Protein AF-0000000078755881 (afdb_homodimer)

Nearest PDB structures (foldseek):
  8opq-assembly1_B  TM=7.507E-01  e=8.185E-08  Homo sapiens
  7wl8-assembly1_A  TM=7.844E-01  e=1.755E-07  Mus musculus
  7xuj-assembly1_B  TM=7.487E-01  e=2.627E-07  Homo sapiens
  8iet-assembly1_B  TM=7.233E-01  e=1.172E-07  Homo sapiens
  7xuh-assembly1_A  TM=6.302E-01  e=1.678E-07  Homo sapiens

InterPro domains:
  IPR031563 Molybdate transporter 1/2 [PF16983] (9-122)
  IPR031563 Molybdate transporter 1/2 [PF16983] (205-323)
  IPR031563 Molybdate transporter 1/2 [PTHR31970] (157-363)

Structure (mmCIF, N/CA/C/O backbone):
data_AF-0000000078755881-model_v1
#
loop_
_entity.id
_entity.type
_entity.pdbx_description
1 polymer 'Sulfate transporter'
#
loop_
_atom_site.group_PDB
_atom_site.id
_atom_site.type_symbol
_atom_site.label_atom_id
_atom_site.label_alt_id
_atom_site.label_comp_id
_atom_site.label_asym_id
_atom_site.label_entity_id
_atom_site.label_seq_id
_atom_site.pdbx_PDB_ins_code
_atom_site.Cartn_x
_atom_site.Cartn_y
_atom_site.Cartn_z
_atom_site.occupancy
_atom_site.B_iso_or_equiv
_atom_site.auth_seq_id
_atom_site.auth_comp_id
_atom_site.auth_asym_id
_atom_site.auth_atom_id
_atom_site.pdbx_PDB_model_num
ATOM 1 N N . MET A 1 1 ? 20.203 33.938 18.906 1 55.16 1 MET A N 1
ATOM 2 C CA . MET A 1 1 ? 20.188 34.219 17.469 1 55.16 1 MET A CA 1
ATOM 3 C C . MET A 1 1 ? 18.969 35.062 17.094 1 55.16 1 MET A C 1
ATOM 5 O O . MET A 1 1 ? 17.859 34.844 17.578 1 55.16 1 MET A O 1
ATOM 9 N N . PHE A 1 2 ? 19.188 36.25 16.469 1 72.75 2 PHE A N 1
ATOM 10 C CA . PHE A 1 2 ? 18.203 37.25 16.109 1 72.75 2 PHE A CA 1
ATOM 11 C C . PHE A 1 2 ? 17.312 36.75 14.977 1 72.75 2 PHE A C 1
ATOM 13 O O . PHE A 1 2 ? 17.75 36 14.117 1 72.75 2 PHE A O 1
ATOM 20 N N . MET A 1 3 ? 16 37 15.219 1 84.75 3 MET A N 1
ATOM 21 C CA . MET A 1 3 ? 15.055 36.719 14.141 1 84.75 3 MET A CA 1
ATOM 22 C C . MET A 1 3 ? 15.188 37.75 13.031 1 84.75 3 MET A C 1
ATOM 24 O O . MET A 1 3 ? 15.234 38.969 13.289 1 84.75 3 MET A O 1
ATOM 28 N N . ARG A 1 4 ? 15.453 37.312 11.836 1 87.38 4 ARG A N 1
ATOM 29 C CA . ARG A 1 4 ? 15.586 38.188 10.672 1 87.38 4 ARG A CA 1
ATOM 30 C C . ARG A 1 4 ? 14.367 38.062 9.758 1 87.38 4 ARG A C 1
ATOM 32 O O . ARG A 1 4 ? 13.953 36.938 9.414 1 87.38 4 ARG A O 1
ATOM 39 N N . PHE A 1 5 ? 13.773 39.219 9.484 1 90.94 5 PHE A N 1
ATOM 40 C CA . PHE A 1 5 ? 12.633 39.25 8.578 1 90.94 5 PHE A CA 1
ATOM 41 C C . PHE A 1 5 ? 13.07 39.688 7.18 1 90.94 5 PHE A C 1
ATOM 43 O O . PHE A 1 5 ? 13.258 40.875 6.926 1 90.94 5 PHE A O 1
ATOM 50 N N . ASP A 1 6 ? 13.359 38.719 6.277 1 90.19 6 ASP A N 1
ATOM 51 C CA . ASP A 1 6 ? 13.805 39 4.914 1 90.19 6 ASP A CA 1
ATOM 52 C C . ASP A 1 6 ? 13.039 38.156 3.906 1 90.19 6 ASP A C 1
ATOM 54 O O . ASP A 1 6 ? 12.039 37.5 4.254 1 90.19 6 ASP A O 1
ATOM 58 N N . ARG A 1 7 ? 13.453 38.219 2.686 1 87.31 7 ARG A N 1
ATOM 59 C CA . ARG A 1 7 ? 12.758 37.531 1.598 1 87.31 7 ARG A CA 1
ATOM 60 C C . ARG A 1 7 ? 12.867 36.031 1.747 1 87.31 7 ARG A C 1
ATOM 62 O O . ARG A 1 7 ? 11.961 35.281 1.346 1 87.31 7 ARG A O 1
ATOM 69 N N . HIS A 1 8 ? 13.922 35.594 2.289 1 87.06 8 HIS A N 1
ATOM 70 C CA . HIS A 1 8 ? 14.117 34.156 2.482 1 87.06 8 HIS A CA 1
ATOM 71 C C . HIS A 1 8 ? 13.164 33.625 3.533 1 87.06 8 HIS A C 1
ATOM 73 O O . HIS A 1 8 ? 12.633 32.531 3.377 1 87.06 8 HIS A O 1
ATOM 79 N N . GLU A 1 9 ? 12.961 34.438 4.531 1 91.56 9 GLU A N 1
ATOM 80 C CA . GLU A 1 9 ? 12.023 34.031 5.578 1 91.56 9 GLU A CA 1
ATOM 81 C C . GLU A 1 9 ? 10.586 34.062 5.07 1 91.56 9 GLU A C 1
ATOM 83 O O . GLU A 1 9 ? 9.758 33.25 5.473 1 91.56 9 GLU A O 1
ATOM 88 N N . LEU A 1 10 ? 10.328 35 4.277 1 88.19 10 LEU A N 1
ATOM 89 C CA . LEU A 1 10 ? 9.008 35.062 3.664 1 88.19 10 LEU A CA 1
ATOM 90 C C . LEU A 1 10 ? 8.758 33.844 2.785 1 88.19 10 LEU A C 1
ATOM 92 O O . LEU A 1 10 ? 7.688 33.219 2.84 1 88.19 10 LEU A O 1
ATOM 96 N N . ALA A 1 11 ? 9.711 33.5 2.021 1 83.62 11 ALA A N 1
ATOM 97 C CA . ALA A 1 11 ? 9.602 32.312 1.184 1 83.62 11 ALA A CA 1
ATOM 98 C C . ALA A 1 11 ? 9.453 31.047 2.035 1 83.62 11 ALA A C 1
ATOM 100 O O . ALA A 1 11 ? 8.656 30.156 1.721 1 83.62 11 ALA A O 1
ATOM 101 N N . GLY A 1 12 ? 10.164 30.984 3.074 1 86.69 12 GLY A N 1
ATOM 102 C CA . GLY A 1 12 ? 10.117 29.859 3.988 1 86.69 12 GLY A CA 1
ATOM 103 C C . GLY A 1 12 ? 8.758 29.656 4.637 1 86.69 12 GLY A C 1
ATOM 104 O O . GLY A 1 12 ? 8.375 28.531 4.957 1 86.69 12 GLY A O 1
ATOM 105 N N . SER A 1 13 ? 8.062 30.781 4.805 1 89 13 SER A N 1
ATOM 106 C CA . SER A 1 13 ? 6.762 30.734 5.457 1 89 13 SER A CA 1
ATOM 107 C C . SER A 1 13 ? 5.762 29.938 4.629 1 89 13 SER A C 1
ATOM 109 O O . SER A 1 13 ? 4.73 29.5 5.145 1 89 13 SER A O 1
ATOM 111 N N . PHE A 1 14 ? 6.055 29.578 3.432 1 81.62 14 PHE A N 1
ATOM 112 C CA . PHE A 1 14 ? 5.156 28.812 2.566 1 81.62 14 PHE A CA 1
ATOM 113 C C . PHE A 1 14 ? 5.582 27.359 2.479 1 81.62 14 PHE A C 1
ATOM 115 O O . PHE A 1 14 ? 4.969 26.562 1.757 1 81.62 14 PHE A O 1
ATOM 122 N N . GLY A 1 15 ? 6.531 27.062 3.182 1 78.5 15 GLY A N 1
ATOM 123 C CA . GLY A 1 15 ? 7.098 25.719 3.102 1 78.5 15 GLY A CA 1
ATOM 124 C C . GLY A 1 15 ? 6.141 24.641 3.572 1 78.5 15 GLY A C 1
ATOM 125 O O . GLY A 1 15 ? 6.238 23.484 3.139 1 78.5 15 GLY A O 1
ATOM 126 N N . ASP A 1 16 ? 5.129 25.047 4.402 1 85.25 16 ASP A N 1
ATOM 127 C CA . ASP A 1 16 ? 4.266 24.031 5.02 1 85.25 16 ASP A CA 1
ATOM 128 C C . ASP A 1 16 ? 2.807 24.25 4.625 1 85.25 16 ASP A C 1
ATOM 130 O O . ASP A 1 16 ? 1.943 23.438 4.941 1 85.25 16 ASP A O 1
ATOM 134 N N . ILE A 1 17 ? 2.549 25.297 4 1 78.88 17 ILE A N 1
ATOM 135 C CA . ILE A 1 17 ? 1.165 25.703 3.787 1 78.88 17 ILE A CA 1
ATOM 136 C C . ILE A 1 17 ? 0.461 24.688 2.889 1 78.88 17 ILE A C 1
ATOM 138 O O . ILE A 1 17 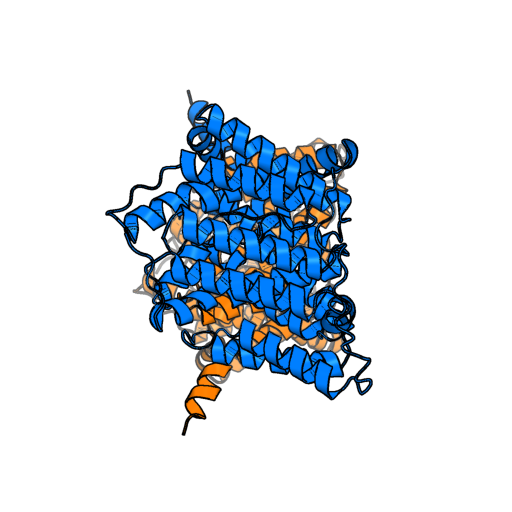? -0.733 24.422 3.057 1 78.88 17 ILE A O 1
ATOM 142 N N . GLY A 1 18 ? 1.19 24.141 1.977 1 74.06 18 GLY A N 1
ATOM 143 C CA . GLY A 1 18 ? 0.615 23.172 1.053 1 74.06 18 GLY A CA 1
ATOM 144 C C . GLY A 1 18 ? 0.122 21.922 1.737 1 74.06 18 GLY A C 1
ATOM 145 O O . GLY A 1 18 ? -0.826 21.281 1.271 1 74.06 18 GLY A O 1
ATOM 146 N N . THR A 1 19 ? 0.677 21.578 2.779 1 77.62 19 THR A N 1
ATOM 147 C CA . THR A 1 19 ? 0.3 20.359 3.5 1 77.62 19 THR A CA 1
ATOM 148 C C . THR A 1 19 ? -0.673 20.688 4.629 1 77.62 19 THR A C 1
ATOM 150 O O . THR A 1 19 ? -1.642 19.953 4.852 1 77.62 19 THR A O 1
ATOM 153 N N . ASP A 1 20 ? -0.481 21.719 5.289 1 89.5 20 ASP A N 1
ATOM 154 C CA . ASP A 1 20 ? -1.252 22.047 6.48 1 89.5 20 ASP A CA 1
ATOM 155 C C . ASP A 1 20 ? -2.658 22.516 6.113 1 89.5 20 ASP A C 1
ATOM 157 O O . ASP A 1 20 ? -3.639 22.094 6.73 1 89.5 20 ASP A O 1
ATOM 161 N N . LEU A 1 21 ? -2.736 23.391 5.195 1 83.31 21 LEU A N 1
ATOM 162 C CA . LEU A 1 21 ? -4 24.047 4.91 1 83.31 21 LEU A CA 1
ATOM 163 C C . LEU A 1 21 ? -5.062 23.047 4.48 1 83.31 21 LEU A C 1
ATOM 165 O O . LEU A 1 21 ? -6.195 23.094 4.965 1 83.31 21 LEU A O 1
ATOM 169 N N . PRO A 1 22 ? -4.738 22.141 3.607 1 80.5 22 PRO A N 1
ATOM 170 C CA . PRO A 1 22 ? -5.754 21.156 3.223 1 80.5 22 PRO A CA 1
ATOM 171 C C . PRO A 1 22 ? -6.238 20.312 4.402 1 80.5 22 PRO A C 1
ATOM 173 O O . PRO A 1 22 ? -7.422 19.984 4.484 1 80.5 22 PRO A O 1
ATOM 176 N N . LEU A 1 23 ? -5.344 19.938 5.223 1 88 23 LEU A N 1
ATOM 177 C CA . LEU A 1 23 ? -5.715 19.172 6.398 1 88 23 LEU A CA 1
ATOM 178 C C . LEU A 1 23 ? -6.598 19.984 7.332 1 88 23 LEU A C 1
ATOM 180 O O . LEU A 1 23 ? -7.566 19.469 7.895 1 88 23 LEU A O 1
ATOM 184 N N . LEU A 1 24 ? -6.254 21.25 7.445 1 91 24 LEU A N 1
ATOM 185 C CA . LEU A 1 24 ? -7.055 22.125 8.281 1 91 24 LEU A CA 1
ATOM 186 C C . LEU A 1 24 ? -8.461 22.281 7.719 1 91 24 LEU A C 1
ATOM 188 O O . LEU A 1 24 ? -9.445 22.156 8.445 1 91 24 LEU A O 1
ATOM 192 N N . ILE A 1 25 ? -8.508 22.547 6.496 1 84.5 25 ILE A N 1
ATOM 193 C CA . ILE A 1 25 ? -9.797 22.719 5.84 1 84.5 25 ILE A CA 1
ATOM 194 C C . ILE A 1 25 ? -10.609 21.422 5.93 1 84.5 25 ILE A C 1
ATOM 196 O O . ILE A 1 25 ? -11.812 21.453 6.176 1 84.5 25 ILE A O 1
ATOM 200 N N . GLY A 1 26 ? -9.938 20.344 5.727 1 87.44 26 GLY A N 1
ATOM 201 C CA . GLY A 1 26 ? -10.602 19.047 5.852 1 87.44 26 GLY A CA 1
ATOM 202 C C . GLY A 1 26 ? -11.18 18.812 7.238 1 87.44 26 GLY A C 1
ATOM 203 O O . GLY A 1 26 ? -12.305 18.344 7.371 1 87.44 26 GLY A O 1
ATOM 204 N N . MET A 1 27 ? -10.398 19.094 8.203 1 92.38 27 MET A N 1
ATOM 205 C CA . MET A 1 27 ? -10.852 18.906 9.578 1 92.38 27 MET A CA 1
ATOM 206 C C . MET A 1 27 ? -12.008 19.844 9.906 1 92.38 27 MET A C 1
ATOM 208 O O . MET A 1 27 ? -12.945 19.453 10.602 1 92.38 27 MET A O 1
ATOM 212 N N . ILE A 1 28 ? -11.945 21.062 9.438 1 90.44 28 ILE A N 1
ATOM 213 C CA . ILE A 1 28 ? -13 22.047 9.672 1 90.44 28 ILE A CA 1
ATOM 214 C C . ILE A 1 28 ? -14.305 21.562 9.039 1 90.44 28 ILE A C 1
ATOM 216 O O . ILE A 1 28 ? -15.352 21.547 9.688 1 90.44 28 ILE A O 1
ATOM 220 N N . ALA A 1 29 ? -14.203 21.125 7.828 1 84.69 29 ALA A N 1
ATOM 221 C CA . ALA A 1 29 ? -15.383 20.719 7.074 1 84.69 29 ALA A CA 1
ATOM 222 C C . ALA A 1 29 ? -15.969 19.422 7.637 1 84.69 29 ALA A C 1
ATOM 224 O O . ALA A 1 29 ? -17.188 19.328 7.84 1 84.69 29 ALA A O 1
ATOM 225 N N . ALA A 1 30 ? -15.18 18.484 7.949 1 87.88 30 ALA A N 1
ATOM 226 C CA . ALA A 1 30 ? -15.656 17.172 8.383 1 87.88 30 ALA A CA 1
ATOM 227 C C . ALA A 1 30 ? -16.047 17.188 9.859 1 87.88 30 ALA A C 1
ATOM 229 O O . ALA A 1 30 ? -16.984 16.5 10.266 1 87.88 30 ALA A O 1
ATOM 230 N N . GLY A 1 31 ? -15.289 17.938 10.617 1 91.81 31 GLY A N 1
ATOM 231 C CA . GLY A 1 31 ? -15.492 17.953 12.055 1 91.81 31 GLY A CA 1
ATOM 232 C C . GLY A 1 31 ? -16.469 19.031 12.508 1 91.81 31 GLY A C 1
ATOM 233 O O . GLY A 1 31 ? -16.844 19.078 13.68 1 91.81 31 GLY A O 1
ATOM 234 N N . GLY A 1 32 ? -16.859 19.906 11.617 1 89.12 32 GLY A N 1
ATOM 235 C CA . GLY A 1 32 ? -17.75 20.984 11.992 1 89.12 32 GLY A CA 1
ATOM 236 C C . GLY A 1 32 ? -17.109 22.016 12.898 1 89.12 32 GLY A C 1
ATOM 237 O O . GLY A 1 32 ? -17.734 22.5 13.836 1 89.12 32 GLY A O 1
ATOM 238 N N . LEU A 1 33 ? -15.875 22.25 12.695 1 90.75 33 LEU A N 1
ATOM 239 C CA . LEU A 1 33 ? -15.141 23.219 13.5 1 90.75 33 LEU A CA 1
ATOM 240 C C . LEU A 1 33 ? -15.352 24.641 12.977 1 90.75 33 LEU A C 1
ATOM 242 O O . LEU A 1 33 ? -15.719 24.828 11.812 1 90.75 33 LEU A O 1
ATOM 246 N N . ASP A 1 34 ? -15.18 25.562 13.883 1 88.19 34 ASP A N 1
ATOM 247 C CA . ASP A 1 34 ? -15.195 26.953 13.477 1 88.19 34 ASP A CA 1
ATOM 248 C C . ASP A 1 34 ? -13.867 27.375 12.852 1 88.19 34 ASP A C 1
ATOM 250 O O . ASP A 1 34 ? -12.828 27.312 13.5 1 88.19 34 ASP A O 1
ATOM 254 N N . ALA A 1 35 ? -13.914 27.812 11.633 1 87.81 35 ALA A N 1
ATOM 255 C CA . ALA A 1 35 ? -12.703 28.141 10.891 1 87.81 35 ALA A CA 1
ATOM 256 C C . ALA A 1 35 ? -11.953 29.297 11.547 1 87.81 35 ALA A C 1
ATOM 258 O O . ALA A 1 35 ? -10.719 29.312 11.555 1 87.81 35 ALA A O 1
ATOM 259 N N . GLY A 1 36 ? -12.695 30.266 11.992 1 86.31 36 GLY A N 1
ATOM 260 C CA . GLY A 1 36 ? -12.07 31.406 12.656 1 86.31 36 GLY A CA 1
ATOM 261 C C . GLY A 1 36 ? -11.258 31 13.875 1 86.31 36 GLY A C 1
ATOM 262 O O . GLY A 1 36 ? -10.117 31.438 14.039 1 86.31 36 GLY A O 1
ATOM 263 N N . HIS A 1 37 ? -11.852 30.172 14.664 1 90.44 37 HIS A N 1
ATOM 264 C CA . HIS A 1 37 ? -11.156 29.703 15.852 1 90.44 37 HIS A CA 1
ATOM 265 C C . HIS A 1 37 ? -9.93 28.875 15.477 1 90.44 37 HIS A C 1
ATOM 267 O O . HIS A 1 37 ? -8.859 29.047 16.062 1 90.44 37 HIS A O 1
ATOM 273 N N . VAL A 1 38 ? -10.117 28.016 14.539 1 93.25 38 VAL A N 1
ATOM 274 C CA . VAL A 1 38 ? -9.039 27.125 14.133 1 93.25 38 VAL A CA 1
ATOM 275 C C . VAL A 1 38 ? -7.863 27.953 13.602 1 93.25 38 VAL A C 1
ATOM 277 O O . VAL A 1 38 ? -6.719 27.734 14.016 1 93.25 38 VAL A O 1
ATOM 280 N N . PHE A 1 39 ? -8.102 28.906 12.75 1 91.88 39 PHE A N 1
ATOM 281 C CA . PHE A 1 39 ? -7.039 29.688 12.125 1 91.88 39 PHE A CA 1
ATOM 282 C C . PHE A 1 39 ? -6.379 30.609 13.148 1 91.88 39 PHE A C 1
ATOM 284 O O . PHE A 1 39 ? -5.156 30.781 13.133 1 91.88 39 PHE A O 1
ATOM 291 N N . LEU A 1 40 ? -7.16 31.172 13.992 1 92.25 40 LEU A N 1
ATOM 292 C CA . LEU A 1 40 ? -6.617 32.062 15.008 1 92.25 40 LEU A CA 1
ATOM 293 C C . LEU A 1 40 ? -5.684 31.312 15.953 1 92.25 40 LEU A C 1
ATOM 295 O O . LEU A 1 40 ? -4.574 31.781 16.234 1 92.25 40 LEU A O 1
ATOM 299 N N . VAL A 1 41 ? -6.16 30.234 16.438 1 95.75 41 VAL A N 1
ATOM 300 C CA . VAL A 1 41 ? -5.371 29.469 17.391 1 95.75 41 VAL A CA 1
ATOM 301 C C . VAL A 1 41 ? -4.152 28.859 16.703 1 95.75 41 VAL A C 1
ATOM 303 O O . VAL A 1 41 ? -3.037 28.922 17.234 1 95.75 41 VAL A O 1
ATOM 306 N N . PHE A 1 42 ? -4.363 28.266 15.539 1 96.19 42 PHE A N 1
ATOM 307 C CA . PHE A 1 42 ? -3.268 27.688 14.766 1 96.19 42 PHE A CA 1
ATOM 308 C C . PHE A 1 42 ? -2.203 28.75 14.477 1 96.19 42 PHE A C 1
ATOM 310 O O . PHE A 1 42 ? -1.011 28.5 14.68 1 96.19 42 PHE A O 1
ATOM 317 N N . GLY A 1 43 ? -2.633 29.859 14.031 1 96.25 43 GLY A N 1
ATOM 318 C CA . GLY A 1 43 ? -1.715 30.953 13.742 1 96.25 43 GLY A CA 1
ATOM 319 C C . GLY A 1 43 ? -0.977 31.453 14.969 1 96.25 43 GLY A C 1
ATOM 320 O O . GLY A 1 43 ? 0.23 31.703 14.914 1 96.25 43 GLY A O 1
ATOM 321 N N . SER A 1 44 ? -1.644 31.641 16.047 1 96.62 44 SER A N 1
ATOM 322 C CA . SER A 1 44 ? -1.035 32.125 17.281 1 96.62 44 SER A CA 1
ATOM 323 C C . SER A 1 44 ? 0.033 31.156 17.781 1 96.62 44 SER A C 1
ATOM 325 O O . SER A 1 44 ? 1.074 31.578 18.281 1 96.62 44 SER A O 1
ATOM 327 N N . LEU A 1 45 ? -0.256 29.891 17.656 1 97.62 45 LEU A N 1
ATOM 328 C CA . LEU A 1 45 ? 0.711 28.891 18.094 1 97.62 45 LEU A CA 1
ATOM 329 C C . LEU A 1 45 ? 1.951 28.906 17.203 1 97.62 45 LEU A C 1
ATOM 331 O O . LEU A 1 45 ? 3.062 28.656 17.672 1 97.62 45 LEU A O 1
ATOM 335 N N . GLN A 1 46 ? 1.724 29.156 15.914 1 97.56 46 GLN A N 1
ATOM 336 C CA . GLN A 1 46 ? 2.873 29.344 15.031 1 97.56 46 GLN A CA 1
ATOM 337 C C . GLN A 1 46 ? 3.748 30.5 15.508 1 97.56 46 GLN A C 1
ATOM 339 O O . GLN A 1 46 ? 4.969 30.359 15.609 1 97.56 46 GLN A O 1
ATOM 344 N N . ILE A 1 47 ? 3.137 31.609 15.781 1 97.38 47 ILE A N 1
ATOM 345 C CA . ILE A 1 47 ? 3.85 32.812 16.203 1 97.38 47 ILE A CA 1
ATOM 346 C C . ILE A 1 47 ? 4.625 32.531 17.484 1 97.38 47 ILE A C 1
ATOM 348 O O . ILE A 1 47 ? 5.809 32.875 17.594 1 97.38 47 ILE A O 1
ATOM 352 N N . LEU A 1 48 ? 4.039 31.906 18.391 1 97.38 48 LEU A N 1
ATOM 353 C CA . LEU A 1 48 ? 4.684 31.594 19.656 1 97.38 48 LEU A CA 1
ATOM 354 C C . LEU A 1 48 ? 5.852 30.641 19.453 1 97.38 48 LEU A C 1
ATOM 356 O O . LEU A 1 48 ? 6.898 30.781 20.094 1 97.38 48 LEU A O 1
ATOM 360 N N . SER A 1 49 ? 5.652 29.609 18.625 1 97 49 SER A N 1
ATOM 361 C CA . SER A 1 49 ? 6.723 28.656 18.344 1 97 49 SER A CA 1
ATOM 362 C C . SER A 1 49 ? 7.926 29.359 17.703 1 97 49 SER A C 1
ATOM 364 O O . SER A 1 49 ? 9.07 29.094 18.078 1 97 49 SER A O 1
ATOM 366 N N . GLY A 1 50 ? 7.641 30.25 16.734 1 96.5 50 GLY A N 1
ATOM 367 C CA . GLY A 1 50 ? 8.711 30.984 16.094 1 96.5 50 GLY A CA 1
ATOM 368 C C . GLY A 1 50 ? 9.516 31.828 17.062 1 96.5 50 GLY A C 1
ATOM 369 O O . GLY A 1 50 ? 10.742 31.875 17 1 96.5 50 GLY A O 1
ATOM 370 N N . ILE A 1 51 ? 8.844 32.469 17.953 1 96.69 51 ILE A N 1
ATOM 371 C CA . ILE A 1 51 ? 9.484 33.375 18.922 1 96.69 51 ILE A CA 1
ATOM 372 C C . ILE A 1 51 ? 10.242 32.531 19.953 1 96.69 51 ILE A C 1
ATOM 374 O O . ILE A 1 51 ? 11.344 32.906 20.359 1 96.69 51 ILE A O 1
ATOM 378 N N . TYR A 1 52 ? 9.68 31.453 20.375 1 96 52 TYR A N 1
ATOM 379 C CA . TYR A 1 52 ? 10.242 30.656 21.453 1 96 52 TYR A CA 1
ATOM 380 C C . TYR A 1 52 ? 11.516 29.938 21 1 96 52 TYR A C 1
ATOM 382 O O . TYR A 1 52 ? 12.523 29.953 21.703 1 96 52 TYR A O 1
ATOM 390 N N . TYR A 1 53 ? 11.508 29.312 19.875 1 95.31 53 TYR A N 1
ATOM 391 C CA . TYR A 1 53 ? 12.633 28.5 19.406 1 95.31 53 TYR A CA 1
ATOM 392 C C . TYR A 1 53 ? 13.617 29.344 18.609 1 95.31 53 TYR A C 1
ATOM 394 O O . TYR A 1 53 ? 14.805 29.016 18.516 1 95.31 53 TYR A O 1
ATOM 402 N N . ARG A 1 54 ? 13.062 30.406 17.906 1 95.62 54 ARG A N 1
ATOM 403 C CA . ARG A 1 54 ? 13.859 31.25 17.031 1 95.62 54 ARG A CA 1
ATOM 404 C C . ARG A 1 54 ? 14.484 30.422 15.898 1 95.62 54 ARG A C 1
ATOM 406 O O . ARG A 1 54 ? 15.609 30.703 15.477 1 95.62 54 ARG A O 1
ATOM 413 N N . LEU A 1 55 ? 13.922 29.359 15.578 1 95.06 55 LEU A N 1
ATOM 414 C CA . LEU A 1 55 ? 14.211 28.453 14.469 1 95.06 55 LEU A CA 1
ATOM 415 C C . LEU A 1 55 ? 12.977 28.25 13.602 1 95.06 55 LEU A C 1
ATOM 417 O O . LEU A 1 55 ? 11.852 28.547 14.023 1 95.06 55 LEU A O 1
ATOM 421 N N . PRO A 1 56 ? 13.172 27.906 12.367 1 94.81 56 PRO A N 1
ATOM 422 C CA . PRO A 1 56 ? 12 27.594 11.539 1 94.81 56 PRO A CA 1
ATOM 423 C C . PRO A 1 56 ? 11.344 26.281 11.922 1 94.81 56 PRO A C 1
ATOM 425 O O . PRO A 1 56 ? 11.281 25.359 11.102 1 94.81 56 PRO A O 1
ATOM 428 N N . MET A 1 57 ? 10.812 26.297 13.094 1 94.44 57 MET A N 1
ATOM 429 C CA . MET A 1 57 ? 10.164 25.125 13.688 1 94.44 57 MET A CA 1
ATOM 430 C C . 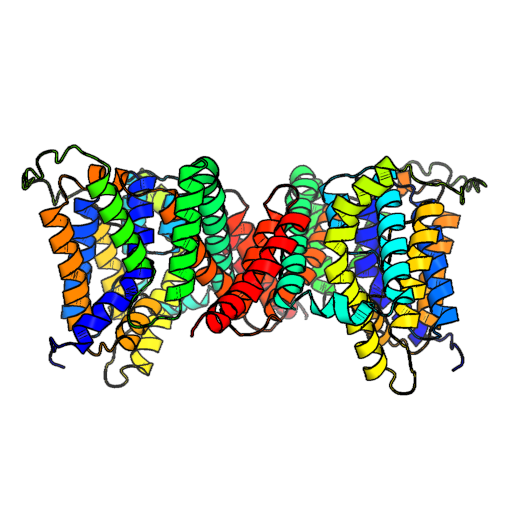MET A 1 57 ? 8.664 25.359 13.836 1 94.44 57 MET A C 1
ATOM 432 O O . MET A 1 57 ? 8.18 25.641 14.938 1 94.44 57 MET A O 1
ATOM 436 N N . PRO A 1 58 ? 7.922 25.094 12.758 1 95.75 58 PRO A N 1
ATOM 437 C CA . PRO A 1 58 ? 6.477 25.328 12.805 1 95.75 58 PRO A CA 1
ATOM 438 C C . PRO A 1 58 ? 5.715 24.234 13.531 1 95.75 58 PRO A C 1
ATOM 440 O O . PRO A 1 58 ? 6.301 23.219 13.914 1 95.75 58 PRO A O 1
ATOM 443 N N . MET A 1 59 ? 4.465 24.578 13.781 1 95.75 59 MET A N 1
ATOM 444 C CA . MET A 1 59 ? 3.508 23.578 14.25 1 95.75 59 MET A CA 1
ATOM 445 C C . MET A 1 59 ? 2.621 23.094 13.109 1 95.75 59 MET A C 1
ATOM 447 O O . MET A 1 59 ? 2.229 23.891 12.242 1 95.75 59 MET A O 1
ATOM 451 N N . GLN A 1 60 ? 2.383 21.766 13.078 1 95.56 60 GLN A N 1
ATOM 452 C CA . GLN A 1 60 ? 1.539 21.156 12.055 1 95.56 60 GLN A CA 1
ATOM 453 C C . GLN A 1 60 ? 0.392 20.375 12.695 1 95.56 60 GLN A C 1
ATOM 455 O O . GLN A 1 60 ? 0.495 19.938 13.844 1 95.56 60 GLN A O 1
ATOM 460 N N . PRO A 1 61 ? -0.688 20.297 11.953 1 95.5 61 PRO A N 1
ATOM 461 C CA . PRO A 1 61 ? -1.731 19.422 12.477 1 95.5 61 PRO A CA 1
ATOM 462 C C . PRO A 1 61 ? -1.242 17.984 12.68 1 95.5 61 PRO A C 1
ATOM 464 O O . PRO A 1 61 ? -0.438 17.484 11.891 1 95.5 61 PRO A O 1
ATOM 467 N N . LEU A 1 62 ? -1.704 17.406 13.766 1 96.25 62 LEU A N 1
ATOM 468 C CA . LEU A 1 62 ? -1.414 15.992 13.953 1 96.25 62 LEU A CA 1
ATOM 469 C C . LEU A 1 62 ? -2.053 15.148 12.844 1 96.25 62 LEU A C 1
ATOM 471 O O . LEU A 1 62 ? -3.275 15 12.805 1 96.25 62 LEU A O 1
ATOM 475 N N . LYS A 1 63 ? -1.211 14.547 12.047 1 90.06 63 LYS A N 1
ATOM 476 C CA . LYS A 1 63 ? -1.669 13.93 10.805 1 90.06 63 LYS A CA 1
ATOM 477 C C . LYS A 1 63 ? -2.6 12.758 11.086 1 90.06 63 LYS A C 1
ATOM 479 O O . LYS A 1 63 ? -3.619 12.594 10.406 1 90.06 63 LYS A O 1
ATOM 484 N N . ALA A 1 64 ? -2.195 11.93 11.992 1 92.75 64 ALA A N 1
ATOM 485 C CA . ALA A 1 64 ? -3.057 10.781 12.281 1 92.75 64 ALA A CA 1
ATOM 486 C C . ALA A 1 64 ? -4.422 11.242 12.789 1 92.75 64 ALA A C 1
ATOM 488 O O . ALA A 1 64 ? -5.453 10.727 12.359 1 92.75 64 ALA A O 1
ATOM 489 N N . MET A 1 65 ? -4.418 12.172 13.672 1 95.56 65 MET A N 1
ATOM 490 C CA . MET A 1 65 ? -5.688 12.672 14.195 1 95.56 65 MET A CA 1
ATOM 491 C C . MET A 1 65 ? -6.492 13.352 13.094 1 95.56 65 MET A C 1
ATOM 493 O O . MET A 1 65 ? -7.711 13.188 13.023 1 95.56 65 MET A O 1
ATOM 497 N N . ALA A 1 66 ? -5.812 14.094 12.297 1 94.56 66 ALA A N 1
ATOM 498 C CA . ALA A 1 66 ? -6.496 14.781 11.203 1 94.56 66 ALA A CA 1
ATOM 499 C C . ALA A 1 66 ? -7.203 13.781 10.289 1 94.56 66 ALA A C 1
ATOM 501 O O . ALA A 1 66 ? -8.383 13.945 9.961 1 94.56 66 ALA A O 1
ATOM 502 N N . VAL A 1 67 ? -6.496 12.797 9.906 1 90.25 67 VAL A N 1
ATOM 503 C CA . VAL A 1 67 ? -7.047 11.812 8.977 1 90.25 67 VAL A CA 1
ATOM 504 C C . VAL A 1 67 ? -8.211 11.078 9.641 1 90.25 67 VAL A C 1
ATOM 506 O O . VAL A 1 67 ? -9.242 10.844 9.008 1 90.25 67 VAL A O 1
ATOM 509 N N . ILE A 1 68 ? -8.07 10.719 10.914 1 92.06 68 ILE A N 1
ATOM 510 C CA . ILE A 1 68 ? -9.109 9.992 11.633 1 92.06 68 ILE A CA 1
ATOM 511 C C . ILE A 1 68 ? -10.344 10.883 11.789 1 92.06 68 ILE A C 1
ATOM 513 O O . ILE A 1 68 ? -11.477 10.414 11.625 1 92.06 68 ILE A O 1
ATOM 517 N N . VAL A 1 69 ? -10.148 12.109 12.055 1 94.56 69 VAL A N 1
ATOM 518 C CA . VAL A 1 69 ? -11.25 13.062 12.203 1 94.56 69 VAL A CA 1
ATOM 519 C C . VAL A 1 69 ? -11.984 13.211 10.883 1 94.56 69 VAL A C 1
ATOM 521 O O . VAL A 1 69 ? -13.219 13.195 10.844 1 94.56 69 VAL A O 1
ATOM 524 N N . ILE A 1 70 ? -11.289 13.445 9.82 1 90.25 70 ILE A N 1
ATOM 525 C CA . ILE A 1 70 ? -11.891 13.648 8.508 1 90.25 70 ILE A CA 1
ATOM 526 C C . ILE A 1 70 ? -12.648 12.391 8.086 1 90.25 70 ILE A C 1
ATOM 528 O O . ILE A 1 70 ? -13.805 12.469 7.66 1 90.25 70 ILE A O 1
ATOM 532 N N . ALA A 1 71 ? -11.992 11.25 8.273 1 85.69 71 ALA A N 1
ATOM 533 C CA . ALA A 1 71 ? -12.586 9.984 7.852 1 85.69 71 ALA A CA 1
ATOM 534 C C . ALA A 1 71 ? -13.781 9.625 8.719 1 85.69 71 ALA A C 1
ATOM 536 O O . ALA A 1 71 ? -14.766 9.062 8.234 1 85.69 71 ALA A O 1
ATOM 537 N N . GLY A 1 72 ? -13.766 9.906 9.969 1 89 72 GLY A N 1
ATOM 538 C CA . GLY A 1 72 ? -14.797 9.508 10.906 1 89 72 GLY A CA 1
ATOM 539 C C . GLY A 1 72 ? -15.812 10.602 11.18 1 89 72 GLY A C 1
ATOM 540 O O . GLY A 1 72 ? -16.797 10.383 11.883 1 89 72 GLY A O 1
ATOM 541 N N . LYS A 1 73 ? -15.609 11.758 10.609 1 91.19 73 LYS A N 1
ATOM 542 C CA . LYS A 1 73 ? -16.469 12.906 10.867 1 91.19 73 LYS A CA 1
ATOM 543 C C . LYS A 1 73 ? -16.719 13.078 12.367 1 91.19 73 LYS A C 1
ATOM 545 O O . LYS A 1 73 ? -1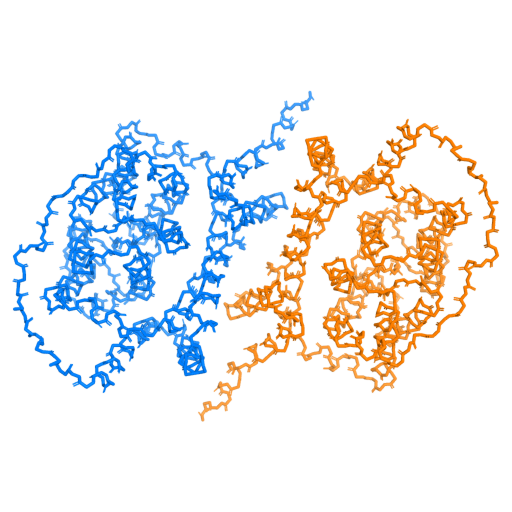7.875 13.156 12.805 1 91.19 73 LYS A O 1
ATOM 550 N N . LEU A 1 74 ? -15.672 13.125 13.125 1 94.81 74 LEU A N 1
ATOM 551 C CA . LEU A 1 74 ? -15.773 13.195 14.578 1 94.81 74 LEU A CA 1
ATOM 552 C C . LEU A 1 74 ? -16.234 14.578 15.031 1 94.81 74 LEU A C 1
ATOM 554 O O . LEU A 1 74 ? -15.891 15.586 14.406 1 94.81 74 LEU A O 1
ATOM 558 N N . SER A 1 75 ? -16.953 14.641 16.094 1 96.19 75 SER A N 1
ATOM 559 C CA . SER A 1 75 ? -17.484 15.891 16.625 1 96.19 75 SER A CA 1
ATOM 560 C C . SER A 1 75 ? -16.391 16.75 17.234 1 96.19 75 SER A C 1
ATOM 562 O O . SER A 1 75 ? -15.336 16.219 17.625 1 96.19 75 SER A O 1
ATOM 564 N N . PRO A 1 76 ? -16.656 18.078 17.328 1 95.69 76 PRO A N 1
ATOM 565 C CA . PRO A 1 76 ? -15.672 18.969 17.938 1 95.69 76 PRO A CA 1
ATOM 566 C C . PRO A 1 76 ? -15.305 18.547 19.359 1 95.69 76 PRO A C 1
ATOM 568 O O . PRO A 1 76 ? -14.133 18.641 19.75 1 95.69 76 PRO A O 1
ATOM 571 N N . GLY A 1 77 ? -16.281 18.078 20.062 1 96.62 77 GLY A N 1
ATOM 572 C CA . GLY A 1 77 ? -16 17.625 21.422 1 96.62 77 GLY A CA 1
ATOM 573 C C . GLY A 1 77 ? -14.945 16.547 21.484 1 96.62 77 GLY A C 1
ATOM 574 O O . GLY A 1 77 ? -14.047 16.609 22.328 1 96.62 77 GLY A O 1
ATOM 575 N N . ILE A 1 78 ? -15.016 15.633 20.625 1 97.06 78 ILE A N 1
ATOM 576 C CA . ILE A 1 78 ? -14.062 14.523 20.594 1 97.06 78 ILE A CA 1
ATOM 577 C C . ILE A 1 78 ? -12.703 15.023 20.125 1 97.06 78 ILE A C 1
ATOM 579 O O . ILE A 1 78 ? -11.664 14.57 20.609 1 97.06 78 ILE A O 1
ATOM 583 N N . ILE A 1 79 ? -12.719 15.945 19.203 1 97.81 79 ILE A N 1
ATOM 584 C CA . ILE A 1 79 ? -11.477 16.516 18.703 1 97.81 79 ILE A CA 1
ATOM 585 C C . ILE A 1 79 ? -10.766 17.25 19.844 1 97.81 79 ILE A C 1
ATOM 587 O O . ILE A 1 79 ? -9.57 17.047 20.062 1 97.81 79 ILE A O 1
ATOM 591 N N . TYR A 1 80 ? -11.523 18.062 20.578 1 97.62 80 TYR A N 1
ATOM 592 C CA . TYR A 1 80 ? -10.961 18.797 21.719 1 97.62 80 TYR A CA 1
ATOM 593 C C . TYR A 1 80 ? -10.531 17.828 22.812 1 97.62 80 TYR A C 1
ATOM 595 O O . TYR A 1 80 ? -9.484 18.031 23.438 1 97.62 80 TYR A O 1
ATOM 603 N N . GLY A 1 81 ? -11.359 16.875 23.016 1 98 81 GLY A N 1
ATOM 604 C CA . GLY A 1 81 ? -10.992 15.852 23.984 1 98 81 GLY A CA 1
ATOM 605 C C . GLY A 1 81 ? -9.695 15.141 23.656 1 98 81 GLY A C 1
ATOM 606 O O . GLY A 1 81 ? -8.875 14.875 24.531 1 98 81 GLY A O 1
ATOM 607 N N . GLY A 1 82 ? -9.539 14.781 22.406 1 97.94 82 GLY A N 1
ATOM 608 C CA . GLY A 1 82 ? -8.289 14.188 21.938 1 97.94 82 GLY A CA 1
ATOM 609 C C . GLY A 1 82 ? -7.098 15.109 22.125 1 97.94 82 GLY A C 1
ATOM 610 O O . GLY A 1 82 ? -6.004 14.648 22.469 1 97.94 82 GLY A O 1
ATOM 611 N N . GLY A 1 83 ? -7.336 16.406 21.859 1 98 83 GLY A N 1
ATOM 612 C CA . GLY A 1 83 ? -6.289 17.391 22.094 1 98 83 GLY A CA 1
ATOM 613 C C . GLY A 1 83 ? -5.828 17.438 23.531 1 98 83 GLY A C 1
ATOM 614 O O . GLY A 1 83 ? -4.629 17.453 23.812 1 98 83 GLY A O 1
ATOM 615 N N . VAL A 1 84 ? -6.742 17.453 24.438 1 97.94 84 VAL A N 1
ATOM 616 C CA . VAL A 1 84 ? -6.414 17.453 25.859 1 97.94 84 VAL A CA 1
ATOM 617 C C . VAL A 1 84 ? -5.695 16.156 26.219 1 97.94 84 VAL A C 1
ATOM 619 O O . VAL A 1 84 ? -4.688 16.188 26.938 1 97.94 84 VAL A O 1
ATOM 622 N N . ALA A 1 85 ? -6.184 15.086 25.766 1 98.19 85 ALA A N 1
ATOM 623 C CA . ALA A 1 85 ? -5.629 13.781 26.094 1 98.19 85 ALA A CA 1
ATOM 624 C C . ALA A 1 85 ? -4.176 13.672 25.641 1 98.19 85 ALA A C 1
ATOM 626 O O . ALA A 1 85 ? -3.311 13.234 26.406 1 98.19 85 ALA A O 1
ATOM 627 N N . ILE A 1 86 ? -3.918 14.023 24.422 1 97.94 86 ILE A N 1
ATOM 628 C CA . ILE A 1 86 ? -2.559 13.875 23.906 1 97.94 86 ILE A CA 1
ATOM 629 C C . ILE A 1 86 ? -1.645 14.898 24.578 1 97.94 86 ILE A C 1
ATOM 631 O O . ILE A 1 86 ? -0.465 14.625 24.812 1 97.94 86 ILE A O 1
ATOM 635 N N . GLY A 1 87 ? -2.18 16.125 24.812 1 98.19 87 GLY A N 1
ATOM 636 C CA . GLY A 1 87 ? -1.408 17.125 25.531 1 98.19 87 GLY A CA 1
ATOM 637 C C . GLY A 1 87 ? -0.981 16.688 26.922 1 98.19 87 GLY A C 1
ATOM 638 O O . GLY A 1 87 ? 0.193 16.797 27.281 1 98.19 87 GLY A O 1
ATOM 639 N N . VAL A 1 88 ? -1.877 16.141 27.641 1 98.06 88 VAL A N 1
ATOM 640 C CA . VAL A 1 88 ? -1.605 15.664 29 1 98.06 88 VAL A CA 1
ATOM 641 C C . VAL A 1 88 ? -0.638 14.484 28.953 1 98.06 88 VAL A C 1
ATOM 643 O O . VAL A 1 88 ? 0.28 14.398 29.781 1 98.06 88 VAL A O 1
ATOM 646 N N . THR A 1 89 ? -0.854 13.609 28.062 1 97.75 89 THR A N 1
ATOM 647 C CA . THR A 1 89 ? 0.014 12.445 27.938 1 97.75 89 THR A CA 1
ATOM 648 C C . THR A 1 89 ? 1.449 12.875 27.641 1 97.75 89 THR A C 1
ATOM 650 O O . THR A 1 89 ? 2.393 12.367 28.25 1 97.75 89 THR A O 1
ATOM 653 N N . MET A 1 90 ? 1.58 13.805 26.719 1 97.5 90 MET A N 1
ATOM 654 C CA . MET A 1 90 ? 2.912 14.258 26.328 1 97.5 90 MET A CA 1
ATOM 655 C C . MET A 1 90 ? 3.59 14.992 27.484 1 97.5 90 MET A C 1
ATOM 657 O O . MET A 1 90 ? 4.793 14.836 27.703 1 97.5 90 MET A O 1
ATOM 661 N N . LEU A 1 91 ? 2.834 15.805 28.203 1 97.88 91 LEU A N 1
ATOM 662 C CA . LEU A 1 91 ? 3.387 16.484 29.359 1 97.88 91 LEU A CA 1
ATOM 663 C C . LEU A 1 91 ? 3.811 15.492 30.438 1 97.88 91 LEU A C 1
ATOM 665 O O . LEU A 1 91 ? 4.855 15.664 31.062 1 97.88 91 LEU A O 1
ATOM 669 N N . ALA A 1 92 ? 3.027 14.492 30.641 1 97.94 92 ALA A N 1
ATOM 670 C CA . ALA A 1 92 ? 3.354 13.453 31.609 1 97.94 92 ALA A CA 1
ATOM 671 C C . ALA A 1 92 ? 4.625 12.711 31.219 1 97.94 92 ALA A C 1
ATOM 673 O O . ALA A 1 92 ? 5.504 12.484 32.062 1 97.94 92 ALA A O 1
ATOM 674 N N . LEU A 1 93 ? 4.703 12.328 29.969 1 97.19 93 LEU A N 1
ATOM 675 C CA . LEU A 1 93 ? 5.887 11.617 29.5 1 97.19 93 LEU A CA 1
ATOM 676 C C . LEU A 1 93 ? 7.125 12.5 29.578 1 97.19 93 LEU A C 1
ATOM 678 O O . LEU A 1 93 ? 8.211 12.023 29.906 1 97.19 93 LEU A O 1
ATOM 682 N N . THR A 1 94 ? 6.941 13.758 29.297 1 96.44 94 THR A N 1
ATOM 683 C CA . THR A 1 94 ? 8.047 14.711 29.359 1 96.44 94 THR A CA 1
ATOM 684 C C . THR A 1 94 ? 8.5 14.898 30.812 1 96.44 94 THR A C 1
ATOM 686 O O . THR A 1 94 ? 9.703 14.898 31.094 1 96.44 94 THR A O 1
ATOM 689 N N . ALA A 1 95 ? 7.602 15.078 31.672 1 96.88 95 ALA A N 1
ATOM 690 C CA . ALA A 1 95 ? 7.895 15.312 33.094 1 96.88 95 ALA A CA 1
ATOM 691 C C . ALA A 1 95 ? 8.594 14.109 33.719 1 96.88 95 ALA A C 1
ATOM 693 O O . ALA A 1 95 ? 9.438 14.258 34.594 1 96.88 95 ALA A O 1
ATOM 694 N N . THR A 1 96 ? 8.297 12.914 33.25 1 96.69 96 THR A N 1
ATOM 695 C CA . THR A 1 96 ? 8.852 11.695 33.844 1 96.69 96 THR A CA 1
ATOM 696 C C . THR A 1 96 ? 10.133 11.289 33.094 1 96.69 96 THR A C 1
ATOM 698 O O . THR A 1 96 ? 10.82 10.359 33.531 1 96.69 96 THR A O 1
ATOM 701 N N . GLY A 1 97 ? 10.422 11.898 32.031 1 94 97 GLY A N 1
ATOM 702 C CA . GLY A 1 97 ? 11.609 11.57 31.266 1 94 97 GLY A CA 1
ATOM 703 C C . GLY A 1 97 ? 11.469 10.297 30.453 1 94 97 GLY A C 1
ATOM 704 O O . GLY A 1 97 ? 12.461 9.664 30.094 1 94 97 GLY A O 1
ATOM 705 N N . LEU A 1 98 ? 10.258 9.953 30.156 1 93.81 98 LEU A N 1
ATOM 706 C CA . LEU A 1 98 ? 10 8.656 29.531 1 93.81 98 LEU A CA 1
ATOM 707 C C . LEU A 1 98 ? 9.797 8.805 28.031 1 93.81 98 LEU A C 1
ATOM 709 O O . LEU A 1 98 ? 9.477 7.832 27.344 1 93.81 98 LEU A O 1
ATOM 713 N N . LEU A 1 99 ? 9.977 9.984 27.516 1 92.69 99 LEU A N 1
ATOM 714 C CA . LEU A 1 99 ? 9.695 10.234 26.109 1 92.69 99 LEU A CA 1
ATOM 715 C C . LEU A 1 99 ? 10.492 9.281 25.219 1 92.69 99 LEU A C 1
ATOM 717 O O . LEU A 1 99 ? 9.93 8.594 24.375 1 92.69 99 LEU A O 1
ATOM 721 N N . ALA A 1 100 ? 11.758 9.18 25.453 1 87.38 100 ALA A N 1
ATOM 722 C CA . ALA A 1 100 ? 12.641 8.359 24.625 1 87.38 100 ALA A CA 1
ATOM 723 C C . ALA A 1 100 ? 12.344 6.871 24.828 1 87.38 100 ALA A C 1
ATOM 725 O O . ALA A 1 100 ? 12.375 6.09 23.875 1 87.38 100 ALA A O 1
ATOM 726 N N . ARG A 1 101 ? 12.094 6.48 26.062 1 90.62 101 ARG A N 1
ATOM 727 C CA . ARG A 1 101 ? 11.828 5.078 26.391 1 90.62 101 ARG A CA 1
ATOM 728 C C . ARG A 1 101 ? 10.539 4.605 25.734 1 90.62 101 ARG A C 1
ATOM 730 O O . ARG A 1 101 ? 10.469 3.482 25.234 1 90.62 101 ARG A O 1
ATOM 737 N N . VAL A 1 102 ? 9.555 5.441 25.797 1 91.88 102 VAL A N 1
ATOM 738 C CA . VAL A 1 102 ? 8.273 5.066 25.203 1 91.88 102 VAL A CA 1
ATOM 739 C C . VAL A 1 102 ? 8.383 5.094 23.672 1 91.88 102 VAL A C 1
ATOM 741 O O . VAL A 1 102 ? 7.781 4.262 22.984 1 91.88 102 VAL A O 1
ATOM 744 N N . ALA A 1 103 ? 9.102 6 23.172 1 88.69 103 ALA A N 1
ATOM 745 C CA . ALA A 1 103 ? 9.328 6.055 21.719 1 88.69 103 ALA A CA 1
ATOM 746 C C . ALA A 1 103 ? 9.969 4.762 21.219 1 88.69 103 ALA A C 1
ATOM 748 O O . ALA A 1 103 ? 9.664 4.301 20.109 1 88.69 103 ALA A O 1
ATOM 749 N N . ALA A 1 104 ? 10.812 4.176 22 1 87.38 104 ALA A N 1
ATOM 750 C CA . ALA A 1 104 ? 11.547 2.971 21.625 1 87.38 104 ALA A CA 1
ATOM 751 C C . ALA A 1 104 ? 10.625 1.76 21.562 1 87.38 104 ALA A C 1
ATOM 753 O O . ALA A 1 104 ? 10.969 0.736 20.969 1 87.38 104 ALA A O 1
ATOM 754 N N . LEU A 1 105 ? 9.508 1.897 22.188 1 88.12 105 LEU A N 1
ATOM 755 C CA . LEU A 1 105 ? 8.531 0.814 22.156 1 88.12 105 LEU A CA 1
ATOM 756 C C . LEU A 1 105 ? 7.898 0.688 20.766 1 88.12 105 LEU A C 1
ATOM 758 O O . LEU A 1 105 ? 7.309 -0.344 20.438 1 88.12 105 LEU A O 1
ATOM 762 N N . PHE A 1 106 ? 8.031 1.711 19.938 1 90.31 106 PHE A N 1
ATOM 763 C CA . PHE A 1 106 ? 7.406 1.719 18.625 1 90.31 106 PHE A CA 1
ATOM 764 C C . PHE A 1 106 ? 8.453 1.578 17.531 1 90.31 106 PHE A C 1
ATOM 766 O O . PHE A 1 106 ? 9.039 2.57 17.094 1 90.31 106 PHE A O 1
ATOM 773 N N . PRO A 1 107 ? 8.594 0.354 17.016 1 91 107 PRO A N 1
ATOM 774 C CA . PRO A 1 107 ? 9.555 0.161 15.93 1 91 107 PRO A CA 1
ATOM 775 C C . PRO A 1 107 ? 9.195 0.94 14.664 1 91 107 PRO A C 1
ATOM 777 O O . PRO A 1 107 ? 8.016 1.227 14.43 1 91 107 PRO A O 1
ATOM 780 N N . LEU A 1 108 ? 10.219 1.264 13.93 1 91.5 108 LEU A N 1
ATOM 781 C CA . LEU A 1 108 ? 10.039 2.037 12.703 1 91.5 108 LEU A CA 1
ATOM 782 C C . LEU A 1 108 ? 9.047 1.354 11.773 1 91.5 108 LEU A C 1
ATOM 784 O O . LEU A 1 108 ? 8.273 2.023 11.086 1 91.5 108 LEU A O 1
ATOM 788 N N . ALA A 1 109 ? 9.047 0.079 11.766 1 93.62 109 ALA A N 1
ATOM 789 C CA . ALA A 1 109 ? 8.148 -0.685 10.906 1 93.62 109 ALA A CA 1
ATOM 790 C C . ALA A 1 109 ? 6.688 -0.378 11.227 1 93.62 109 ALA A C 1
ATOM 792 O O . ALA A 1 109 ? 5.852 -0.288 10.328 1 93.62 109 ALA A O 1
ATOM 793 N N . VAL A 1 110 ? 6.418 -0.244 12.469 1 93.31 110 VAL A N 1
ATOM 794 C CA . VAL A 1 110 ? 5.055 0.027 12.914 1 93.31 110 VAL A CA 1
ATOM 795 C C . VAL A 1 110 ? 4.68 1.469 12.578 1 93.31 110 VAL A C 1
ATOM 797 O O . VAL A 1 110 ? 3.57 1.733 12.109 1 93.31 110 VAL A O 1
ATOM 800 N N . VAL A 1 111 ? 5.578 2.359 12.789 1 92.19 111 VAL A N 1
ATOM 801 C CA . VAL A 1 111 ? 5.344 3.77 12.492 1 92.19 111 VAL A CA 1
ATOM 802 C C . VAL A 1 111 ? 5.062 3.949 11.008 1 92.19 111 VAL A C 1
ATOM 804 O O . VAL A 1 111 ? 4.098 4.621 10.625 1 92.19 111 VAL A O 1
ATOM 807 N N . ARG A 1 112 ? 5.844 3.342 10.18 1 93.12 112 ARG A N 1
ATOM 808 C CA . ARG A 1 112 ? 5.664 3.414 8.734 1 93.12 112 ARG A CA 1
ATOM 809 C C . ARG A 1 112 ? 4.363 2.736 8.312 1 93.12 112 ARG A C 1
ATOM 811 O O . ARG A 1 112 ? 3.717 3.164 7.352 1 93.12 112 ARG A O 1
ATOM 818 N N . GLY A 1 113 ? 4.047 1.732 9.023 1 94.38 113 GLY A N 1
ATOM 819 C CA . GLY A 1 113 ? 2.781 1.068 8.75 1 94.38 113 GLY A CA 1
ATOM 820 C C . GLY A 1 113 ? 1.575 1.939 9.047 1 94.38 113 GLY A C 1
ATOM 821 O O . GLY A 1 113 ? 0.636 2.002 8.25 1 94.38 113 GLY A O 1
ATOM 822 N N . ILE A 1 114 ? 1.625 2.549 10.156 1 91.94 114 ILE A N 1
ATOM 823 C CA . ILE A 1 114 ? 0.545 3.459 10.523 1 91.94 114 ILE A CA 1
ATOM 824 C C . ILE A 1 114 ? 0.424 4.562 9.477 1 91.94 114 ILE A C 1
ATOM 826 O O . ILE A 1 114 ? -0.682 4.902 9.047 1 91.94 114 ILE A O 1
ATOM 830 N N . GLN A 1 115 ? 1.516 5.102 9.086 1 91 115 GLN A N 1
ATOM 831 C CA . GLN A 1 115 ? 1.517 6.145 8.062 1 91 115 GLN A CA 1
ATOM 832 C C . GLN A 1 115 ? 0.938 5.629 6.75 1 91 115 GLN A C 1
ATOM 834 O O . GLN A 1 115 ? 0.19 6.34 6.074 1 91 115 GLN A O 1
ATOM 839 N N . PHE A 1 116 ? 1.346 4.465 6.418 1 93.44 116 PHE A N 1
ATOM 840 C CA . PHE A 1 116 ? 0.793 3.842 5.219 1 93.44 116 PHE A CA 1
ATOM 841 C C . PHE A 1 116 ? -0.721 3.709 5.328 1 93.44 116 PHE A C 1
ATOM 843 O O . PHE A 1 116 ? -1.445 4.016 4.379 1 93.44 116 PHE A O 1
ATOM 850 N N . GLY A 1 117 ? -1.19 3.209 6.418 1 92.88 117 GLY A N 1
ATOM 851 C CA . GLY A 1 117 ? -2.619 3.084 6.656 1 92.88 117 GLY A CA 1
ATOM 852 C C . GLY A 1 117 ? -3.352 4.414 6.605 1 92.88 117 GLY A C 1
ATOM 853 O O . GLY A 1 117 ? -4.453 4.5 6.059 1 92.88 117 GLY A O 1
ATOM 854 N N . LEU A 1 118 ? -2.748 5.367 7.18 1 89.5 118 LEU A N 1
ATOM 855 C CA . LEU A 1 118 ? -3.314 6.711 7.137 1 89.5 118 LEU A CA 1
ATOM 856 C C . LEU A 1 118 ? -3.441 7.199 5.699 1 89.5 118 LEU A C 1
ATOM 858 O O . LEU A 1 118 ? -4.473 7.758 5.316 1 89.5 118 LEU A O 1
ATOM 862 N N . GLY A 1 119 ? -2.395 7.02 4.957 1 91.62 119 GLY A N 1
ATOM 863 C CA . GLY A 1 119 ? -2.43 7.395 3.553 1 91.62 119 GLY A CA 1
ATOM 864 C C . GLY A 1 119 ? -3.51 6.68 2.77 1 91.62 119 GLY A C 1
ATOM 865 O O . GLY A 1 119 ? -4.234 7.301 1.987 1 91.62 119 GLY A O 1
ATOM 866 N N . LEU A 1 120 ? -3.604 5.438 2.986 1 91.81 120 LEU A N 1
ATOM 867 C CA . LEU A 1 120 ? -4.629 4.648 2.311 1 91.81 120 LEU A CA 1
ATOM 868 C C . LEU A 1 120 ? -6.023 5.148 2.668 1 91.81 120 LEU A C 1
ATOM 870 O O . LEU A 1 120 ? -6.883 5.289 1.793 1 91.81 120 LEU A O 1
ATOM 874 N N . SER A 1 121 ? -6.246 5.367 3.902 1 89.94 121 SER A N 1
ATOM 875 C CA . SER A 1 121 ? -7.531 5.871 4.367 1 89.94 121 SER A CA 1
ATOM 876 C C . SER A 1 121 ? -7.855 7.227 3.746 1 89.94 121 SER A C 1
ATOM 878 O O . SER A 1 121 ? -8.984 7.473 3.328 1 89.94 121 SER A O 1
ATOM 880 N N . LEU A 1 122 ? -6.848 8 3.738 1 88.69 122 LEU A N 1
ATOM 881 C CA . LEU A 1 122 ? -7.023 9.344 3.189 1 88.69 122 LEU A CA 1
ATOM 882 C C . LEU A 1 122 ? -7.301 9.281 1.691 1 88.69 122 LEU A C 1
ATOM 884 O O . LEU A 1 122 ? -8.148 10.031 1.184 1 88.69 122 LEU A O 1
ATOM 888 N N . ALA A 1 123 ? -6.625 8.523 0.989 1 90.75 123 ALA A N 1
ATOM 889 C CA . ALA A 1 123 ? -6.836 8.352 -0.447 1 90.75 123 ALA A CA 1
ATOM 890 C C . ALA A 1 123 ? -8.25 7.855 -0.74 1 90.75 123 ALA A C 1
ATOM 892 O O . ALA A 1 123 ? -8.906 8.344 -1.659 1 90.75 123 ALA A O 1
ATOM 893 N N . LEU A 1 124 ? -8.68 6.91 0.008 1 88.5 124 LEU A N 1
ATOM 894 C CA . LEU A 1 124 ? -10.023 6.359 -0.179 1 88.5 124 LEU A CA 1
ATOM 895 C C . LEU A 1 124 ? -11.086 7.414 0.099 1 88.5 124 LEU A C 1
ATOM 897 O O . LEU A 1 124 ? -12.055 7.539 -0.657 1 88.5 124 LEU A O 1
ATOM 901 N N . LEU A 1 125 ? -10.867 8.07 1.085 1 86.69 125 LEU A N 1
ATOM 902 C CA . LEU A 1 125 ? -11.789 9.148 1.434 1 86.69 125 LEU A CA 1
ATOM 903 C C . LEU A 1 125 ? -11.836 10.203 0.334 1 86.69 125 LEU A C 1
ATOM 905 O O . LEU A 1 125 ? -12.914 10.656 -0.054 1 86.69 125 LEU A O 1
ATOM 909 N N . ALA A 1 126 ? -10.664 10.641 -0.103 1 89.31 126 ALA A N 1
ATOM 910 C CA . ALA A 1 126 ? -10.555 11.664 -1.138 1 89.31 126 ALA A CA 1
ATOM 911 C C . ALA A 1 126 ? -11.305 11.25 -2.4 1 89.31 126 ALA A C 1
ATOM 913 O O . ALA A 1 126 ? -12.07 12.039 -2.963 1 89.31 126 ALA A O 1
ATOM 914 N N . VAL A 1 127 ? -11.195 10.086 -2.803 1 88 127 VAL A N 1
ATOM 915 C CA . VAL A 1 127 ? -11.766 9.625 -4.062 1 88 127 VAL A CA 1
ATOM 916 C C . VAL A 1 127 ? -13.25 9.312 -3.877 1 88 127 VAL A C 1
ATOM 918 O O . VAL A 1 127 ? -14.086 9.758 -4.664 1 88 127 VAL A O 1
ATOM 921 N N . ARG A 1 128 ? -13.586 8.625 -2.824 1 86.56 128 ARG A N 1
ATOM 922 C CA . ARG A 1 128 ? -14.945 8.109 -2.658 1 86.56 128 ARG A CA 1
ATOM 923 C C . ARG A 1 128 ? -15.883 9.188 -2.127 1 86.56 128 ARG A C 1
ATOM 925 O O . ARG A 1 128 ? -17.062 9.203 -2.459 1 86.56 128 ARG A O 1
ATOM 932 N N . SER A 1 129 ? -15.406 10.008 -1.357 1 86.06 129 SER A N 1
ATOM 933 C CA . SER A 1 129 ? -16.281 10.945 -0.666 1 86.06 129 SER A CA 1
ATOM 934 C C . SER A 1 129 ? -16.203 12.336 -1.275 1 86.06 129 SER A C 1
ATOM 936 O O . SER A 1 129 ? -17.156 13.117 -1.187 1 86.06 129 SER A O 1
ATOM 938 N N . TYR A 1 130 ? -15.102 12.672 -1.867 1 86.88 130 TYR A N 1
ATOM 939 C CA . TYR A 1 130 ? -14.945 14.055 -2.311 1 86.88 130 TYR A CA 1
ATOM 940 C C . TYR A 1 130 ? -14.961 14.148 -3.832 1 86.88 130 TYR A C 1
ATOM 942 O O . TYR A 1 130 ? -15.617 15.016 -4.402 1 86.88 130 TYR A O 1
ATOM 950 N N . ILE A 1 131 ? -14.305 13.297 -4.52 1 89.31 131 ILE A N 1
ATOM 951 C CA . ILE A 1 131 ? -14.164 13.43 -5.965 1 89.31 131 ILE A CA 1
ATOM 952 C C . ILE A 1 131 ? -15.328 12.727 -6.66 1 89.31 131 ILE A C 1
ATOM 954 O O . ILE A 1 131 ? -16.062 13.344 -7.441 1 89.31 131 ILE A O 1
ATOM 958 N N . TRP A 1 132 ? -15.586 11.547 -6.332 1 86.5 132 TRP A N 1
ATOM 959 C CA . TRP A 1 132 ? -16.547 10.711 -7.055 1 86.5 132 TRP A CA 1
ATOM 960 C C . TRP A 1 132 ? -17.953 11.297 -6.969 1 86.5 132 TRP A C 1
ATOM 962 O O . TRP A 1 132 ? -18.641 11.391 -7.98 1 86.5 132 TRP A O 1
ATOM 972 N N . PRO A 1 133 ? -18.406 11.695 -5.82 1 87.81 133 PRO A N 1
ATOM 973 C CA . PRO A 1 133 ? -19.781 12.211 -5.715 1 87.81 133 PRO A CA 1
ATOM 974 C C . PRO A 1 133 ? -19.906 13.633 -6.27 1 87.81 133 PRO A C 1
ATOM 976 O O . PRO A 1 133 ? -21.031 14.148 -6.387 1 87.81 133 PRO A O 1
ATOM 979 N N . SER A 1 134 ? -18.875 14.328 -6.66 1 87.75 134 SER A N 1
ATOM 980 C CA . SER A 1 134 ? -18.875 15.742 -7.016 1 87.75 134 SER A CA 1
ATOM 981 C C . SER A 1 134 ? -19.484 15.961 -8.391 1 87.75 134 SER A C 1
ATOM 983 O O . SER A 1 134 ? -19.688 17.109 -8.812 1 87.75 134 SER A O 1
ATOM 985 N N . GLY A 1 135 ? -19.922 14.938 -9.109 1 88.12 135 GLY A N 1
ATOM 986 C CA . GLY A 1 135 ? -20.562 15.094 -10.414 1 88.12 135 GLY A CA 1
ATOM 987 C C . GLY A 1 135 ? -19.594 15.484 -11.508 1 88.12 135 GLY A C 1
ATOM 988 O O . GLY A 1 135 ? -18.391 15.594 -11.273 1 88.12 135 GLY A O 1
ATOM 989 N N . VAL A 1 136 ? -20.062 15.789 -12.633 1 88.75 136 VAL A N 1
ATOM 990 C CA . VAL A 1 136 ? -19.25 16.016 -13.828 1 88.75 136 VAL A CA 1
ATOM 991 C C . VAL A 1 136 ? -18.422 17.281 -13.664 1 88.75 136 VAL A C 1
ATOM 993 O O . VAL A 1 136 ? -17.219 17.281 -13.961 1 88.75 136 VAL A O 1
ATOM 996 N N . MET A 1 137 ? -19.094 18.375 -13.227 1 85.5 137 MET A N 1
ATOM 997 C CA . MET A 1 137 ? -18.359 19.609 -13.016 1 85.5 137 MET A CA 1
ATOM 998 C C . MET A 1 137 ? -17.266 19.438 -11.961 1 85.5 137 MET A C 1
ATOM 1000 O O . MET A 1 137 ? -16.188 20.016 -12.07 1 85.5 137 MET A O 1
ATOM 1004 N N . GLY A 1 138 ? -17.547 18.625 -10.945 1 87.06 138 GLY A N 1
ATOM 1005 C CA . GLY A 1 138 ? -16.562 18.328 -9.93 1 87.06 138 GLY A CA 1
ATOM 1006 C C . GLY A 1 138 ? -15.383 17.531 -10.469 1 87.06 138 GLY A C 1
ATOM 1007 O O . GLY A 1 138 ? -14.234 17.75 -10.062 1 87.06 138 GLY A O 1
ATOM 1008 N N . TRP A 1 139 ? -15.711 16.703 -11.406 1 90.25 139 TRP A N 1
ATOM 1009 C CA . TRP A 1 139 ? -14.656 15.906 -12.008 1 90.25 139 TRP A CA 1
ATOM 1010 C C . TRP A 1 139 ? -13.719 16.781 -12.836 1 90.25 139 TRP A C 1
ATOM 1012 O O . TRP A 1 139 ? -12.508 16.547 -12.852 1 90.25 139 TRP A O 1
ATOM 1022 N N . TYR A 1 140 ? -14.273 17.75 -13.469 1 88.94 140 TYR A N 1
ATOM 1023 C CA . TYR A 1 140 ? -13.438 18.672 -14.219 1 88.94 140 TYR A CA 1
ATOM 1024 C C . TYR A 1 140 ? -12.57 19.5 -13.281 1 88.94 140 TYR A C 1
ATOM 1026 O O . TYR A 1 140 ? -11.398 19.75 -13.57 1 88.94 140 TYR A O 1
ATOM 1034 N N . ALA A 1 141 ? -13.195 19.922 -12.242 1 86.38 141 ALA A N 1
ATOM 1035 C CA . ALA A 1 141 ? -12.43 20.672 -11.25 1 86.38 141 ALA A CA 1
ATOM 1036 C C . ALA A 1 141 ? -11.305 19.828 -10.664 1 86.38 141 ALA A C 1
ATOM 1038 O O . ALA A 1 141 ? -10.188 20.312 -10.453 1 86.38 141 ALA A O 1
ATOM 1039 N N . ALA A 1 142 ? -11.648 18.594 -10.422 1 89.88 142 ALA A N 1
ATOM 1040 C CA . ALA A 1 142 ? -10.641 17.672 -9.906 1 89.88 142 ALA A CA 1
ATOM 1041 C C . ALA A 1 142 ? -9.516 17.469 -10.914 1 89.88 142 ALA A C 1
ATOM 1043 O O . ALA A 1 142 ? -8.344 17.438 -10.547 1 89.88 142 ALA A O 1
ATOM 1044 N N . ALA A 1 143 ? -9.867 17.281 -12.125 1 89.31 143 ALA A N 1
ATOM 1045 C CA . ALA A 1 143 ? -8.875 17.094 -13.18 1 89.31 143 ALA A CA 1
ATOM 1046 C C . ALA A 1 143 ? -7.965 18.328 -13.289 1 89.31 143 ALA A C 1
ATOM 1048 O O . ALA A 1 143 ? -6.746 18.188 -13.43 1 89.31 143 ALA A O 1
ATOM 1049 N N . GLY A 1 144 ? -8.602 19.453 -13.328 1 87.31 144 GLY A N 1
ATOM 1050 C CA . GLY A 1 144 ? -7.82 20.672 -13.344 1 87.31 144 GLY A CA 1
ATOM 1051 C C . GLY A 1 144 ? -6.891 20.812 -12.148 1 87.31 144 GLY A C 1
ATOM 1052 O O . GLY A 1 144 ? -5.723 21.172 -12.305 1 87.31 144 GLY A O 1
ATOM 1053 N N . GLY A 1 145 ? -7.43 20.578 -10.992 1 87 145 GLY A N 1
ATOM 1054 C CA . GLY A 1 145 ? -6.602 20.609 -9.797 1 87 145 GLY A CA 1
ATOM 1055 C C . GLY A 1 145 ? -5.449 19.625 -9.852 1 87 145 GLY A C 1
ATOM 1056 O O . GLY A 1 145 ? -4.332 19.938 -9.438 1 87 145 GLY A O 1
ATOM 1057 N N . PHE A 1 146 ? -5.777 18.469 -10.32 1 87.88 146 PHE A N 1
ATOM 1058 C CA . PHE A 1 146 ? -4.75 17.453 -10.453 1 87.88 146 PHE A CA 1
ATOM 1059 C C . PHE A 1 146 ? -3.625 17.922 -11.367 1 87.88 146 PHE A C 1
ATOM 1061 O O . PHE A 1 146 ? -2.447 17.734 -11.055 1 87.88 146 PHE A O 1
ATOM 1068 N N . PHE A 1 147 ? -3.934 18.453 -12.406 1 86.12 147 PHE A N 1
ATOM 1069 C CA . PHE A 1 147 ? -2.947 18.953 -13.359 1 86.12 147 PHE A CA 1
ATOM 1070 C C . PHE A 1 147 ? -2.104 20.062 -12.742 1 86.12 147 PHE A C 1
ATOM 1072 O O . PHE A 1 147 ? -0.888 20.109 -12.938 1 86.12 147 PHE A O 1
ATOM 1079 N N . ILE A 1 148 ? -2.689 20.906 -12.039 1 83.5 148 ILE A N 1
ATOM 1080 C CA . ILE A 1 148 ? -1.972 21.984 -11.367 1 83.5 148 ILE A CA 1
ATOM 1081 C C . ILE A 1 148 ? -1.007 21.391 -10.336 1 83.5 148 ILE A C 1
ATOM 1083 O O . ILE A 1 148 ? 0.151 21.812 -10.258 1 83.5 148 ILE A O 1
ATOM 1087 N N . MET A 1 149 ? -1.543 20.453 -9.617 1 82.81 149 MET A N 1
ATOM 1088 C CA . MET A 1 149 ? -0.699 19.797 -8.625 1 82.81 149 MET A CA 1
ATOM 1089 C C . MET A 1 149 ? 0.503 19.125 -9.281 1 82.81 149 MET A C 1
ATOM 1091 O O . MET A 1 149 ? 1.615 19.188 -8.75 1 82.81 149 MET A O 1
ATOM 1095 N N . LEU A 1 150 ? 0.275 18.531 -10.359 1 79.25 150 LEU A N 1
ATOM 1096 C CA . LEU A 1 150 ? 1.331 17.812 -11.07 1 79.25 150 LEU A CA 1
ATOM 1097 C C . LEU A 1 150 ? 2.395 18.781 -11.586 1 79.25 150 LEU A C 1
ATOM 1099 O O . LEU A 1 150 ? 3.59 18.5 -11.484 1 79.25 150 LEU A O 1
ATOM 1103 N N . ILE A 1 151 ? 2 19.875 -12.078 1 77.75 151 ILE A N 1
ATOM 1104 C CA . ILE A 1 151 ? 2.912 20.844 -12.68 1 77.75 151 ILE A CA 1
ATOM 1105 C C . ILE A 1 151 ? 3.738 21.516 -11.586 1 77.75 151 ILE A C 1
ATOM 1107 O O . ILE A 1 151 ? 4.934 21.75 -11.758 1 77.75 151 ILE A O 1
ATOM 1111 N N . LEU A 1 152 ? 3.107 21.656 -10.516 1 76.38 152 LEU A N 1
ATOM 1112 C CA . LEU A 1 152 ? 3.762 22.422 -9.461 1 76.38 152 LEU A CA 1
ATOM 1113 C C . LEU A 1 152 ? 4.371 21.5 -8.406 1 76.38 152 LEU A C 1
ATOM 1115 O O . LEU A 1 152 ? 4.91 21.969 -7.406 1 76.38 152 LEU A O 1
ATOM 1119 N N . TRP A 1 153 ? 4.223 20.266 -8.656 1 73.19 153 TRP A N 1
ATOM 1120 C CA . TRP A 1 153 ? 4.617 19.281 -7.656 1 73.19 153 TRP A CA 1
ATOM 1121 C C . TRP A 1 153 ? 6.086 19.438 -7.281 1 73.19 153 TRP A C 1
ATOM 1123 O O . TRP A 1 153 ? 6.461 19.25 -6.125 1 73.19 153 TRP A O 1
ATOM 1133 N N . GLN A 1 154 ? 6.891 19.75 -8.242 1 65 154 GLN A N 1
ATOM 1134 C CA . GLN A 1 154 ? 8.32 19.844 -7.977 1 65 154 GLN A CA 1
ATOM 1135 C C . GLN A 1 154 ? 8.766 21.297 -7.867 1 65 154 GLN A C 1
ATOM 1137 O O . GLN A 1 154 ? 9.953 21.578 -7.652 1 65 154 GLN A O 1
ATOM 1142 N N . ASN A 1 155 ? 7.746 22.156 -7.957 1 66.38 155 ASN A N 1
ATOM 1143 C CA . ASN A 1 155 ? 8.109 23.562 -7.883 1 66.38 155 ASN A CA 1
ATOM 1144 C C . ASN A 1 155 ? 8.312 24.016 -6.441 1 66.38 155 ASN A C 1
ATOM 1146 O O . ASN A 1 155 ? 7.375 23.969 -5.637 1 66.38 155 ASN A O 1
ATOM 1150 N N . ARG A 1 156 ? 9.547 24.328 -6.078 1 62.53 156 ARG A N 1
ATOM 1151 C CA . ARG A 1 156 ? 9.891 24.734 -4.723 1 62.53 156 ARG A CA 1
ATOM 1152 C C . ARG A 1 156 ? 9.461 26.188 -4.469 1 62.53 156 ARG A C 1
ATOM 1154 O O . ARG A 1 156 ? 9.328 26.594 -3.316 1 62.53 156 ARG A O 1
ATOM 1161 N N . ARG A 1 157 ? 9.18 26.922 -5.484 1 64.81 157 ARG A N 1
ATOM 1162 C CA . ARG A 1 157 ? 8.898 28.359 -5.352 1 64.81 157 ARG A CA 1
ATOM 1163 C C . ARG A 1 157 ? 7.402 28.594 -5.172 1 64.81 157 ARG A C 1
ATOM 1165 O O . ARG A 1 157 ? 6.996 29.562 -4.52 1 64.81 157 ARG A O 1
ATOM 1172 N N . LEU A 1 158 ? 6.613 27.719 -5.723 1 69.62 158 LEU A N 1
ATOM 1173 C CA . LEU A 1 158 ? 5.168 27.891 -5.672 1 69.62 158 LEU A CA 1
ATOM 1174 C C . LEU A 1 158 ? 4.484 26.594 -5.242 1 69.62 158 LEU A C 1
ATOM 1176 O O . LEU A 1 158 ? 4.184 25.734 -6.078 1 69.62 158 LEU A O 1
ATOM 1180 N N . PRO A 1 159 ? 4.211 26.578 -3.891 1 68.38 159 PRO A N 1
ATOM 1181 C CA . PRO A 1 159 ? 3.541 25.344 -3.443 1 68.38 159 PRO A CA 1
ATOM 1182 C C . PRO A 1 159 ? 2.193 25.125 -4.129 1 68.38 159 PRO A C 1
ATOM 1184 O O . PRO A 1 159 ? 1.355 26.031 -4.156 1 68.38 159 PRO A O 1
ATOM 1187 N N . ALA A 1 160 ? 2.021 23.938 -4.691 1 70.69 160 ALA A N 1
ATOM 1188 C CA . ALA A 1 160 ? 0.843 23.594 -5.48 1 70.69 160 ALA A CA 1
ATOM 1189 C C . ALA A 1 160 ? -0.431 23.734 -4.652 1 70.69 160 ALA A C 1
ATOM 1191 O O . ALA A 1 160 ? -1.448 24.219 -5.141 1 70.69 160 ALA A O 1
ATOM 1192 N N . GLY A 1 161 ? -0.342 23.359 -3.398 1 67.25 161 GLY A N 1
ATOM 1193 C CA . GLY A 1 161 ? -1.505 23.469 -2.529 1 67.25 161 GLY A CA 1
ATOM 1194 C C . GLY A 1 161 ? -2.002 24.891 -2.363 1 67.25 161 GLY A C 1
ATOM 1195 O O . GLY A 1 161 ? -3.209 25.125 -2.332 1 67.25 161 GLY A O 1
ATOM 1196 N N . LEU A 1 162 ? -1.071 25.75 -2.348 1 69.56 162 LEU A N 1
ATOM 1197 C CA . LEU A 1 162 ? -1.419 27.172 -2.189 1 69.56 162 LEU A CA 1
ATOM 1198 C C . LEU A 1 162 ? -2.129 27.688 -3.432 1 69.56 162 LEU A C 1
ATOM 1200 O O . LEU A 1 162 ? -3.109 28.438 -3.322 1 69.56 162 LEU A O 1
ATOM 1204 N N . VAL A 1 163 ? -1.598 27.281 -4.492 1 76.25 163 VAL A N 1
ATOM 1205 C CA . VAL A 1 163 ? -2.184 27.719 -5.754 1 76.25 163 VAL A CA 1
ATOM 1206 C C . VAL A 1 163 ? -3.609 27.188 -5.875 1 76.25 163 VAL A C 1
ATOM 1208 O O . VAL A 1 163 ? -4.516 27.906 -6.293 1 76.25 163 VAL A O 1
ATOM 1211 N N . LEU A 1 164 ? -3.766 26.016 -5.48 1 76.81 164 LEU A N 1
ATOM 1212 C CA . LEU A 1 164 ? -5.082 25.406 -5.602 1 76.81 164 LEU A CA 1
ATOM 1213 C C . LEU A 1 164 ? -6.066 26.031 -4.617 1 76.81 164 LEU A C 1
ATOM 1215 O O . LEU A 1 164 ? -7.234 26.234 -4.953 1 76.81 164 LEU A O 1
ATOM 1219 N N . VAL A 1 165 ? -5.613 26.344 -3.463 1 69 165 VAL A N 1
ATOM 1220 C CA . VAL A 1 165 ? -6.477 26.984 -2.479 1 69 165 VAL A CA 1
ATOM 1221 C C . VAL A 1 165 ? -6.844 28.391 -2.953 1 69 165 VAL A C 1
ATOM 1223 O O . VAL A 1 165 ? -8 28.812 -2.846 1 69 165 VAL A O 1
ATOM 1226 N N . ALA A 1 166 ? -5.848 29.047 -3.445 1 72.94 166 ALA A N 1
ATOM 1227 C CA . ALA A 1 166 ? -6.094 30.391 -3.973 1 72.94 166 ALA A CA 1
ATOM 1228 C C . ALA A 1 166 ? -7.094 30.344 -5.125 1 72.94 166 ALA A C 1
ATOM 1230 O O . ALA A 1 166 ? -7.992 31.188 -5.199 1 72.94 166 ALA A O 1
ATOM 1231 N N . ALA A 1 167 ? -6.895 29.391 -5.973 1 75.94 167 ALA A N 1
ATOM 1232 C CA . ALA A 1 167 ? -7.797 29.234 -7.109 1 75.94 167 ALA A CA 1
ATOM 1233 C C . ALA A 1 167 ? -9.211 28.922 -6.645 1 75.94 167 ALA A C 1
ATOM 1235 O O . ALA A 1 167 ? -10.188 29.422 -7.211 1 75.94 167 ALA A O 1
ATOM 1236 N N . ALA A 1 168 ? -9.297 28.125 -5.711 1 70 168 ALA A N 1
ATOM 1237 C CA . ALA A 1 168 ? -10.609 27.75 -5.184 1 70 168 ALA A CA 1
ATOM 1238 C C . ALA A 1 168 ? -11.305 28.938 -4.543 1 70 168 ALA A C 1
ATOM 1240 O O . ALA A 1 168 ? -12.516 29.125 -4.719 1 70 168 ALA A O 1
ATOM 1241 N N . VAL A 1 169 ? -10.578 29.719 -3.818 1 64.38 169 VAL A N 1
ATOM 1242 C CA . VAL A 1 169 ? -11.109 30.922 -3.189 1 64.38 169 VAL A CA 1
ATOM 1243 C C . VAL A 1 169 ? -11.555 31.922 -4.266 1 64.38 169 VAL A C 1
ATOM 1245 O O . VAL A 1 169 ? -12.625 32.531 -4.156 1 64.38 169 VAL A O 1
ATOM 1248 N N . LEU A 1 170 ? -10.68 31.984 -5.223 1 70.25 170 LEU A N 1
ATOM 1249 C CA . LEU A 1 170 ? -11.008 32.875 -6.324 1 70.25 170 LEU A CA 1
ATOM 1250 C C . LEU A 1 170 ? -12.266 32.406 -7.047 1 70.25 170 LEU A C 1
ATOM 1252 O O . LEU A 1 170 ? -13.133 33.219 -7.391 1 70.25 170 LEU A O 1
ATOM 1256 N N . TYR A 1 171 ? -12.328 31.203 -7.344 1 69.5 171 TYR A N 1
ATOM 1257 C CA . TYR A 1 171 ? -13.5 30.641 -7.988 1 69.5 171 TYR A CA 1
ATOM 1258 C C . TYR A 1 171 ? -14.758 30.875 -7.152 1 69.5 171 TYR A C 1
ATOM 1260 O O . TYR A 1 171 ? -15.805 31.234 -7.688 1 69.5 171 TYR A O 1
ATOM 1268 N N . GLY A 1 172 ? -14.695 30.594 -5.945 1 63.69 172 GLY A N 1
ATOM 1269 C CA . GLY A 1 172 ? -15.812 30.875 -5.059 1 63.69 172 GLY A CA 1
ATOM 1270 C C . GLY A 1 172 ? -16.234 32.312 -5.055 1 63.69 172 GLY A C 1
ATOM 1271 O O . GLY A 1 172 ? -17.422 32.656 -5.066 1 63.69 172 GLY A O 1
ATOM 1272 N N . ALA A 1 173 ? -15.281 33.125 -5.039 1 63.59 173 ALA A N 1
ATOM 1273 C CA . ALA A 1 173 ? -15.539 34.562 -5.035 1 63.59 173 ALA A CA 1
ATOM 1274 C C . ALA A 1 173 ? -16.234 35 -6.324 1 63.59 173 ALA A C 1
ATOM 1276 O O . ALA A 1 173 ? -17.078 35.906 -6.309 1 63.59 173 ALA A O 1
ATOM 1277 N N . LEU A 1 174 ? -15.844 34.375 -7.355 1 66.06 174 LEU A N 1
ATOM 1278 C CA . LEU A 1 174 ? -16.375 34.75 -8.656 1 66.06 174 LEU A CA 1
ATOM 1279 C C . LEU A 1 174 ? -17.781 34.188 -8.859 1 66.06 174 LEU A C 1
ATOM 1281 O O . LEU A 1 174 ? -18.594 34.781 -9.57 1 66.06 174 LEU A O 1
ATOM 1285 N N . THR A 1 175 ? -18.016 33.062 -8.594 1 61 175 THR A N 1
ATOM 1286 C CA . THR A 1 175 ? -19.297 32.406 -8.867 1 61 175 THR A CA 1
ATOM 1287 C C . THR A 1 175 ? -20.344 32.812 -7.832 1 61 175 THR A C 1
ATOM 1289 O O . THR A 1 175 ? -21.547 32.719 -8.094 1 61 175 THR A O 1
ATOM 1292 N N . GLN A 1 176 ? -20.016 32.688 -6.754 1 54.62 176 GLN A N 1
ATOM 1293 C CA . GLN A 1 176 ? -21.047 33.094 -5.805 1 54.62 176 GLN A CA 1
ATOM 1294 C C . GLN A 1 176 ? -21.266 34.625 -5.828 1 54.62 176 GLN A C 1
ATOM 1296 O O . GLN A 1 176 ? -20.297 35.375 -5.789 1 54.62 176 GLN A O 1
ATOM 1301 N N . ASN A 1 177 ? -22.141 35 -6.746 1 49.09 177 ASN A N 1
ATOM 1302 C CA . ASN A 1 177 ? -22.641 36.375 -6.902 1 49.09 177 ASN A CA 1
ATOM 1303 C C . ASN A 1 177 ? -22.688 37.094 -5.566 1 49.09 177 ASN A C 1
ATOM 1305 O O . ASN A 1 177 ? -23.062 38.281 -5.516 1 49.09 177 ASN A O 1
ATOM 1309 N N . THR A 1 178 ? -23.312 36.594 -4.562 1 43.97 178 THR A N 1
ATOM 1310 C CA . THR A 1 178 ? -23.734 37.469 -3.494 1 43.97 178 THR A CA 1
ATOM 1311 C C . THR A 1 178 ? -22.531 38 -2.717 1 43.97 178 THR A C 1
ATOM 1313 O O . THR A 1 178 ? -21.812 37.219 -2.098 1 43.97 178 THR A O 1
ATOM 1316 N N . PRO A 1 179 ? -21.922 39.031 -3.252 1 43.5 179 PRO A N 1
ATOM 1317 C CA . PRO A 1 179 ? -21.094 39.781 -2.311 1 43.5 179 PRO A CA 1
ATOM 1318 C C . PRO A 1 179 ? -21.641 39.75 -0.886 1 43.5 179 PRO A C 1
ATOM 1320 O O . PRO A 1 179 ? -22.453 40.594 -0.516 1 43.5 179 PRO A O 1
ATOM 1323 N N . THR A 1 180 ? -22.422 38.812 -0.532 1 43.44 180 THR A N 1
ATOM 1324 C CA . THR A 1 180 ? -22.922 39.156 0.793 1 43.44 180 THR A CA 1
ATOM 1325 C C . THR A 1 180 ? -21.859 39.875 1.614 1 43.44 180 THR A C 1
ATOM 1327 O O . THR A 1 180 ? -20.672 39.594 1.469 1 43.44 180 THR A O 1
ATOM 1330 N N . ALA A 1 181 ? -22.281 40.906 2.285 1 39.69 181 ALA A N 1
ATOM 1331 C CA . ALA A 1 181 ? -21.594 41.875 3.139 1 39.69 181 ALA A CA 1
ATOM 1332 C C . ALA A 1 181 ? -20.469 41.219 3.92 1 39.69 181 ALA A C 1
ATOM 1334 O O . ALA A 1 181 ? -20.688 40.312 4.695 1 39.69 181 ALA A O 1
ATOM 1335 N N . LEU A 1 182 ? -19.328 41 3.324 1 43.53 182 LEU A N 1
ATOM 1336 C CA . LEU A 1 182 ? -18.109 40.969 4.133 1 43.53 182 LEU A CA 1
ATOM 1337 C C . LEU A 1 182 ? -18.312 41.656 5.469 1 43.53 182 LEU A C 1
ATOM 1339 O O . LEU A 1 182 ? -17.922 42.812 5.629 1 43.53 182 LEU A O 1
ATOM 1343 N N . ALA A 1 183 ? -19.547 41.906 5.824 1 39.25 183 ALA A N 1
ATOM 1344 C CA . ALA A 1 183 ? -19.672 42.531 7.129 1 39.25 183 ALA A CA 1
ATOM 1345 C C . ALA A 1 183 ? -18.719 41.906 8.148 1 39.25 183 ALA A C 1
ATOM 1347 O O . ALA A 1 183 ? -18.781 40.719 8.398 1 39.25 183 ALA A O 1
ATOM 1348 N N . THR A 1 184 ? -17.531 42.406 8.188 1 44.16 184 THR A N 1
ATOM 1349 C CA . THR A 1 184 ? -16.484 42.312 9.203 1 44.16 184 THR A CA 1
ATOM 1350 C C . THR A 1 184 ? -17.109 42.25 10.602 1 44.16 184 THR A C 1
ATOM 1352 O O . THR A 1 184 ? -17.359 43.281 11.234 1 44.16 184 THR A O 1
ATOM 1355 N N . SER A 1 185 ? -18.234 41.719 10.781 1 42.94 185 SER A N 1
ATOM 1356 C CA . SER A 1 185 ? -18.547 41.75 12.203 1 42.94 185 SER A CA 1
ATOM 1357 C C . SER A 1 185 ? -17.469 41.031 13.016 1 42.94 185 SER A C 1
ATOM 1359 O O . SER A 1 185 ? -17.203 39.844 12.789 1 42.94 185 SER A O 1
ATOM 1361 N N . TRP A 1 186 ? -16.469 41.812 13.406 1 45.81 186 TRP A N 1
ATOM 1362 C CA . TRP A 1 186 ? -15.57 41.344 14.461 1 45.81 186 TRP A CA 1
ATOM 1363 C C . TRP A 1 186 ? -16.328 40.562 15.523 1 45.81 186 TRP A C 1
ATOM 1365 O O . TRP A 1 186 ? -17.266 41.094 16.125 1 45.81 186 TRP A O 1
ATOM 1375 N N . ARG A 1 187 ? -16.641 39.375 15.383 1 52.56 187 ARG A N 1
ATOM 1376 C CA . ARG A 1 187 ? -17.297 38.719 16.5 1 52.56 187 ARG A CA 1
ATOM 1377 C C . ARG A 1 187 ? -16.344 38.562 17.688 1 52.56 187 ARG A C 1
ATOM 1379 O O . ARG A 1 187 ? -15.242 38.031 17.531 1 52.56 187 ARG A O 1
ATOM 1386 N N . ALA A 1 188 ? -16.391 39.375 18.719 1 49.62 188 ALA A N 1
ATOM 1387 C CA . ALA A 1 188 ? -15.75 39.312 20.031 1 49.62 188 ALA A CA 1
ATOM 1388 C C . ALA A 1 188 ? -15.68 37.844 20.516 1 49.62 188 ALA A C 1
ATOM 1390 O O . ALA A 1 188 ? -14.906 37.531 21.422 1 49.62 188 ALA A O 1
ATOM 1391 N N . ASP A 1 189 ? -16.422 36.969 20 1 57.44 189 ASP A N 1
ATOM 1392 C CA . ASP A 1 189 ? -16.578 35.625 20.547 1 57.44 189 ASP A CA 1
ATOM 1393 C C . ASP A 1 189 ? -15.555 34.656 19.953 1 57.44 189 ASP A C 1
ATOM 1395 O O . ASP A 1 189 ? -15.719 33.438 20.031 1 57.44 189 ASP A O 1
ATOM 1399 N N . TRP A 1 190 ? -14.453 35.25 19.5 1 60.47 190 TRP A N 1
ATOM 1400 C CA . TRP A 1 190 ? -13.484 34.5 18.703 1 60.47 190 TRP A CA 1
ATOM 1401 C C . TRP A 1 190 ? -12.68 33.562 19.578 1 60.47 190 TRP A C 1
ATOM 1403 O O . TRP A 1 190 ? -12.266 32.469 19.125 1 60.47 190 TRP A O 1
ATOM 1413 N N . LEU A 1 191 ? -12.492 33.969 20.891 1 69.81 191 LEU A N 1
ATOM 1414 C CA . LEU A 1 191 ? -11.719 33.062 21.75 1 69.81 191 LEU A CA 1
ATOM 1415 C C . LEU A 1 191 ? -12.531 32.656 22.969 1 69.81 191 LEU A C 1
ATOM 1417 O O . LEU A 1 191 ? -12.648 33.406 23.922 1 69.81 191 LEU A O 1
ATOM 1421 N N . THR A 1 192 ? -13.367 31.734 22.766 1 76.75 192 THR A N 1
ATOM 1422 C CA . THR A 1 192 ? -14.125 31.219 23.906 1 76.75 192 THR A CA 1
ATOM 1423 C C . THR A 1 192 ? -13.43 30 24.516 1 76.75 192 THR A C 1
ATOM 1425 O O . THR A 1 192 ? -13.109 29.047 23.797 1 76.75 192 THR A O 1
ATOM 1428 N N . PHE A 1 193 ? -13.102 30.156 25.797 1 87.69 193 PHE A N 1
ATOM 1429 C CA . PHE A 1 193 ? -12.508 29.047 26.531 1 87.69 193 PHE A CA 1
ATOM 1430 C C . PHE A 1 193 ? -13.523 27.922 26.719 1 87.69 193 PHE A C 1
ATOM 1432 O O . PHE A 1 193 ? -14.688 28.172 27.031 1 87.69 193 PHE A O 1
ATOM 1439 N N . GLN A 1 194 ? -13.141 26.766 26.328 1 88.06 194 GLN A N 1
ATOM 1440 C CA . GLN A 1 194 ? -14 25.594 26.516 1 88.06 194 GLN A CA 1
ATOM 1441 C C . GLN A 1 194 ? -13.195 24.391 27.016 1 88.06 194 GLN A C 1
ATOM 1443 O O . GLN A 1 194 ? -12.023 24.234 26.641 1 88.06 194 GLN A O 1
ATOM 1448 N N . LEU A 1 195 ? -13.82 23.625 27.953 1 90.44 195 LEU A N 1
ATOM 1449 C CA . LEU A 1 195 ? -13.25 22.359 28.406 1 90.44 195 LEU A CA 1
ATOM 1450 C C . LEU A 1 195 ? -14.102 21.188 27.938 1 90.44 195 LEU A C 1
ATOM 1452 O O . LEU A 1 195 ? -15.305 21.156 28.188 1 90.44 195 LEU A O 1
ATOM 1456 N N . PRO A 1 196 ? -13.422 20.375 27.219 1 94.62 196 PRO A N 1
ATOM 1457 C CA . PRO A 1 196 ? -14.188 19.203 26.797 1 94.62 196 PRO A CA 1
ATOM 1458 C C . PRO A 1 196 ? -14.648 18.344 27.969 1 94.62 196 PRO A C 1
ATOM 1460 O O . PRO A 1 196 ? -14.039 18.359 29.047 1 94.62 196 PRO A O 1
ATOM 1463 N N . SER A 1 197 ? -15.742 17.578 27.781 1 95.94 197 SER A N 1
ATOM 1464 C CA . SER A 1 197 ? -16.266 16.672 28.797 1 95.94 197 SER A CA 1
ATOM 1465 C C . SER A 1 197 ? -15.32 15.508 29.047 1 95.94 197 SER A C 1
ATOM 1467 O O . SER A 1 197 ? -14.484 15.195 28.188 1 95.94 197 SER A O 1
ATOM 1469 N N . ALA A 1 198 ? -15.461 14.883 30.188 1 96.69 198 ALA A N 1
ATOM 1470 C CA . ALA A 1 198 ? -14.648 13.719 30.516 1 96.69 198 ALA A CA 1
ATOM 1471 C C . ALA A 1 198 ? -14.859 12.594 29.516 1 96.69 198 ALA A C 1
ATOM 1473 O O . ALA A 1 198 ? -13.93 11.859 29.188 1 96.69 198 ALA A O 1
ATOM 1474 N N . THR A 1 199 ? -16.109 12.492 29.094 1 97.19 199 THR A N 1
ATOM 1475 C CA . THR A 1 199 ? -16.422 11.477 28.094 1 97.19 199 THR A CA 1
ATOM 1476 C C . THR A 1 199 ? -15.734 11.766 26.766 1 97.19 199 THR A C 1
ATOM 1478 O O . THR A 1 199 ? -15.234 10.852 26.109 1 97.19 199 THR A O 1
ATOM 1481 N N . ASP A 1 200 ? -15.695 13.008 26.422 1 97.38 200 ASP A N 1
ATOM 1482 C CA . ASP A 1 200 ? -15.023 13.406 25.188 1 97.38 200 ASP A CA 1
ATOM 1483 C C . ASP A 1 200 ? -13.523 13.18 25.281 1 97.38 200 ASP A C 1
ATOM 1485 O O . ASP A 1 200 ? -12.883 12.781 24.312 1 97.38 200 ASP A O 1
ATOM 1489 N N . ILE A 1 201 ? -12.992 13.43 26.469 1 97.88 201 ILE A N 1
ATOM 1490 C CA . ILE A 1 201 ? -11.562 13.234 26.672 1 97.88 201 ILE A CA 1
ATOM 1491 C C . ILE A 1 201 ? -11.227 11.75 26.594 1 97.88 201 ILE A C 1
ATOM 1493 O O . ILE A 1 201 ? -10.25 11.359 25.938 1 97.88 201 ILE A O 1
ATOM 1497 N N . ALA A 1 202 ? -12.031 10.93 27.188 1 97.44 202 ALA A N 1
ATOM 1498 C CA . ALA A 1 202 ? -11.805 9.484 27.156 1 97.44 202 ALA A CA 1
ATOM 1499 C C . ALA A 1 202 ? -11.938 8.945 25.734 1 97.44 202 ALA A C 1
ATOM 1501 O O . ALA A 1 202 ? -11.117 8.125 25.297 1 97.44 202 ALA A O 1
ATOM 1502 N N . THR A 1 203 ? -12.969 9.352 25.094 1 96.25 203 THR A N 1
ATOM 1503 C CA . THR A 1 203 ? -13.18 8.93 23.703 1 96.25 203 THR A CA 1
ATOM 1504 C C . THR A 1 203 ? -12.055 9.438 22.812 1 96.25 203 THR A C 1
ATOM 1506 O O . THR A 1 203 ? -11.57 8.703 21.938 1 96.25 203 THR A O 1
ATOM 1509 N N . GLY A 1 204 ? -11.648 10.68 23 1 96.81 204 GLY A N 1
ATOM 1510 C CA . GLY A 1 204 ? -10.547 11.25 22.25 1 96.81 204 GLY A CA 1
ATOM 1511 C C . GLY A 1 204 ? -9.219 10.555 22.5 1 96.81 204 GLY A C 1
ATOM 1512 O O . GLY A 1 204 ? -8.391 10.43 21.609 1 96.81 204 GLY A O 1
ATOM 1513 N N . PHE A 1 205 ? -9.047 10.133 23.719 1 97.12 205 PHE A N 1
ATOM 1514 C CA . PHE A 1 205 ? -7.836 9.406 24.062 1 97.12 205 PHE A CA 1
ATOM 1515 C C . PHE A 1 205 ? -7.746 8.102 23.281 1 97.12 205 PHE A C 1
ATOM 1517 O O . PHE A 1 205 ? -6.707 7.789 22.688 1 97.12 205 PHE A O 1
ATOM 1524 N N . LEU A 1 206 ? -8.82 7.395 23.203 1 94.5 206 LEU A N 1
ATOM 1525 C CA . LEU A 1 206 ? -8.852 6.074 22.578 1 94.5 206 LEU A CA 1
ATOM 1526 C C . LEU A 1 206 ? -8.82 6.184 21.062 1 94.5 206 LEU A C 1
ATOM 1528 O O . LEU A 1 206 ? -8.086 5.449 20.391 1 94.5 206 LEU A O 1
ATOM 1532 N N . LEU A 1 207 ? -9.539 7.125 20.5 1 93.06 207 LEU A N 1
ATOM 1533 C CA . LEU A 1 207 ? -9.734 7.168 19.047 1 93.06 207 LEU A CA 1
ATOM 1534 C C . LEU A 1 207 ? -8.656 8.008 18.375 1 93.06 207 LEU A C 1
ATOM 1536 O O . LEU A 1 207 ? -8.336 7.793 17.203 1 93.06 207 LEU A O 1
ATOM 1540 N N . LEU A 1 208 ? -8.094 8.922 19.125 1 95.69 208 LEU A N 1
ATOM 1541 C CA . LEU A 1 208 ? -7.223 9.906 18.484 1 95.69 208 LEU A CA 1
ATOM 1542 C C . LEU A 1 208 ? -5.828 9.867 19.109 1 95.69 208 LEU A C 1
ATOM 1544 O O . LEU A 1 208 ? -4.848 9.594 18.406 1 95.69 208 LEU A O 1
ATOM 1548 N N . ALA A 1 209 ? -5.727 10.031 20.375 1 96.75 209 ALA A N 1
ATOM 1549 C CA . ALA A 1 209 ? -4.434 10.211 21.031 1 96.75 209 ALA A CA 1
ATOM 1550 C C . ALA A 1 209 ? -3.598 8.938 20.953 1 96.75 209 ALA A C 1
ATOM 1552 O O . ALA A 1 209 ? -2.406 8.992 20.625 1 96.75 209 ALA A O 1
ATOM 1553 N N . LEU A 1 210 ? -4.156 7.828 21.203 1 93.69 210 LEU A N 1
ATOM 1554 C CA . LEU A 1 210 ? -3.418 6.57 21.234 1 93.69 210 LEU A CA 1
ATOM 1555 C C . LEU A 1 210 ? -2.854 6.238 19.859 1 93.69 210 LEU A C 1
ATOM 1557 O O . LEU A 1 210 ? -1.668 5.926 19.719 1 93.69 210 LEU A O 1
ATOM 1561 N N . PRO A 1 211 ? -3.662 6.312 18.859 1 91.44 211 PRO A N 1
ATOM 1562 C CA . PRO A 1 211 ? -3.109 6.031 17.531 1 91.44 211 PRO A CA 1
ATOM 1563 C C . PRO A 1 211 ? -2.082 7.074 17.094 1 91.44 211 PRO A C 1
ATOM 1565 O O . PRO A 1 211 ? -1.201 6.77 16.281 1 91.44 211 PRO A O 1
ATOM 1568 N N . GLN A 1 212 ? -2.154 8.266 17.594 1 95.12 212 GLN A N 1
ATOM 1569 C CA . GLN A 1 212 ? -1.277 9.383 17.25 1 95.12 212 GLN A CA 1
ATOM 1570 C C . GLN A 1 212 ? 0.065 9.266 17.969 1 95.12 212 GLN A C 1
ATOM 1572 O O . GLN A 1 212 ? 1.081 9.766 17.469 1 95.12 212 GLN A O 1
ATOM 1577 N N . LEU A 1 213 ? 0.109 8.578 19.031 1 94.5 213 LEU A N 1
ATOM 1578 C CA . LEU A 1 213 ? 1.233 8.602 19.953 1 94.5 213 LEU A CA 1
ATOM 1579 C C . LEU A 1 213 ? 2.508 8.102 19.281 1 94.5 213 LEU A C 1
ATOM 1581 O O . LEU A 1 213 ? 3.561 8.734 19.391 1 94.5 213 LEU A O 1
ATOM 1585 N N . PRO A 1 214 ? 2.467 6.965 18.578 1 92.25 214 PRO A N 1
ATOM 1586 C CA . PRO A 1 214 ? 3.689 6.5 17.922 1 92.25 214 PRO A CA 1
ATOM 1587 C C . PRO A 1 214 ? 4.25 7.516 16.922 1 92.25 214 PRO A C 1
ATOM 1589 O O . PRO A 1 214 ? 5.465 7.727 16.875 1 92.25 214 PRO A O 1
ATOM 1592 N N . LEU A 1 215 ? 3.361 8.141 16.219 1 91.62 215 LEU A N 1
ATOM 1593 C CA . LEU A 1 215 ? 3.785 9.125 15.234 1 91.62 215 LEU A CA 1
ATOM 1594 C C . LEU A 1 215 ? 4.328 10.383 15.914 1 91.62 215 LEU A C 1
ATOM 1596 O O . LEU A 1 215 ? 5.289 10.984 15.43 1 91.62 215 LEU A O 1
ATOM 1600 N N . SER A 1 216 ? 3.672 10.789 16.938 1 95.25 216 SER A N 1
ATOM 1601 C CA . SER A 1 216 ? 4.117 11.953 17.688 1 95.25 216 SER A CA 1
ATOM 1602 C C . SER A 1 216 ? 5.508 11.734 18.266 1 95.25 216 SER A C 1
ATOM 1604 O O . SER A 1 216 ? 6.379 12.594 18.156 1 95.25 216 SER A O 1
ATOM 1606 N N . LEU A 1 217 ? 5.754 10.633 18.828 1 94.06 217 LEU A N 1
ATOM 1607 C CA . LEU A 1 217 ? 7.035 10.359 19.469 1 94.06 217 LEU A CA 1
ATOM 1608 C C . LEU A 1 217 ? 8.141 10.195 18.438 1 94.06 217 LEU A C 1
ATOM 1610 O O . LEU A 1 217 ? 9.234 10.734 18.594 1 94.06 217 LEU A O 1
ATOM 1614 N N . ALA A 1 218 ? 7.832 9.523 17.391 1 88.44 218 ALA A N 1
ATOM 1615 C CA . ALA A 1 218 ? 8.828 9.25 16.359 1 88.44 218 ALA A CA 1
ATOM 1616 C C . ALA A 1 218 ? 9.109 10.484 15.523 1 88.44 218 ALA A C 1
ATOM 1618 O O . ALA A 1 218 ? 10.258 10.891 15.359 1 88.44 218 ALA A O 1
ATOM 1619 N N . ASN A 1 219 ? 8.078 11.156 15.047 1 87.19 219 ASN A N 1
ATOM 1620 C CA . ASN A 1 219 ? 8.234 12.219 14.062 1 87.19 219 ASN A CA 1
ATOM 1621 C C . ASN A 1 219 ? 8.32 13.594 14.727 1 87.19 219 ASN A C 1
ATOM 1623 O O . ASN A 1 219 ? 9.086 14.453 14.297 1 87.19 219 ASN A O 1
ATOM 1627 N N . SER A 1 220 ? 7.477 13.805 15.695 1 91.25 220 SER A N 1
ATOM 1628 C CA . SER A 1 220 ? 7.367 15.133 16.281 1 91.25 220 SER A CA 1
ATOM 1629 C C . SER A 1 220 ? 8.438 15.359 17.344 1 91.25 220 SER A C 1
ATOM 1631 O O . SER A 1 220 ? 8.789 16.5 17.656 1 91.25 220 SER A O 1
ATOM 1633 N N . VAL A 1 221 ? 8.945 14.289 17.938 1 91.62 221 VAL A N 1
ATOM 1634 C CA . VAL A 1 221 ? 9.891 14.469 19.031 1 91.62 221 VAL A CA 1
ATOM 1635 C C . VAL A 1 221 ? 11.281 14 18.594 1 91.62 221 VAL A C 1
ATOM 1637 O O . VAL A 1 221 ? 12.188 14.812 18.391 1 91.62 221 VAL A O 1
ATOM 1640 N N . VAL A 1 222 ? 11.438 12.766 18.266 1 88.5 222 VAL A N 1
ATOM 1641 C CA . VAL A 1 222 ? 12.75 12.188 18 1 88.5 222 VAL A CA 1
ATOM 1642 C C . VAL A 1 222 ? 13.281 12.711 16.656 1 88.5 222 VAL A C 1
ATOM 1644 O O . VAL A 1 222 ? 14.391 13.234 16.594 1 88.5 222 VAL A O 1
ATOM 1647 N N . ALA A 1 223 ? 12.531 12.578 15.703 1 88.31 223 ALA A N 1
ATOM 1648 C CA . ALA A 1 223 ? 12.969 13.008 14.375 1 88.31 223 ALA A CA 1
ATOM 1649 C C . ALA A 1 223 ? 13.18 14.516 14.32 1 88.31 223 ALA A C 1
ATOM 1651 O O . ALA A 1 223 ? 14.102 15 13.664 1 88.31 223 ALA A O 1
ATOM 1652 N N . THR A 1 224 ? 12.281 15.211 14.93 1 91.75 224 THR A N 1
ATOM 1653 C CA . THR A 1 224 ? 12.398 16.672 14.945 1 91.75 224 THR A CA 1
ATOM 1654 C C . THR A 1 224 ? 13.672 17.109 15.664 1 91.75 224 THR A C 1
ATOM 1656 O O . THR A 1 224 ? 14.383 18 15.188 1 91.75 224 THR A O 1
ATOM 1659 N N . ARG A 1 225 ? 14 16.484 16.766 1 91.88 225 ARG A N 1
ATOM 1660 C CA . ARG A 1 225 ? 15.242 16.781 17.469 1 91.88 225 ARG A CA 1
ATOM 1661 C C . ARG A 1 225 ? 16.453 16.484 16.594 1 91.88 225 ARG A C 1
ATOM 1663 O O . ARG A 1 225 ? 17.391 17.281 16.531 1 91.88 225 ARG A O 1
ATOM 1670 N N . GLN A 1 226 ? 16.453 15.43 15.938 1 89.88 226 GLN A N 1
ATOM 1671 C CA . GLN A 1 226 ? 17.562 15.055 15.07 1 89.88 226 GLN A CA 1
ATOM 1672 C C . GLN A 1 226 ? 17.688 16.016 13.891 1 89.88 226 GLN A C 1
ATOM 1674 O O . GLN A 1 226 ? 18.797 16.406 13.516 1 89.88 226 GLN A O 1
ATOM 1679 N N . THR A 1 227 ? 16.562 16.359 13.344 1 91.19 227 THR A N 1
ATOM 1680 C CA . THR A 1 227 ? 16.562 17.297 12.227 1 91.19 227 THR A CA 1
ATOM 1681 C C . THR A 1 227 ? 17.109 18.656 12.656 1 91.19 227 THR A C 1
ATOM 1683 O O . THR A 1 227 ? 17.859 19.297 11.914 1 91.19 227 THR A O 1
ATOM 1686 N N . CYS A 1 228 ? 16.719 19.078 13.773 1 92.25 228 CYS A N 1
ATOM 1687 C CA . CYS A 1 228 ? 17.234 20.328 14.32 1 92.25 228 CYS A CA 1
ATOM 1688 C C . CYS A 1 228 ? 18.75 20.266 14.492 1 92.25 228 CYS A C 1
ATOM 1690 O O . CYS A 1 228 ? 19.469 21.203 14.156 1 92.25 228 CYS A O 1
ATOM 1692 N N . ALA A 1 229 ? 19.234 19.172 14.977 1 91.31 229 ALA A N 1
ATOM 1693 C CA . ALA A 1 229 ? 20.656 18.984 15.18 1 91.31 229 ALA A CA 1
ATOM 1694 C C . ALA A 1 229 ? 21.406 18.969 13.852 1 91.31 229 ALA A C 1
ATOM 1696 O O . ALA A 1 229 ? 22.547 19.453 13.758 1 91.31 229 ALA A O 1
ATOM 1697 N N . ASP A 1 230 ? 20.828 18.484 12.945 1 91.12 230 ASP A N 1
ATOM 1698 C CA . ASP A 1 230 ? 21.453 18.375 11.625 1 91.12 230 ASP A CA 1
ATOM 1699 C C . ASP A 1 230 ? 21.484 19.719 10.914 1 91.12 230 ASP A C 1
ATOM 1701 O O . ASP A 1 230 ? 22.469 20.078 10.281 1 91.12 230 ASP A O 1
ATOM 1705 N N . LEU A 1 231 ? 20.391 20.453 11 1 91.62 231 LEU A N 1
ATOM 1706 C CA . LEU A 1 231 ? 20.234 21.688 10.234 1 91.62 231 LEU A CA 1
ATOM 1707 C C . LEU A 1 231 ? 20.797 22.875 11.008 1 91.62 231 LEU A C 1
ATOM 1709 O O . LEU A 1 231 ? 21.234 23.859 10.406 1 91.62 231 LEU A O 1
ATOM 1713 N N . PHE A 1 232 ? 20.719 22.719 12.266 1 93.06 232 PHE A N 1
ATOM 1714 C CA . PHE A 1 232 ? 21.156 23.781 13.141 1 93.06 232 PHE A CA 1
ATOM 1715 C C . PHE A 1 232 ? 22.016 23.234 14.281 1 93.06 232 PHE A C 1
ATOM 1717 O O . PHE A 1 232 ? 21.625 23.328 15.445 1 93.06 232 PHE A O 1
ATOM 1724 N N . PRO A 1 233 ? 23.188 22.844 14 1 89.56 233 PRO A N 1
ATOM 1725 C CA . PRO A 1 233 ? 24.047 22.172 14.984 1 89.56 233 PRO A CA 1
ATOM 1726 C C . PRO A 1 233 ? 24.422 23.078 16.156 1 89.56 233 PRO A C 1
ATOM 1728 O O . PRO A 1 233 ? 24.719 22.609 17.25 1 89.56 233 PRO A O 1
ATOM 1731 N N . ASP A 1 234 ? 24.312 24.297 15.969 1 91 234 ASP A N 1
ATOM 1732 C CA . ASP A 1 234 ? 24.719 25.234 17 1 91 234 ASP A CA 1
ATOM 1733 C C . ASP A 1 234 ? 23.594 25.484 18 1 91 234 ASP A C 1
ATOM 1735 O O . ASP A 1 234 ? 23.781 26.141 19.016 1 91 234 ASP A O 1
ATOM 1739 N N . ARG A 1 235 ? 22.484 24.875 17.609 1 89.75 235 ARG A N 1
ATOM 1740 C CA . ARG A 1 235 ? 21.328 25.047 18.484 1 89.75 235 ARG A CA 1
ATOM 1741 C C . ARG A 1 235 ? 20.969 23.75 19.188 1 89.75 235 ARG A C 1
ATOM 1743 O O . ARG A 1 235 ? 20.922 22.688 18.562 1 89.75 235 ARG A O 1
ATOM 1750 N N . ASP A 1 236 ? 20.828 23.844 20.422 1 87.25 236 ASP A N 1
ATOM 1751 C CA . ASP A 1 236 ? 20.516 22.656 21.188 1 87.25 236 ASP A CA 1
ATOM 1752 C C . ASP A 1 236 ? 19.031 22.625 21.578 1 87.25 236 ASP A C 1
ATOM 1754 O O . ASP A 1 236 ? 18.609 23.312 22.5 1 87.25 236 ASP A O 1
ATOM 1758 N N . VAL A 1 237 ? 18.297 21.984 20.891 1 92.75 237 VAL A N 1
ATOM 1759 C CA . VAL A 1 237 ? 16.906 21.766 21.219 1 92.75 237 VAL A CA 1
ATOM 1760 C C . VAL A 1 237 ? 16.719 20.359 21.812 1 92.75 237 VAL A C 1
ATOM 1762 O O . VAL A 1 237 ? 16.922 19.359 21.125 1 92.75 237 VAL A O 1
ATOM 1765 N N . SER A 1 238 ? 16.328 20.281 23.031 1 92.81 238 SER A N 1
ATOM 1766 C CA . SER A 1 238 ? 16.188 19 23.734 1 92.81 238 SER A CA 1
ATOM 1767 C C . SER A 1 238 ? 14.82 18.375 23.484 1 92.81 238 SER A C 1
ATOM 1769 O O . SER A 1 238 ? 13.867 19.078 23.172 1 92.81 238 SER A O 1
ATOM 1771 N N . ILE A 1 239 ? 14.766 17.156 23.719 1 92.69 239 ILE A N 1
ATOM 1772 C CA . ILE A 1 239 ? 13.508 16.422 23.609 1 92.69 239 ILE A CA 1
ATOM 1773 C C . ILE A 1 239 ? 12.523 16.906 24.656 1 92.69 239 ILE A C 1
ATOM 1775 O O . ILE A 1 239 ? 11.312 16.969 24.422 1 92.69 239 ILE A O 1
ATOM 1779 N N . ARG A 1 240 ? 12.984 17.281 25.734 1 94.31 240 ARG A N 1
ATOM 1780 C CA . ARG A 1 240 ? 12.148 17.797 26.812 1 94.31 240 ARG A CA 1
ATOM 1781 C C . ARG A 1 240 ? 11.461 19.094 26.406 1 94.31 240 ARG A C 1
ATOM 1783 O O . ARG A 1 240 ? 10.266 19.281 26.656 1 94.31 240 ARG A O 1
ATOM 1790 N N . LYS A 1 241 ? 12.227 19.938 25.844 1 95.31 241 LYS A N 1
ATOM 1791 C CA . LYS A 1 241 ? 11.672 21.203 25.391 1 95.31 241 LYS A CA 1
ATOM 1792 C C . LYS A 1 241 ? 10.578 20.984 24.359 1 95.31 241 LYS A C 1
ATOM 1794 O O . LYS A 1 241 ? 9.531 21.641 24.391 1 95.31 241 LYS A O 1
ATOM 1799 N N . ILE A 1 242 ? 10.812 20.109 23.453 1 96.25 242 ILE A N 1
ATOM 1800 C CA . ILE A 1 242 ? 9.844 19.797 22.406 1 96.25 242 ILE A CA 1
ATOM 1801 C C . ILE A 1 242 ? 8.594 19.188 23.047 1 96.25 242 ILE A C 1
ATOM 1803 O O . ILE A 1 242 ? 7.469 19.531 22.672 1 96.25 242 ILE A O 1
ATOM 1807 N N . GLY A 1 243 ? 8.797 18.281 23.969 1 96.44 243 GLY A N 1
ATOM 1808 C CA . GLY A 1 243 ? 7.684 17.641 24.656 1 96.44 243 GLY A CA 1
ATOM 1809 C C . GLY A 1 243 ? 6.797 18.609 25.406 1 96.44 243 GLY A C 1
ATOM 1810 O O . GLY A 1 243 ? 5.57 18.484 25.375 1 96.44 243 GLY A O 1
ATOM 1811 N N . VAL A 1 244 ? 7.402 19.562 26.031 1 96.88 244 VAL A N 1
ATOM 1812 C CA . VAL A 1 244 ? 6.648 20.547 26.812 1 96.88 244 VAL A CA 1
ATOM 1813 C C . VAL A 1 244 ? 5.82 21.406 25.859 1 96.88 244 VAL A C 1
ATOM 1815 O O . VAL A 1 244 ? 4.625 21.625 26.094 1 96.88 244 VAL A O 1
ATOM 1818 N N . THR A 1 245 ? 6.449 21.906 24.844 1 97.38 245 THR A N 1
ATOM 1819 C CA . THR A 1 245 ? 5.719 22.766 23.938 1 97.38 245 THR A CA 1
ATOM 1820 C C . THR A 1 245 ? 4.629 21.984 23.203 1 97.38 245 THR A C 1
ATOM 1822 O O . THR A 1 245 ? 3.553 22.516 22.922 1 97.38 245 THR A O 1
ATOM 1825 N N . TYR A 1 246 ? 4.926 20.75 22.828 1 97.38 246 TYR A N 1
ATOM 1826 C CA . TYR A 1 246 ? 3.922 19.875 22.25 1 97.38 246 TYR A CA 1
ATOM 1827 C C . TYR A 1 246 ? 2.703 19.75 23.156 1 97.38 246 TYR A C 1
ATOM 1829 O O . TYR A 1 246 ? 1.568 19.922 22.703 1 97.38 246 TYR A O 1
ATOM 1837 N N . GLY A 1 247 ? 2.928 19.438 24.422 1 98.06 247 GLY A N 1
ATOM 1838 C CA . GLY A 1 247 ? 1.846 19.25 25.375 1 98.06 247 GLY A CA 1
ATOM 1839 C C . GLY A 1 247 ? 1.061 20.516 25.641 1 98.06 247 GLY A C 1
ATOM 1840 O O . GLY A 1 247 ? -0.171 20.516 25.578 1 98.06 247 GLY A O 1
ATOM 1841 N N . VAL A 1 248 ? 1.716 21.594 25.875 1 98 248 VAL A N 1
ATOM 1842 C CA . VAL A 1 248 ? 1.081 22.875 26.203 1 98 248 VAL A CA 1
ATOM 1843 C C . VAL A 1 248 ? 0.286 23.375 25 1 98 248 VAL A C 1
ATOM 1845 O O . VAL A 1 248 ? -0.834 23.875 25.156 1 98 248 VAL A O 1
ATOM 1848 N N . ALA A 1 249 ? 0.854 23.281 23.859 1 98.06 249 ALA A N 1
ATOM 1849 C CA . ALA A 1 249 ? 0.181 23.734 22.641 1 98.06 249 ALA A CA 1
ATOM 1850 C C . ALA A 1 249 ? -1.145 23.016 22.453 1 98.06 249 ALA A C 1
ATOM 1852 O O . ALA A 1 249 ? -2.141 23.609 22.047 1 98.06 249 ALA A O 1
ATOM 1853 N N . ASN A 1 250 ? -1.126 21.719 22.703 1 98.38 250 ASN A N 1
ATOM 1854 C CA . ASN A 1 250 ? -2.35 20.953 22.484 1 98.38 250 ASN A CA 1
ATOM 1855 C C . ASN A 1 250 ? -3.391 21.234 23.562 1 98.38 250 ASN A C 1
ATOM 1857 O O . ASN A 1 250 ? -4.594 21.234 23.297 1 98.38 250 ASN A O 1
ATOM 1861 N N . LEU A 1 251 ? -2.939 21.562 24.781 1 97.56 251 LEU A N 1
ATOM 1862 C CA . LEU A 1 251 ? -3.879 21.984 25.812 1 97.56 251 LEU A CA 1
ATOM 1863 C C . LEU A 1 251 ? -4.504 23.328 25.453 1 97.56 251 LEU A C 1
ATOM 1865 O O . LEU A 1 251 ? -5.711 23.516 25.625 1 97.56 251 LEU A O 1
ATOM 1869 N N . VAL A 1 252 ? -3.73 24.234 24.984 1 96.62 252 VAL A N 1
ATOM 1870 C CA . VAL A 1 252 ? -4.207 25.547 24.594 1 96.62 252 VAL A CA 1
ATOM 1871 C C . VAL A 1 252 ? -5.137 25.422 23.391 1 96.62 252 VAL A C 1
ATOM 1873 O O . VAL A 1 252 ? -6.219 26.016 23.359 1 96.62 252 VAL A O 1
ATOM 1876 N N . SER A 1 253 ? -4.695 24.672 22.391 1 96.81 253 SER A N 1
ATOM 1877 C CA . SER A 1 253 ? -5.488 24.516 21.188 1 96.81 253 SER A CA 1
ATOM 1878 C C . SER A 1 253 ? -6.859 23.922 21.5 1 96.81 253 SER A C 1
ATOM 1880 O O . SER A 1 253 ? -7.879 24.406 21 1 96.81 253 SER A O 1
ATOM 1882 N N . ALA A 1 254 ? -6.883 22.875 22.312 1 96 254 ALA A N 1
ATOM 1883 C CA . ALA A 1 254 ? -8.125 22.203 22.672 1 96 254 ALA A CA 1
ATOM 1884 C C . ALA A 1 254 ? -9.055 23.125 23.453 1 96 254 ALA A C 1
ATOM 1886 O O . ALA A 1 254 ? -10.273 23.047 23.328 1 96 254 ALA A O 1
ATOM 1887 N N . SER A 1 255 ? -8.539 24.047 24.219 1 95.38 255 SER A N 1
ATOM 1888 C CA . SER A 1 255 ? -9.312 24.906 25.094 1 95.38 255 SER A CA 1
ATOM 1889 C C . SER A 1 255 ? -9.891 26.094 24.344 1 95.38 255 SER A C 1
ATOM 1891 O O . SER A 1 255 ? -10.852 26.719 24.797 1 95.38 255 SER A O 1
ATOM 1893 N N . PHE A 1 256 ? -9.352 26.422 23.188 1 94.69 256 PHE A N 1
ATOM 1894 C CA . PHE A 1 256 ? -9.781 27.625 22.484 1 94.69 256 PHE A CA 1
ATOM 1895 C C . PHE A 1 256 ? -10.328 27.297 21.109 1 94.69 256 PHE A C 1
ATOM 1897 O O . PHE A 1 256 ? -10.445 28.172 20.25 1 94.69 256 PHE A O 1
ATOM 1904 N N . GLY A 1 257 ? -10.578 26.047 20.891 1 92.81 257 GLY A N 1
ATOM 1905 C CA . GLY A 1 257 ? -11.281 25.672 19.688 1 92.81 257 GLY A CA 1
ATOM 1906 C C . GLY A 1 257 ? -10.352 25.469 18.5 1 92.81 257 GLY A C 1
ATOM 1907 O O . GLY A 1 257 ? -10.75 25.641 17.344 1 92.81 257 GLY A O 1
ATOM 1908 N N . GLY A 1 258 ? -9.102 25.172 18.734 1 95.44 258 GLY A N 1
ATOM 1909 C CA . GLY A 1 258 ? -8.156 24.844 17.688 1 95.44 258 GLY A CA 1
ATOM 1910 C C . GLY A 1 258 ? -8.094 23.359 17.359 1 95.44 258 GLY A C 1
ATOM 1911 O O . GLY A 1 258 ? -8.953 22.594 17.797 1 95.44 258 GLY A O 1
ATOM 1912 N N . VAL A 1 259 ? -7.164 23 16.469 1 96.44 259 VAL A N 1
ATOM 1913 C CA . VAL A 1 259 ? -6.91 21.594 16.141 1 96.44 259 VAL A CA 1
ATOM 1914 C C . VAL A 1 259 ? -5.633 21.125 16.828 1 96.44 259 VAL A C 1
ATOM 1916 O O . VAL A 1 259 ? -4.766 21.938 17.172 1 96.44 259 VAL A O 1
ATOM 1919 N N . PRO A 1 260 ? -5.559 19.812 17.125 1 97.5 260 PRO A N 1
ATOM 1920 C CA . PRO A 1 260 ? -4.312 19.328 17.703 1 97.5 260 PRO A CA 1
ATOM 1921 C C . PRO A 1 260 ? -3.109 19.516 16.781 1 97.5 260 PRO A C 1
ATOM 1923 O O . PRO A 1 260 ? -3.227 19.344 15.57 1 97.5 260 PRO A O 1
ATOM 1926 N N . VAL A 1 261 ? -1.913 19.812 17.438 1 97.69 261 VAL A N 1
ATOM 1927 C CA . VAL A 1 261 ? -0.768 20.219 16.625 1 97.69 261 VAL A CA 1
ATOM 1928 C C . VAL A 1 261 ? 0.505 19.578 17.172 1 97.69 261 VAL A C 1
ATOM 1930 O O . VAL A 1 261 ? 0.515 19.062 18.297 1 97.69 261 VAL A O 1
ATOM 1933 N N . CYS A 1 262 ? 1.527 19.484 16.391 1 95.25 262 CYS A N 1
ATOM 1934 C CA . CYS A 1 262 ? 2.854 19.047 16.812 1 95.25 262 CYS A CA 1
ATOM 1935 C C . CYS A 1 262 ? 3.941 19.766 16.031 1 95.25 262 CYS A C 1
ATOM 1937 O O . CYS A 1 262 ? 3.652 20.469 15.047 1 95.25 262 CYS A O 1
ATOM 1939 N N . HIS A 1 263 ? 5.23 19.703 16.609 1 89.94 263 HIS A N 1
ATOM 1940 C CA . HIS A 1 263 ? 6.41 20.141 15.875 1 89.94 263 HIS A CA 1
ATOM 1941 C C . HIS A 1 263 ? 6.828 19.094 14.844 1 89.94 263 HIS A C 1
ATOM 1943 O O . HIS A 1 263 ? 6.969 17.922 15.172 1 89.94 263 HIS A O 1
ATOM 1949 N N . GLY A 1 264 ? 6.527 19.172 13.602 1 83.25 264 GLY A N 1
ATOM 1950 C CA . GLY A 1 264 ? 6.855 18.156 12.609 1 83.25 264 GLY A CA 1
ATOM 1951 C C . GLY A 1 264 ? 8.195 18.406 11.938 1 83.25 264 GLY A C 1
ATOM 1952 O O . GLY A 1 264 ? 8.508 19.531 11.547 1 83.25 264 GLY A O 1
ATOM 1953 N N . SER A 1 265 ? 9.023 17.266 11.891 1 86.75 265 SER A N 1
ATOM 1954 C CA . SER A 1 265 ? 10.281 17.344 11.156 1 86.75 265 SER A CA 1
ATOM 1955 C C . SER A 1 265 ? 10.055 17.797 9.719 1 86.75 265 SER A C 1
ATOM 1957 O O . SER A 1 265 ? 10.875 18.531 9.164 1 86.75 265 SER A O 1
ATOM 1959 N N . GLY A 1 266 ? 8.953 17.453 9.242 1 85.19 266 GLY A N 1
ATOM 1960 C CA . GLY A 1 266 ? 8.625 17.859 7.883 1 85.19 266 GLY A CA 1
ATOM 1961 C C . GLY A 1 266 ? 8.445 19.359 7.727 1 85.19 266 GLY A C 1
ATOM 1962 O O . GLY A 1 266 ? 8.852 19.938 6.715 1 85.19 266 GLY A O 1
ATOM 1963 N N . GLY A 1 267 ? 7.793 19.938 8.648 1 88.88 267 GLY A N 1
ATOM 1964 C CA . GLY A 1 267 ? 7.633 21.375 8.617 1 88.88 267 GLY A CA 1
ATOM 1965 C C . GLY A 1 267 ? 8.945 22.125 8.719 1 88.88 267 GLY A C 1
ATOM 1966 O O . GLY A 1 267 ? 9.164 23.109 8.008 1 88.88 267 GLY A O 1
ATOM 1967 N N . LEU A 1 268 ? 9.812 21.656 9.586 1 91.19 268 LEU A N 1
ATOM 1968 C CA . LEU A 1 268 ? 11.141 22.234 9.742 1 91.19 268 LEU A CA 1
ATOM 1969 C C . LEU A 1 268 ? 11.922 22.172 8.438 1 91.19 268 LEU A C 1
ATOM 1971 O O . LEU A 1 268 ? 12.477 23.188 7.992 1 91.19 268 LEU A O 1
ATOM 1975 N N . VAL A 1 269 ? 11.922 21.078 7.855 1 87.81 269 VAL A N 1
ATOM 1976 C CA . VAL A 1 269 ? 12.617 20.875 6.59 1 87.81 269 VAL A CA 1
ATOM 1977 C C . VAL A 1 269 ? 11.961 21.719 5.496 1 87.81 269 VAL A C 1
ATOM 1979 O O . VAL A 1 269 ? 12.641 22.281 4.645 1 87.81 269 VAL A O 1
ATOM 1982 N N . GLY A 1 270 ? 10.656 21.766 5.535 1 86.12 270 GLY A N 1
ATOM 1983 C CA . GLY A 1 270 ? 9.93 22.547 4.555 1 86.12 270 GLY A CA 1
ATOM 1984 C C . GLY A 1 270 ? 10.305 24.016 4.578 1 86.12 270 GLY A C 1
ATOM 1985 O O . GLY A 1 270 ? 10.641 24.594 3.541 1 86.12 270 GLY A O 1
ATOM 1986 N N . HIS A 1 271 ? 10.227 24.594 5.715 1 90.31 271 HIS A N 1
ATOM 1987 C CA . HIS A 1 271 ? 10.602 26 5.855 1 90.31 271 HIS A CA 1
ATOM 1988 C C . HIS A 1 271 ? 12.07 26.219 5.48 1 90.31 271 HIS A C 1
ATOM 1990 O O . HIS A 1 271 ? 12.398 27.172 4.773 1 90.31 271 HIS A O 1
ATOM 1996 N N . HIS A 1 272 ? 12.938 25.344 5.93 1 89.44 272 HIS A N 1
ATOM 1997 C CA . HIS A 1 272 ? 14.367 25.453 5.66 1 89.44 272 HIS A CA 1
ATOM 1998 C C . HIS A 1 272 ? 14.656 25.344 4.168 1 89.44 272 HIS A C 1
ATOM 2000 O O . HIS A 1 272 ? 15.477 26.094 3.637 1 89.44 272 HIS A O 1
ATOM 2006 N N . ASN A 1 273 ? 14 24.5 3.539 1 84.69 273 ASN A N 1
ATOM 2007 C CA . ASN A 1 273 ? 14.227 24.266 2.113 1 84.69 273 ASN A CA 1
ATOM 2008 C C . ASN A 1 273 ? 13.812 25.484 1.287 1 84.69 273 ASN A C 1
ATOM 2010 O O . ASN A 1 273 ? 14.375 25.734 0.219 1 84.69 273 ASN A O 1
ATOM 2014 N N . PHE A 1 274 ? 12.859 26.188 1.815 1 84.81 274 PHE A N 1
ATOM 2015 C CA . PHE A 1 274 ? 12.406 27.375 1.104 1 84.81 274 PHE A CA 1
ATOM 2016 C C . PHE A 1 274 ? 13.227 28.594 1.509 1 84.81 274 PHE A C 1
ATOM 2018 O O . PHE A 1 274 ? 12.906 29.719 1.12 1 84.81 274 PHE A O 1
ATOM 2025 N N . GLY A 1 275 ? 14.219 28.359 2.398 1 86.25 275 GLY A N 1
ATOM 2026 C CA . GLY A 1 275 ? 15.195 29.406 2.633 1 86.25 275 GLY A CA 1
ATOM 2027 C C . GLY A 1 275 ? 15.18 29.922 4.059 1 86.25 275 GLY A C 1
ATOM 2028 O O . GLY A 1 275 ? 16.062 30.703 4.449 1 86.25 275 GLY A O 1
ATOM 2029 N N . ALA A 1 276 ? 14.297 29.438 4.832 1 92.75 276 ALA A N 1
ATOM 2030 C CA . ALA A 1 276 ? 14.195 29.938 6.203 1 92.75 276 ALA A CA 1
ATOM 2031 C C . ALA A 1 276 ? 15.375 29.469 7.047 1 92.75 276 ALA A C 1
ATOM 2033 O O . ALA A 1 276 ? 15.875 28.359 6.871 1 92.75 276 ALA A O 1
ATOM 2034 N N . ARG A 1 277 ? 15.766 30.375 7.883 1 93.81 277 ARG A N 1
ATOM 2035 C CA . ARG A 1 277 ? 16.875 30.031 8.766 1 93.81 277 ARG A CA 1
ATOM 2036 C C . ARG A 1 277 ? 16.578 30.422 10.211 1 93.81 277 ARG A C 1
ATOM 2038 O O . ARG A 1 277 ? 17.234 29.969 11.141 1 93.81 277 ARG A O 1
ATOM 2045 N N . THR A 1 278 ? 15.531 31.203 10.375 1 95.12 278 THR A N 1
ATOM 2046 C CA . THR A 1 278 ? 15.172 31.656 11.719 1 95.12 278 THR A CA 1
ATOM 2047 C C . THR A 1 278 ? 13.68 31.469 11.969 1 95.12 278 THR A C 1
ATOM 2049 O O . THR A 1 278 ? 12.953 31.016 11.086 1 95.12 278 THR A O 1
ATOM 2052 N N . GLY A 1 279 ? 13.312 31.844 13.172 1 96.31 279 GLY A N 1
ATOM 2053 C CA . GLY A 1 279 ? 11.914 31.703 13.547 1 96.31 279 GLY A CA 1
ATOM 2054 C C . GLY A 1 279 ? 11.008 32.719 12.867 1 96.31 279 GLY A C 1
ATOM 2055 O O . GLY A 1 279 ? 9.781 32.594 12.922 1 96.31 279 GLY A O 1
ATOM 2056 N N . ALA A 1 280 ? 11.562 33.594 12.156 1 96.5 280 ALA A N 1
ATOM 2057 C CA . ALA A 1 280 ? 10.781 34.625 11.477 1 96.5 280 ALA A CA 1
ATOM 2058 C C . ALA A 1 280 ? 9.844 34.031 10.438 1 96.5 280 ALA A C 1
ATOM 2060 O O . ALA A 1 280 ? 8.742 34.531 10.219 1 96.5 280 ALA A O 1
ATOM 2061 N N . SER A 1 281 ? 10.266 33.031 9.805 1 95.06 281 SER A N 1
ATOM 2062 C CA . SER A 1 281 ? 9.422 32.375 8.82 1 95.06 281 SER A CA 1
ATOM 2063 C C . SER A 1 281 ? 8.148 31.812 9.461 1 95.06 281 SER A C 1
ATOM 2065 O O . SER A 1 281 ? 7.066 31.906 8.875 1 95.06 281 SER A O 1
ATOM 2067 N N . VAL A 1 282 ? 8.273 31.297 10.617 1 96.75 282 VAL A N 1
ATOM 2068 C CA . VAL A 1 282 ? 7.148 30.703 11.328 1 96.75 282 VAL A CA 1
ATOM 2069 C C . VAL A 1 282 ? 6.23 31.797 11.852 1 96.75 282 VAL A C 1
ATOM 2071 O O . VAL A 1 282 ? 5.008 31.641 11.883 1 96.75 282 VAL A O 1
ATOM 2074 N N . VAL A 1 283 ? 6.824 32.875 12.258 1 96.94 283 VAL A N 1
ATOM 2075 C CA . VAL A 1 283 ? 6.047 34 12.719 1 96.94 283 VAL A CA 1
ATOM 2076 C C . VAL A 1 283 ? 5.219 34.562 11.562 1 96.94 283 VAL A C 1
ATOM 2078 O O . VAL A 1 283 ? 4.035 34.875 11.727 1 96.94 283 VAL A O 1
ATOM 2081 N N . ILE A 1 284 ? 5.812 34.688 10.445 1 95.06 284 ILE A N 1
ATOM 2082 C CA . ILE A 1 284 ? 5.102 35.156 9.266 1 95.06 284 ILE A CA 1
ATOM 2083 C C . ILE A 1 284 ? 3.986 34.188 8.906 1 95.06 284 ILE A C 1
ATOM 2085 O O . ILE A 1 284 ? 2.861 34.594 8.617 1 95.06 284 ILE A O 1
ATOM 2089 N N . TYR A 1 285 ? 4.324 32.938 8.914 1 94.25 285 TYR A N 1
ATOM 2090 C CA . TYR A 1 285 ? 3.361 31.859 8.648 1 94.25 285 TYR A CA 1
ATOM 2091 C C . TYR A 1 285 ? 2.154 31.984 9.578 1 94.25 285 TYR A C 1
ATOM 2093 O O . TYR A 1 285 ? 1.009 31.922 9.125 1 94.25 285 TYR A O 1
ATOM 2101 N N . GLY A 1 286 ? 2.404 32.219 10.828 1 96.25 286 GLY A N 1
ATOM 2102 C CA . GLY A 1 286 ? 1.348 32.406 11.812 1 96.25 286 GLY A CA 1
ATOM 2103 C C . GLY A 1 286 ? 0.542 33.656 11.586 1 96.25 286 GLY A C 1
ATOM 2104 O O . GLY A 1 286 ? -0.681 33.656 11.734 1 96.25 286 GLY A O 1
ATOM 2105 N N . ALA A 1 287 ? 1.2 34.688 11.211 1 94.62 287 ALA A N 1
ATOM 2106 C CA . ALA A 1 287 ? 0.533 35.969 10.961 1 94.62 287 ALA A CA 1
ATOM 2107 C C . ALA A 1 287 ? -0.456 35.844 9.805 1 94.62 287 ALA A C 1
ATOM 2109 O O . ALA A 1 287 ? -1.508 36.5 9.812 1 94.62 287 ALA A O 1
ATOM 2110 N N . ILE A 1 288 ? -0.11 35.062 8.883 1 90.06 288 ILE A N 1
ATOM 2111 C CA . ILE A 1 288 ? -1 34.844 7.75 1 90.06 288 ILE A CA 1
ATOM 2112 C C . ILE A 1 288 ? -2.295 34.188 8.227 1 90.06 288 ILE A C 1
ATOM 2114 O O . ILE A 1 288 ? -3.389 34.625 7.852 1 90.06 288 ILE A O 1
ATOM 2118 N N . PHE A 1 289 ? -2.223 33.219 9.047 1 91.5 289 PHE A N 1
ATOM 2119 C CA . PHE A 1 289 ? -3.402 32.531 9.555 1 91.5 289 PHE A CA 1
ATOM 2120 C C . PHE A 1 289 ? -4.207 33.438 10.477 1 91.5 289 PHE A C 1
ATOM 2122 O O . PHE A 1 289 ? -5.441 33.469 10.422 1 91.5 289 PHE A O 1
ATOM 2129 N N . VAL A 1 290 ? -3.52 34.188 11.344 1 92.19 290 VAL A N 1
ATOM 2130 C CA . VAL A 1 290 ? -4.203 35.125 12.258 1 92.19 290 VAL A CA 1
ATOM 2131 C C . VAL A 1 290 ? -4.941 36.188 11.461 1 92.19 290 VAL A C 1
ATOM 2133 O O . VAL A 1 290 ? -6.09 36.5 11.766 1 92.19 290 VAL A O 1
ATOM 2136 N N . THR A 1 291 ? -4.305 36.688 10.469 1 88.38 291 THR A N 1
ATOM 2137 C CA . THR A 1 291 ? -4.926 37.719 9.625 1 88.38 291 THR A CA 1
ATOM 2138 C C . THR A 1 291 ? -6.141 37.125 8.898 1 88.38 291 THR A C 1
ATOM 2140 O O . THR A 1 291 ? -7.18 37.781 8.812 1 88.38 291 THR A O 1
ATOM 2143 N N . ALA A 1 292 ? -5.984 35.938 8.406 1 84.06 292 ALA A N 1
ATOM 2144 C CA . ALA A 1 292 ? -7.105 35.281 7.738 1 84.06 292 ALA A CA 1
ATOM 2145 C C . ALA A 1 292 ? -8.273 35.062 8.695 1 84.06 292 ALA A C 1
ATOM 2147 O O . ALA A 1 292 ? -9.438 35.25 8.312 1 84.06 292 ALA A O 1
ATOM 2148 N N . ALA A 1 293 ? -8 34.656 9.883 1 87.31 293 ALA A N 1
ATOM 2149 C CA . ALA A 1 293 ? -9.031 34.469 10.898 1 87.31 293 ALA A CA 1
ATOM 2150 C C . ALA A 1 293 ? -9.75 35.781 11.203 1 87.31 293 ALA A C 1
ATOM 2152 O O . ALA A 1 293 ? -10.977 35.812 11.32 1 87.31 293 ALA A O 1
ATOM 2153 N N . LEU A 1 294 ? -9.023 36.844 11.328 1 83.75 294 LEU A N 1
ATOM 2154 C CA . LEU A 1 294 ? -9.57 38.125 11.688 1 83.75 294 LEU A CA 1
ATOM 2155 C C . LEU A 1 294 ? -10.375 38.719 10.539 1 83.75 294 LEU A C 1
ATOM 2157 O O . LEU A 1 294 ? -11.391 39.406 10.758 1 83.75 294 LEU A O 1
ATOM 2161 N N . LEU A 1 295 ? -9.922 38.438 9.375 1 74.69 295 LEU A N 1
ATOM 2162 C CA . LEU A 1 295 ? -10.578 39.031 8.219 1 74.69 295 LEU A CA 1
ATOM 2163 C C . LEU A 1 295 ? -11.773 38.188 7.773 1 74.69 295 LEU A C 1
ATOM 2165 O O . LEU A 1 295 ? -12.797 38.719 7.344 1 74.69 295 LEU A O 1
ATOM 2169 N N . PHE A 1 296 ? -11.617 36.844 7.938 1 72.38 296 PHE A N 1
ATOM 2170 C CA . PHE A 1 296 ? -12.609 36 7.312 1 72.38 296 PHE A CA 1
ATOM 2171 C C . PHE A 1 296 ? -13.297 35.094 8.352 1 72.38 296 PHE A C 1
ATOM 2173 O O . PHE A 1 296 ? -14.164 34.312 8.008 1 72.38 296 PHE A O 1
ATOM 2180 N N . GLY A 1 297 ? -12.945 35.188 9.508 1 69.44 297 GLY A N 1
ATOM 2181 C CA . GLY A 1 297 ? -13.477 34.312 10.555 1 69.44 297 GLY A CA 1
ATOM 2182 C C . GLY A 1 297 ? -14.992 34.281 10.594 1 69.44 297 GLY A C 1
ATOM 2183 O O . GLY A 1 297 ? -15.594 33.219 10.781 1 69.44 297 GLY A O 1
ATOM 2184 N N . HIS A 1 298 ? -15.594 35.312 10.344 1 65.06 298 HIS A N 1
ATOM 2185 C CA . HIS A 1 298 ? -17.047 35.438 10.43 1 65.06 298 HIS A CA 1
ATOM 2186 C C . HIS A 1 298 ? -17.719 34.844 9.203 1 65.06 298 HIS A C 1
ATOM 2188 O O . HIS A 1 298 ? -18.906 34.469 9.25 1 65.06 298 HIS A O 1
ATOM 2194 N N . ARG A 1 299 ? -16.953 34.625 8.148 1 66.06 299 ARG A N 1
ATOM 2195 C CA . ARG A 1 299 ? -17.5 34.094 6.906 1 66.06 299 ARG A CA 1
ATOM 2196 C C . ARG A 1 299 ? -16.812 32.781 6.516 1 66.06 299 ARG A C 1
ATOM 2198 O O . ARG A 1 299 ? -16.875 32.375 5.355 1 66.06 299 ARG A O 1
ATOM 2205 N N . ALA A 1 300 ? -16.141 32.344 7.477 1 67.12 300 ALA A N 1
ATOM 2206 C CA . ALA A 1 300 ? -15.312 31.172 7.172 1 67.12 300 ALA A CA 1
ATOM 2207 C C . ALA A 1 300 ? -16.156 30.031 6.625 1 67.12 300 ALA A C 1
ATOM 2209 O O . ALA A 1 300 ? -15.758 29.359 5.676 1 67.12 300 ALA A O 1
ATOM 2210 N N . LYS A 1 301 ? -17.297 29.875 7.176 1 66.44 301 LYS A N 1
ATOM 2211 C CA . LYS A 1 301 ? -18.188 28.812 6.711 1 66.44 301 LYS A CA 1
ATOM 2212 C C . LYS A 1 301 ? -18.594 29.031 5.262 1 66.44 301 LYS A C 1
ATOM 2214 O O . LYS A 1 301 ? -18.672 28.094 4.473 1 66.44 301 LYS A O 1
ATOM 2219 N N . ASP A 1 302 ? -18.859 30.266 4.996 1 65.69 302 ASP A N 1
ATOM 2220 C CA . ASP A 1 302 ? -19.266 30.609 3.639 1 65.69 302 ASP A CA 1
ATOM 2221 C C . ASP A 1 302 ? -18.125 30.406 2.643 1 65.69 302 ASP A C 1
ATOM 2223 O O . ASP A 1 302 ? -18.359 29.953 1.521 1 65.69 302 ASP A O 1
ATOM 2227 N N . VAL A 1 303 ? -17 30.812 3.148 1 64.38 303 VAL A N 1
ATOM 2228 C CA . VAL A 1 303 ? -15.828 30.703 2.271 1 64.38 303 VAL A CA 1
ATOM 2229 C C . VAL A 1 303 ? -15.492 29.219 2.053 1 64.38 303 VAL A C 1
ATOM 2231 O O . VAL A 1 303 ? -15.172 28.812 0.934 1 64.38 303 VAL A O 1
ATOM 2234 N N . LEU A 1 304 ? -15.609 28.484 3.059 1 67.88 304 LEU A N 1
ATOM 2235 C CA . LEU A 1 304 ? -15.273 27.062 2.967 1 67.88 304 LEU A CA 1
ATOM 2236 C C . LEU A 1 304 ? -16.297 26.328 2.121 1 67.88 304 LEU A C 1
ATOM 2238 O O . LEU A 1 304 ? -15.961 25.328 1.459 1 67.88 304 LEU A O 1
ATOM 2242 N N . ALA A 1 305 ? -17.438 26.812 2.223 1 66.62 305 ALA A N 1
ATOM 2243 C CA . ALA A 1 305 ? -18.5 26.203 1.436 1 66.62 305 ALA A CA 1
ATOM 2244 C C . ALA A 1 305 ? -18.25 26.375 -0.059 1 66.62 305 ALA A C 1
ATOM 2246 O O . ALA A 1 305 ? -18.781 25.625 -0.877 1 66.62 305 ALA A O 1
ATOM 2247 N N . LEU A 1 306 ? -17.453 27.359 -0.29 1 64.88 306 LEU A N 1
ATOM 2248 C CA . LEU A 1 306 ? -17.156 27.656 -1.688 1 64.88 306 LEU A CA 1
ATOM 2249 C C . LEU A 1 306 ? -16.031 26.75 -2.201 1 64.88 306 LEU A C 1
ATOM 2251 O O . LEU A 1 306 ? -15.844 26.625 -3.412 1 64.88 306 LEU A O 1
ATOM 2255 N N . PHE A 1 307 ? -15.406 26.188 -1.303 1 70.75 307 PHE A N 1
ATOM 2256 C CA . PHE A 1 307 ? -14.281 25.344 -1.689 1 70.75 307 PHE A CA 1
ATOM 2257 C C . PHE A 1 307 ? -14.766 24.047 -2.309 1 70.75 307 PHE A C 1
ATOM 2259 O O . PHE A 1 307 ? -15.469 23.266 -1.658 1 70.75 307 PHE A O 1
ATOM 2266 N N . PRO A 1 308 ? -14.492 23.891 -3.637 1 77.75 308 PRO A N 1
ATOM 2267 C CA . PRO A 1 308 ? -14.938 22.641 -4.238 1 77.75 308 PRO A CA 1
ATOM 2268 C C . PRO A 1 308 ? -14.32 21.406 -3.57 1 77.75 308 PRO A C 1
ATOM 2270 O O . PRO A 1 308 ? -13.102 21.281 -3.518 1 77.75 308 PRO A O 1
ATOM 2273 N N . LEU A 1 309 ? -15.156 20.594 -3.139 1 82.69 309 LEU A N 1
ATOM 2274 C CA . LEU A 1 309 ? -14.719 19.391 -2.426 1 82.69 309 LEU A CA 1
ATOM 2275 C C . LEU A 1 309 ? -13.875 18.5 -3.33 1 82.69 309 LEU A C 1
ATOM 2277 O O . LEU A 1 309 ? -12.977 17.797 -2.855 1 82.69 309 LEU A O 1
ATOM 2281 N N . SER A 1 310 ? -14.109 18.594 -4.586 1 87.69 310 SER A N 1
ATOM 2282 C CA . SER A 1 310 ? -13.328 17.812 -5.527 1 87.69 310 SER A CA 1
ATOM 2283 C C . SER A 1 310 ? -11.867 18.266 -5.551 1 87.69 310 SER A C 1
ATOM 2285 O O . SER A 1 310 ? -10.961 17.453 -5.688 1 87.69 310 SER A O 1
ATOM 2287 N N . VAL A 1 311 ? -11.68 19.531 -5.395 1 84.62 311 VAL A N 1
ATOM 2288 C CA . VAL A 1 311 ? -10.32 20.078 -5.355 1 84.62 311 VAL A CA 1
ATOM 2289 C C . VAL A 1 311 ? -9.641 19.672 -4.051 1 84.62 311 VAL A C 1
ATOM 2291 O O . VAL A 1 311 ? -8.461 19.328 -4.039 1 84.62 311 VAL A O 1
ATOM 2294 N N . LEU A 1 312 ? -10.43 19.75 -3.016 1 83.19 312 LEU A N 1
ATOM 2295 C CA . LEU A 1 312 ? -9.906 19.25 -1.749 1 83.19 312 LEU A CA 1
ATOM 2296 C C . LEU A 1 312 ? -9.5 17.781 -1.866 1 83.19 312 LEU A C 1
ATOM 2298 O O . LEU A 1 312 ? -8.461 17.375 -1.33 1 83.19 312 LEU A O 1
ATOM 2302 N N . GLY A 1 313 ? -10.305 17.047 -2.508 1 88.44 313 GLY A N 1
ATOM 2303 C CA . GLY A 1 313 ? -9.984 15.648 -2.736 1 88.44 313 GLY A CA 1
ATOM 2304 C C . GLY A 1 313 ? -8.656 15.445 -3.441 1 88.44 313 GLY A C 1
ATOM 2305 O O . GLY A 1 313 ? -7.887 14.555 -3.08 1 88.44 313 GLY A O 1
ATOM 2306 N N . VAL A 1 314 ? -8.391 16.281 -4.379 1 88.69 314 VAL A N 1
ATOM 2307 C CA . VAL A 1 314 ? -7.145 16.172 -5.133 1 88.69 314 VAL A CA 1
ATOM 2308 C C . VAL A 1 314 ? -5.961 16.484 -4.215 1 88.69 314 VAL A C 1
ATOM 2310 O O . VAL A 1 314 ? -4.957 15.766 -4.227 1 88.69 314 VAL A O 1
ATOM 2313 N N . ILE A 1 315 ? -6.086 17.484 -3.465 1 85 315 ILE A N 1
ATOM 2314 C CA . ILE A 1 315 ? -5.012 17.859 -2.553 1 85 315 ILE A CA 1
ATOM 2315 C C . ILE A 1 315 ? -4.77 16.719 -1.551 1 85 315 ILE A C 1
ATOM 2317 O O . ILE A 1 315 ? -3.621 16.359 -1.288 1 85 315 ILE A O 1
ATOM 2321 N N . LEU A 1 316 ? -5.828 16.172 -1.058 1 86.12 316 LEU A N 1
ATOM 2322 C CA . LEU A 1 316 ? -5.719 15.109 -0.071 1 86.12 316 LEU A CA 1
ATOM 2323 C C . LEU A 1 316 ? -5.133 13.844 -0.699 1 86.12 316 LEU A C 1
ATOM 2325 O O . LEU A 1 316 ? -4.441 13.078 -0.027 1 86.12 316 LEU A O 1
ATOM 2329 N N . THR A 1 317 ? -5.391 13.641 -1.934 1 89.38 317 THR A N 1
ATOM 2330 C CA . THR A 1 317 ? -4.805 12.5 -2.633 1 89.38 317 THR A CA 1
ATOM 2331 C C . THR A 1 317 ? -3.283 12.609 -2.664 1 89.38 317 THR A C 1
ATOM 2333 O O . THR A 1 317 ? -2.582 11.617 -2.457 1 89.38 317 THR A O 1
ATOM 2336 N N . PHE A 1 318 ? -2.771 13.781 -2.91 1 86.12 318 PHE A N 1
ATOM 2337 C CA . PHE A 1 318 ? -1.326 13.969 -2.949 1 86.12 318 PHE A CA 1
ATOM 2338 C C . PHE A 1 318 ? -0.727 13.844 -1.554 1 86.12 318 PHE A C 1
ATOM 2340 O O . PHE A 1 318 ? 0.388 13.344 -1.393 1 86.12 318 PHE A O 1
ATOM 2347 N N . GLU A 1 319 ? -1.47 14.336 -0.574 1 83.19 319 GLU A N 1
ATOM 2348 C CA . GLU A 1 319 ? -1.034 14.133 0.804 1 83.19 319 GLU A CA 1
ATOM 2349 C C . GLU A 1 319 ? -0.993 12.648 1.155 1 83.19 319 GLU A C 1
ATOM 2351 O O . GLU A 1 319 ? -0.084 12.195 1.855 1 83.19 319 GLU A O 1
ATOM 2356 N N . ALA A 1 320 ? -2.061 11.953 0.75 1 90.12 320 ALA A N 1
ATOM 2357 C CA . ALA A 1 320 ? -2.123 10.508 0.954 1 90.12 320 ALA A CA 1
ATOM 2358 C C . ALA A 1 320 ? -0.899 9.82 0.359 1 90.12 320 ALA A C 1
ATOM 2360 O O . ALA A 1 320 ? -0.297 8.953 0.998 1 90.12 320 ALA A O 1
ATOM 2361 N N . PHE A 1 321 ? -0.523 10.25 -0.782 1 90.5 321 PHE A N 1
ATOM 2362 C CA . PHE A 1 321 ? 0.65 9.695 -1.445 1 90.5 321 PHE A CA 1
ATOM 2363 C C . PHE A 1 321 ? 1.91 9.961 -0.632 1 90.5 321 PHE A C 1
ATOM 2365 O O . PHE A 1 321 ? 2.766 9.086 -0.497 1 90.5 321 PHE A O 1
ATOM 2372 N N . GLY A 1 322 ? 2.025 11.156 -0.189 1 86.69 322 GLY A N 1
ATOM 2373 C CA . GLY A 1 322 ? 3.166 11.5 0.645 1 86.69 322 GLY A CA 1
ATOM 2374 C C . GLY A 1 322 ? 3.32 10.594 1.85 1 86.69 322 GLY A C 1
ATOM 2375 O O . GLY A 1 322 ? 4.438 10.234 2.229 1 86.69 322 GLY A O 1
ATOM 2376 N N . LEU A 1 323 ? 2.25 10.164 2.398 1 86.69 323 LEU A N 1
ATOM 2377 C CA . LEU A 1 323 ? 2.26 9.289 3.564 1 86.69 323 LEU A CA 1
ATOM 2378 C C . LEU A 1 323 ? 2.584 7.855 3.16 1 86.69 323 LEU A C 1
ATOM 2380 O O . LEU A 1 323 ? 3.426 7.203 3.787 1 86.69 323 LEU A O 1
ATOM 2384 N N . MET A 1 324 ? 1.977 7.402 2.129 1 92.38 324 MET A N 1
ATOM 2385 C CA . MET A 1 324 ? 2.121 6.012 1.713 1 92.38 324 MET A CA 1
ATOM 2386 C C . MET A 1 324 ? 3.545 5.73 1.24 1 92.38 324 MET A C 1
ATOM 2388 O O . MET A 1 324 ? 4.074 4.637 1.465 1 92.38 324 MET A O 1
ATOM 2392 N N . ARG A 1 325 ? 4.133 6.66 0.57 1 89.56 325 ARG A N 1
ATOM 2393 C CA . ARG A 1 325 ? 5.453 6.441 -0.011 1 89.56 325 ARG A CA 1
ATOM 2394 C C . ARG A 1 325 ? 6.496 6.203 1.075 1 89.56 325 ARG A C 1
ATOM 2396 O O . ARG A 1 325 ? 7.555 5.625 0.811 1 89.56 325 ARG A O 1
ATOM 2403 N N . LEU A 1 326 ? 6.219 6.586 2.285 1 88.44 326 LEU A N 1
ATOM 2404 C CA . LEU A 1 326 ? 7.176 6.449 3.377 1 88.44 326 LEU A CA 1
ATOM 2405 C C . LEU A 1 326 ? 7.34 4.988 3.775 1 88.44 326 LEU A C 1
ATOM 2407 O O . LEU A 1 326 ? 8.305 4.633 4.465 1 88.44 326 LEU A O 1
ATOM 2411 N N . ALA A 1 327 ? 6.41 4.137 3.375 1 90.56 327 ALA A N 1
ATOM 2412 C CA . ALA A 1 327 ? 6.52 2.707 3.646 1 90.56 327 ALA A CA 1
ATOM 2413 C C . ALA A 1 327 ? 7.797 2.133 3.041 1 90.56 327 ALA A C 1
ATOM 2415 O O . ALA A 1 327 ? 8.359 1.17 3.566 1 90.56 327 ALA A O 1
ATOM 2416 N N . ARG A 1 328 ? 8.297 2.748 2.014 1 87.19 328 ARG A N 1
ATOM 2417 C CA . ARG A 1 328 ? 9.484 2.256 1.326 1 87.19 328 ARG A CA 1
ATOM 2418 C C . ARG A 1 328 ? 10.734 2.453 2.18 1 87.19 328 ARG A C 1
ATOM 2420 O O . ARG A 1 328 ? 11.766 1.832 1.93 1 87.19 328 ARG A O 1
ATOM 2427 N N . LEU A 1 329 ? 10.625 3.309 3.131 1 84.12 329 LEU A N 1
ATOM 2428 C CA . LEU A 1 329 ? 11.789 3.643 3.953 1 84.12 329 LEU A CA 1
ATOM 2429 C C . LEU A 1 329 ? 11.875 2.723 5.164 1 84.12 329 LEU A C 1
ATOM 2431 O O . LEU A 1 329 ? 12.719 2.926 6.043 1 84.12 329 LEU A O 1
ATOM 2435 N N . THR A 1 330 ? 11.008 1.724 5.207 1 88.81 330 THR A N 1
ATOM 2436 C CA . THR A 1 330 ? 11.094 0.708 6.25 1 88.81 330 THR A CA 1
ATOM 2437 C C . THR A 1 330 ? 12.367 -0.119 6.105 1 88.81 330 THR A C 1
ATOM 2439 O O . THR A 1 330 ? 12.969 -0.153 5.031 1 88.81 330 THR A O 1
ATOM 2442 N N . GLU A 1 331 ? 12.766 -0.752 7.266 1 88.5 331 GLU A N 1
ATOM 2443 C CA . GLU A 1 331 ? 13.898 -1.664 7.246 1 88.5 331 GLU A CA 1
ATOM 2444 C C . GLU A 1 331 ? 13.773 -2.688 6.121 1 88.5 331 GLU A C 1
ATOM 2446 O O . GLU A 1 331 ? 12.672 -3.162 5.832 1 88.5 331 GLU A O 1
ATOM 2451 N N . PRO A 1 332 ? 14.922 -2.994 5.547 1 84.88 332 PRO A N 1
ATOM 2452 C CA . PRO A 1 332 ? 14.906 -3.9 4.398 1 84.88 332 PRO A CA 1
ATOM 2453 C C . PRO A 1 332 ? 14.523 -5.328 4.777 1 84.88 332 PRO A C 1
ATOM 2455 O O . PRO A 1 332 ? 14.141 -6.117 3.91 1 84.88 332 PRO A O 1
ATOM 2458 N N . ALA A 1 333 ? 14.625 -5.633 6.016 1 85.94 333 ALA A N 1
ATOM 2459 C CA . ALA A 1 333 ? 14.273 -6.984 6.438 1 85.94 333 ALA A CA 1
ATOM 2460 C C . ALA A 1 333 ? 12.844 -7.332 6.027 1 85.94 333 ALA A C 1
ATOM 2462 O O . ALA A 1 333 ? 11.93 -6.531 6.219 1 85.94 333 ALA A O 1
ATOM 2463 N N . LYS A 1 334 ? 12.625 -8.516 5.461 1 84.31 334 LYS A N 1
ATOM 2464 C CA . LYS A 1 334 ? 11.328 -8.969 4.961 1 84.31 334 LYS A CA 1
ATOM 2465 C C . LYS A 1 334 ? 10.266 -8.891 6.051 1 84.31 334 LYS A C 1
ATOM 2467 O O . LYS A 1 334 ? 9.125 -8.508 5.789 1 84.31 334 LYS A O 1
ATOM 2472 N N . TRP A 1 335 ? 10.68 -9.273 7.191 1 86.44 335 TRP A N 1
ATOM 2473 C CA . TRP A 1 335 ? 9.734 -9.273 8.305 1 86.44 335 TRP A CA 1
ATOM 2474 C C . TRP A 1 335 ? 9.258 -7.859 8.617 1 86.44 335 TRP A C 1
ATOM 2476 O O . TRP A 1 335 ? 8.07 -7.637 8.852 1 86.44 335 TRP A O 1
ATOM 2486 N N . ALA A 1 336 ? 10.211 -6.98 8.609 1 90 336 ALA A N 1
ATOM 2487 C CA . ALA A 1 336 ? 9.859 -5.586 8.875 1 90 336 ALA A CA 1
ATOM 2488 C C . ALA A 1 336 ? 8.906 -5.055 7.801 1 90 336 ALA A C 1
ATOM 2490 O O . ALA A 1 336 ? 7.98 -4.301 8.109 1 90 336 ALA A O 1
ATOM 2491 N N . GLN A 1 337 ? 9.156 -5.477 6.672 1 90.81 337 GLN A N 1
ATOM 2492 C CA . GLN A 1 337 ? 8.289 -5.066 5.574 1 90.81 337 GLN A CA 1
ATOM 2493 C C . GLN A 1 337 ? 6.891 -5.656 5.73 1 90.81 337 GLN A C 1
ATOM 2495 O O . GLN A 1 337 ? 5.891 -4.988 5.457 1 90.81 337 GLN A O 1
ATOM 2500 N N . PHE A 1 338 ? 6.906 -6.859 6.094 1 90.56 338 PHE A N 1
ATOM 2501 C CA . PHE A 1 338 ? 5.625 -7.508 6.34 1 90.56 338 PHE A CA 1
ATOM 2502 C C . PHE A 1 338 ? 4.844 -6.773 7.426 1 90.56 338 PHE A C 1
ATOM 2504 O O . PHE A 1 338 ? 3.652 -6.504 7.266 1 90.56 338 PHE A O 1
ATOM 2511 N N . VAL A 1 339 ? 5.496 -6.48 8.492 1 92.06 339 VAL A N 1
ATOM 2512 C CA . VAL A 1 339 ? 4.867 -5.793 9.609 1 92.06 339 VAL A CA 1
ATOM 2513 C C . VAL A 1 339 ? 4.332 -4.438 9.156 1 92.06 339 VAL A C 1
ATOM 2515 O O . VAL A 1 339 ? 3.225 -4.043 9.531 1 92.06 339 VAL A O 1
ATOM 2518 N N . THR A 1 340 ? 5.07 -3.75 8.367 1 93.81 340 THR A N 1
ATOM 2519 C CA . THR A 1 340 ? 4.668 -2.441 7.867 1 93.81 340 THR A CA 1
ATOM 2520 C C . THR A 1 340 ? 3.369 -2.547 7.066 1 93.81 340 THR A C 1
ATOM 2522 O O . THR A 1 340 ? 2.404 -1.833 7.348 1 93.81 340 THR A O 1
ATOM 2525 N N . LEU A 1 341 ? 3.363 -3.465 6.156 1 93.25 341 LEU A N 1
ATOM 2526 C CA . LEU A 1 341 ? 2.203 -3.596 5.281 1 93.25 341 LEU A CA 1
ATOM 2527 C C . LEU A 1 341 ? 1.003 -4.141 6.047 1 93.25 341 LEU A C 1
ATOM 2529 O O . LEU A 1 341 ? -0.126 -3.684 5.852 1 93.25 341 LEU A O 1
ATOM 2533 N N . ALA A 1 342 ? 1.265 -5.078 6.906 1 92.12 342 ALA A N 1
ATOM 2534 C CA . ALA A 1 342 ? 0.19 -5.641 7.719 1 92.12 342 ALA A CA 1
ATOM 2535 C C . ALA A 1 342 ? -0.42 -4.582 8.633 1 92.12 342 ALA A C 1
ATOM 2537 O O . ALA A 1 342 ? -1.644 -4.477 8.742 1 92.12 342 ALA A O 1
ATOM 2538 N N . THR A 1 343 ? 0.436 -3.875 9.297 1 92.88 343 THR A N 1
ATOM 2539 C CA . THR A 1 343 ? -0.024 -2.797 10.164 1 92.88 343 THR A CA 1
ATOM 2540 C C . THR A 1 343 ? -0.853 -1.785 9.383 1 92.88 343 THR A C 1
ATOM 2542 O O . THR A 1 343 ? -1.93 -1.379 9.82 1 92.88 343 THR A O 1
ATOM 2545 N N . GLY A 1 344 ? -0.354 -1.371 8.266 1 93.5 344 GLY A N 1
ATOM 2546 C CA . GLY A 1 344 ? -1.06 -0.401 7.441 1 93.5 344 GLY A CA 1
ATOM 2547 C C . GLY A 1 344 ? -2.426 -0.882 6.992 1 93.5 344 GLY A C 1
ATOM 2548 O O . GLY A 1 344 ? -3.398 -0.126 7.031 1 93.5 344 GLY A O 1
ATOM 2549 N N . LEU A 1 345 ? -2.496 -2.096 6.598 1 91.56 345 LEU A N 1
ATOM 2550 C CA . LEU A 1 345 ? -3.754 -2.648 6.105 1 91.56 345 LEU A CA 1
ATOM 2551 C C . LEU A 1 345 ? -4.773 -2.758 7.234 1 91.56 345 LEU A C 1
ATOM 2553 O O . LEU A 1 345 ? -5.957 -2.467 7.039 1 91.56 345 LEU A O 1
ATOM 2557 N N . VAL A 1 346 ? -4.344 -3.199 8.383 1 90.06 346 VAL A N 1
ATOM 2558 C CA . VAL A 1 346 ? -5.238 -3.285 9.531 1 90.06 346 VAL A CA 1
ATOM 2559 C C . VAL A 1 346 ? -5.723 -1.889 9.914 1 90.06 346 VAL A C 1
ATOM 2561 O O . VAL A 1 346 ? -6.91 -1.69 10.188 1 90.06 346 VAL A O 1
ATOM 2564 N N . CYS A 1 347 ? -4.836 -0.963 9.922 1 90.06 347 CYS A N 1
ATOM 2565 C CA . CYS A 1 347 ? -5.191 0.415 10.242 1 90.06 347 CYS A CA 1
ATOM 2566 C C . CYS A 1 347 ? -6.262 0.936 9.289 1 90.06 347 CYS A C 1
ATOM 2568 O O . CYS A 1 347 ? -7.242 1.544 9.719 1 90.06 347 CYS A O 1
ATOM 2570 N N . ALA A 1 348 ? -6.117 0.688 8.047 1 88.44 348 ALA A N 1
ATOM 2571 C CA . ALA A 1 348 ? -6.965 1.282 7.016 1 88.44 348 ALA A CA 1
ATOM 2572 C C . ALA A 1 348 ? -8.289 0.537 6.898 1 88.44 348 ALA A C 1
ATOM 2574 O O . ALA A 1 348 ? -9.312 1.13 6.547 1 88.44 348 ALA A O 1
ATOM 2575 N N . MET A 1 349 ? -8.273 -0.739 7.238 1 85.38 349 MET A N 1
ATOM 2576 C CA . MET A 1 349 ? -9.414 -1.537 6.809 1 85.38 349 MET A CA 1
ATOM 2577 C C . MET A 1 349 ? -10.203 -2.055 8.008 1 85.38 349 MET A C 1
ATOM 2579 O O . MET A 1 349 ? -11.367 -2.424 7.879 1 85.38 349 MET A O 1
ATOM 2583 N N . ALA A 1 350 ? -9.609 -2.135 9.141 1 82.5 350 ALA A N 1
ATOM 2584 C CA . ALA A 1 350 ? -10.281 -2.693 10.312 1 82.5 350 ALA A CA 1
ATOM 2585 C C . ALA A 1 350 ? -11.047 -1.613 11.078 1 82.5 350 ALA A C 1
ATOM 2587 O O . ALA A 1 350 ? -10.68 -0.436 11.023 1 82.5 350 ALA A O 1
ATOM 2588 N N . PRO A 1 351 ? -12.188 -2.072 11.734 1 79.06 351 PRO A N 1
ATOM 2589 C CA . PRO A 1 351 ? -12.812 -1.144 12.672 1 79.06 351 PRO A CA 1
ATOM 2590 C C . PRO A 1 351 ? -11.875 -0.73 13.805 1 79.06 351 PRO A C 1
ATOM 2592 O O . PRO A 1 351 ? -11.156 -1.571 14.359 1 79.06 351 PRO A O 1
ATOM 2595 N N . HIS A 1 352 ? -11.875 0.52 14.172 1 81.56 352 HIS A N 1
ATOM 2596 C CA . HIS A 1 352 ? -10.906 1.035 15.133 1 81.56 352 HIS A CA 1
ATOM 2597 C C . HIS A 1 352 ? -9.484 0.65 14.75 1 81.56 352 HIS A C 1
ATOM 2599 O O . HIS A 1 352 ? -8.695 0.233 15.602 1 81.56 352 HIS A O 1
ATOM 2605 N N . GLY A 1 353 ? -9.273 0.679 13.531 1 86.44 353 GLY A N 1
ATOM 2606 C CA . GLY A 1 353 ? -8.094 0.106 12.906 1 86.44 353 GLY A CA 1
ATOM 2607 C C . GLY A 1 353 ? -6.797 0.69 13.43 1 86.44 353 GLY A C 1
ATOM 2608 O O . GLY A 1 353 ? -5.801 -0.025 13.586 1 86.44 353 GLY A O 1
ATOM 2609 N N . PHE A 1 354 ? -6.77 1.875 13.703 1 85.69 354 PHE A N 1
ATOM 2610 C CA . PHE A 1 354 ? -5.5 2.482 14.078 1 85.69 354 PHE A CA 1
ATOM 2611 C C . PHE A 1 354 ? -5.062 2.018 15.461 1 85.69 354 PHE A C 1
ATOM 2613 O O . PHE A 1 354 ? -3.869 1.841 15.719 1 85.69 354 PHE A O 1
ATOM 2620 N N . LEU A 1 355 ? -6 1.855 16.328 1 86.06 355 LEU A N 1
ATOM 2621 C CA . LEU A 1 355 ? -5.676 1.28 17.625 1 86.06 355 LEU A CA 1
ATOM 2622 C C . LEU A 1 355 ? -5.266 -0.182 17.484 1 86.06 355 LEU A C 1
ATOM 2624 O O . LEU A 1 355 ? -4.199 -0.581 17.969 1 86.06 355 LEU A O 1
ATOM 2628 N N . VAL A 1 356 ? -6.031 -0.938 16.812 1 87.5 356 VAL A N 1
ATOM 2629 C CA . VAL A 1 356 ? -5.805 -2.369 16.641 1 87.5 356 VAL A CA 1
ATOM 2630 C C . VAL A 1 356 ? -4.531 -2.598 15.828 1 87.5 356 VAL A C 1
ATOM 2632 O O . VAL A 1 356 ? -3.732 -3.48 16.141 1 87.5 356 VAL A O 1
ATOM 2635 N N . GLY A 1 357 ? -4.434 -1.81 14.789 1 89.44 357 GLY A N 1
ATOM 2636 C CA . GLY A 1 357 ? -3.258 -1.938 13.945 1 89.44 357 GLY A CA 1
ATOM 2637 C C . GLY A 1 357 ? -1.963 -1.633 14.672 1 89.44 357 GLY A C 1
ATOM 2638 O O . GLY A 1 357 ? -0.958 -2.32 14.477 1 89.44 357 GLY A O 1
ATOM 2639 N N . SER A 1 358 ? -1.959 -0.626 15.492 1 88.19 358 SER A N 1
ATOM 2640 C CA . SER A 1 358 ? -0.762 -0.283 16.25 1 88.19 358 SER A CA 1
ATOM 2641 C C . SER A 1 358 ? -0.386 -1.397 17.219 1 88.19 358 SER A C 1
ATOM 2643 O O . SER A 1 358 ? 0.78 -1.787 17.312 1 88.19 358 SER A O 1
ATOM 2645 N N . VAL A 1 359 ? -1.315 -1.909 17.938 1 88.94 359 VAL A N 1
ATOM 2646 C CA . VAL A 1 359 ? -1.064 -2.955 18.938 1 88.94 359 VAL A CA 1
ATOM 2647 C C . VAL A 1 359 ? -0.606 -4.23 18.219 1 88.94 359 VAL A C 1
ATOM 2649 O O . VAL A 1 359 ? 0.374 -4.855 18.641 1 88.94 359 VAL A O 1
ATOM 2652 N N . THR A 1 360 ? -1.291 -4.57 17.219 1 88.81 360 THR A N 1
ATOM 2653 C CA . THR A 1 360 ? -0.946 -5.777 16.469 1 88.81 360 THR A CA 1
ATOM 2654 C C . THR A 1 360 ? 0.428 -5.637 15.82 1 88.81 360 THR A C 1
ATOM 2656 O O . THR A 1 360 ? 1.208 -6.59 15.797 1 88.81 360 THR A O 1
ATOM 2659 N N . GLY A 1 361 ? 0.664 -4.445 15.258 1 91.75 361 GLY A N 1
ATOM 2660 C CA . GLY A 1 361 ? 1.964 -4.207 14.648 1 91.75 361 GLY A CA 1
ATOM 2661 C C . GLY A 1 361 ? 3.115 -4.352 15.625 1 91.75 361 GLY A C 1
ATOM 2662 O O . GLY A 1 361 ? 4.121 -4.992 15.32 1 91.75 361 GLY A O 1
ATOM 2663 N N . ILE A 1 362 ? 2.943 -3.816 16.781 1 91 362 ILE A N 1
ATOM 2664 C CA . ILE A 1 362 ? 3.979 -3.887 17.812 1 91 362 ILE A CA 1
ATOM 2665 C C . ILE A 1 362 ? 4.184 -5.34 18.234 1 91 362 ILE A C 1
ATOM 2667 O O . ILE A 1 362 ? 5.32 -5.805 18.359 1 91 362 ILE A O 1
ATOM 2671 N N . THR A 1 363 ? 3.127 -6.043 18.484 1 89.94 363 THR A N 1
ATOM 2672 C CA . THR A 1 363 ? 3.188 -7.438 18.906 1 89.94 363 THR A CA 1
ATOM 2673 C C . THR A 1 363 ? 3.848 -8.297 17.844 1 89.94 363 THR A C 1
ATOM 2675 O O . THR A 1 363 ? 4.699 -9.141 18.141 1 89.94 363 THR A O 1
ATOM 2678 N N . LEU A 1 364 ? 3.473 -8.094 16.609 1 88.56 364 LEU A N 1
ATOM 2679 C CA . LEU A 1 364 ? 4.02 -8.867 15.5 1 88.56 364 LEU A CA 1
ATOM 2680 C C . LEU A 1 364 ? 5.508 -8.594 15.336 1 88.56 364 LEU A C 1
ATOM 2682 O O . LEU A 1 364 ? 6.281 -9.508 15.023 1 88.56 364 LEU A O 1
ATOM 2686 N N . TYR A 1 365 ? 5.82 -7.359 15.406 1 89.94 365 TYR A N 1
ATOM 2687 C CA . TYR A 1 365 ? 7.215 -6.988 15.203 1 89.94 365 TYR A CA 1
ATOM 2688 C C . TYR A 1 365 ? 8.117 -7.684 16.219 1 89.94 365 TYR A C 1
ATOM 2690 O O . TYR A 1 365 ? 9.211 -8.133 15.875 1 89.94 365 TYR A O 1
ATOM 2698 N N . HIS A 1 366 ? 7.734 -7.84 17.438 1 86.56 366 HIS A N 1
ATOM 2699 C CA . HIS A 1 366 ? 8.562 -8.391 18.5 1 86.56 366 HIS A CA 1
ATOM 2700 C C . HIS A 1 366 ? 8.359 -9.898 18.625 1 86.56 366 HIS A C 1
ATOM 2702 O O . HIS A 1 366 ? 9.023 -10.555 19.438 1 86.56 366 HIS A O 1
ATOM 2708 N N . ALA A 1 367 ? 7.551 -10.484 17.875 1 79.81 367 ALA A N 1
ATOM 2709 C CA . ALA A 1 367 ? 7.207 -11.898 17.984 1 79.81 367 ALA A CA 1
ATOM 2710 C C . ALA A 1 367 ? 8.43 -12.773 17.703 1 79.81 367 ALA A C 1
ATOM 2712 O O . ALA A 1 367 ? 8.711 -13.695 18.484 1 79.81 367 ALA A O 1
ATOM 2713 N N . PRO A 1 368 ? 9.094 -12.594 16.516 1 68.75 368 PRO A N 1
ATOM 2714 C CA . PRO A 1 368 ? 10.242 -13.484 16.328 1 68.75 368 PRO A CA 1
ATOM 2715 C C . PRO A 1 368 ? 11.273 -13.375 17.453 1 68.75 368 PRO A C 1
ATOM 2717 O O . PRO A 1 368 ? 12 -14.328 17.719 1 68.75 368 PRO A O 1
ATOM 2720 N N . ASN A 1 369 ? 11.492 -12.219 17.797 1 61.91 369 ASN A N 1
ATOM 2721 C CA . ASN A 1 369 ? 12.43 -12.07 18.906 1 61.91 369 ASN A CA 1
ATOM 2722 C C . ASN A 1 369 ? 11.953 -12.805 20.141 1 61.91 369 ASN A C 1
ATOM 2724 O O . ASN A 1 369 ? 12.766 -13.242 20.969 1 61.91 369 ASN A O 1
ATOM 2728 N N . LEU A 1 370 ? 10.734 -12.883 20.156 1 51.75 370 LEU A N 1
ATOM 2729 C CA . LEU A 1 370 ? 10.211 -13.648 21.281 1 51.75 370 LEU A CA 1
ATOM 2730 C C . LEU A 1 370 ? 10.453 -15.141 21.078 1 51.75 370 LEU A C 1
ATOM 2732 O O . LEU A 1 370 ? 10.664 -15.875 22.047 1 51.75 370 LEU A O 1
ATOM 2736 N N . TRP A 1 371 ? 10.469 -15.414 19.828 1 47.34 371 TRP A N 1
ATOM 2737 C CA . TRP A 1 371 ? 10.695 -16.812 19.516 1 47.34 371 TRP A CA 1
ATOM 2738 C C . TRP A 1 371 ? 12.172 -17.172 19.594 1 47.34 371 TRP A C 1
ATOM 2740 O O . TRP A 1 371 ? 12.531 -18.281 19.969 1 47.34 371 TRP A O 1
ATOM 2750 N N . ARG A 1 372 ? 13.07 -16.469 18.953 1 48.34 372 ARG A N 1
ATOM 2751 C CA . ARG A 1 372 ? 14.492 -16.75 19.141 1 48.34 372 ARG A CA 1
ATOM 2752 C C . ARG A 1 372 ? 14.836 -16.859 20.625 1 48.34 372 ARG A C 1
ATOM 2754 O O . ARG A 1 372 ? 15.703 -17.641 21.016 1 48.34 372 ARG A O 1
ATOM 2761 N N . LYS A 1 373 ? 14.234 -15.969 21.406 1 42.69 373 LYS A N 1
ATOM 2762 C CA . LYS A 1 373 ? 14.547 -16.094 22.828 1 42.69 373 LYS A CA 1
ATOM 2763 C C . LYS A 1 373 ? 14.039 -17.422 23.391 1 42.69 373 LYS A C 1
ATOM 2765 O O . LYS A 1 373 ? 14.344 -17.781 24.531 1 42.69 373 LYS A O 1
ATOM 2770 N N . VAL A 1 374 ? 13.125 -17.984 22.766 1 31.88 374 VAL A N 1
ATOM 2771 C CA . VAL A 1 374 ? 12.617 -19.266 23.219 1 31.88 374 VAL A CA 1
ATOM 2772 C C . VAL A 1 374 ? 13.469 -20.391 22.641 1 31.88 374 VAL A C 1
ATOM 2774 O O . VAL A 1 374 ? 13.203 -21.578 22.891 1 31.88 374 VAL A O 1
ATOM 2777 N N . ARG A 1 375 ? 14.164 -20.109 21.578 1 35.94 375 ARG A N 1
ATOM 2778 C CA . ARG A 1 375 ? 15.109 -21.203 21.328 1 35.94 375 ARG A CA 1
ATOM 2779 C C . ARG A 1 375 ? 16.047 -21.406 22.5 1 35.94 375 ARG A C 1
ATOM 2781 O O . ARG A 1 375 ? 16.703 -20.469 22.953 1 35.94 375 ARG A O 1
ATOM 2788 N N . PRO A 1 376 ? 15.914 -22.641 23.094 1 28.06 376 PRO A N 1
ATOM 2789 C CA . PRO A 1 376 ? 16.891 -22.984 24.125 1 28.06 376 PRO A CA 1
ATOM 2790 C C . PRO A 1 376 ? 18.328 -22.859 23.641 1 28.06 376 PRO A C 1
ATOM 2792 O O . PRO A 1 376 ? 18.609 -23.031 22.453 1 28.06 376 PRO A O 1
ATOM 2795 N N . MET B 1 1 ? 21.609 -30.781 -22.859 1 55.03 1 MET B N 1
ATOM 2796 C CA . MET B 1 1 ? 21.859 -31.047 -21.453 1 55.03 1 MET B CA 1
ATOM 2797 C C . MET B 1 1 ? 20.859 -32.062 -20.906 1 55.03 1 MET B C 1
ATOM 2799 O O . MET B 1 1 ? 19.672 -32 -21.203 1 55.03 1 MET B O 1
ATOM 2803 N N . PHE B 1 2 ? 21.344 -33.188 -20.359 1 72.81 2 PHE B N 1
ATOM 2804 C CA . PHE B 1 2 ? 20.594 -34.344 -19.875 1 72.81 2 PHE B CA 1
ATOM 2805 C C . PHE B 1 2 ? 19.844 -33.969 -18.594 1 72.81 2 PHE B C 1
ATOM 2807 O O . PHE B 1 2 ? 20.312 -33.156 -17.797 1 72.81 2 PHE B O 1
ATOM 2814 N N . MET B 1 3 ? 18.562 -34.406 -18.609 1 84.81 3 MET B N 1
ATOM 2815 C CA . MET B 1 3 ? 17.781 -34.281 -17.391 1 84.81 3 MET B CA 1
ATOM 2816 C C . MET B 1 3 ? 18.266 -35.25 -16.328 1 84.81 3 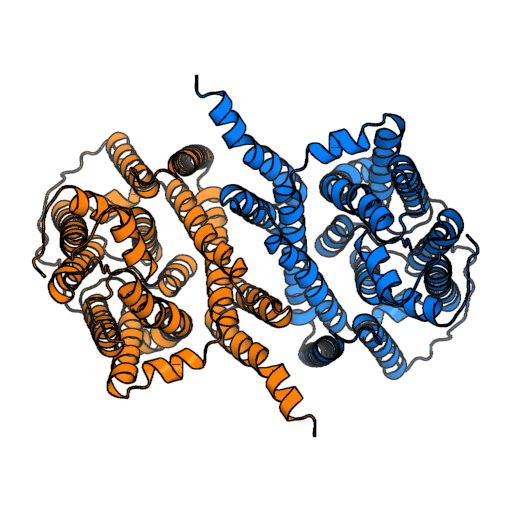MET B C 1
ATOM 2818 O O . MET B 1 3 ? 18.469 -36.438 -16.609 1 84.81 3 MET B O 1
ATOM 2822 N N . ARG B 1 4 ? 18.656 -34.75 -15.195 1 87.38 4 ARG B N 1
ATOM 2823 C CA . ARG B 1 4 ? 19.109 -35.562 -14.078 1 87.38 4 ARG B CA 1
ATOM 2824 C C . ARG B 1 4 ? 18.062 -35.625 -12.969 1 87.38 4 ARG B C 1
ATOM 2826 O O . ARG B 1 4 ? 17.562 -34.594 -12.539 1 87.38 4 ARG B O 1
ATOM 2833 N N . PHE B 1 5 ? 17.703 -36.875 -12.602 1 90.94 5 PHE B N 1
ATOM 2834 C CA . PHE B 1 5 ? 16.766 -37.062 -11.508 1 90.94 5 PHE B CA 1
ATOM 2835 C C . PHE B 1 5 ? 17.484 -37.406 -10.211 1 90.94 5 PHE B C 1
ATOM 2837 O O . PHE B 1 5 ? 17.891 -38.531 -10 1 90.94 5 PHE B O 1
ATOM 2844 N N . ASP B 1 6 ? 17.797 -36.375 -9.367 1 90.25 6 ASP B N 1
ATOM 2845 C CA . ASP B 1 6 ? 18.5 -36.562 -8.109 1 90.25 6 ASP B CA 1
ATOM 2846 C C . ASP B 1 6 ? 17.812 -35.812 -6.973 1 90.25 6 ASP B C 1
ATOM 2848 O O . ASP B 1 6 ? 16.688 -35.344 -7.133 1 90.25 6 ASP B O 1
ATOM 2852 N N . ARG B 1 7 ? 18.453 -35.812 -5.844 1 87.31 7 ARG B N 1
ATOM 2853 C CA . ARG B 1 7 ? 17.859 -35.219 -4.645 1 87.31 7 ARG B CA 1
ATOM 2854 C C . ARG B 1 7 ? 17.719 -33.719 -4.793 1 87.31 7 ARG B C 1
ATOM 2856 O O . ARG B 1 7 ? 16.797 -33.125 -4.234 1 87.31 7 ARG B O 1
ATOM 2863 N N . HIS B 1 8 ? 18.578 -33.156 -5.508 1 87.19 8 HIS B N 1
ATOM 2864 C CA . HIS B 1 8 ? 18.531 -31.703 -5.723 1 87.19 8 HIS B CA 1
ATOM 2865 C C . HIS B 1 8 ? 17.328 -31.312 -6.582 1 87.19 8 HIS B C 1
ATOM 2867 O O . HIS B 1 8 ? 16.672 -30.312 -6.324 1 87.19 8 HIS B O 1
ATOM 2873 N N . GLU B 1 9 ? 17.078 -32.156 -7.531 1 91.62 9 GLU B N 1
ATOM 2874 C CA . GLU B 1 9 ? 15.922 -31.922 -8.391 1 91.62 9 GLU B CA 1
ATOM 2875 C C . GLU B 1 9 ? 14.617 -32.188 -7.641 1 91.62 9 GLU B C 1
ATOM 2877 O O . GLU B 1 9 ? 13.617 -31.5 -7.879 1 91.62 9 GLU B O 1
ATOM 2882 N N . LEU B 1 10 ? 14.648 -33.125 -6.828 1 88.19 10 LEU B N 1
ATOM 2883 C CA . LEU B 1 10 ? 13.477 -33.375 -5.992 1 88.19 10 LEU B CA 1
ATOM 2884 C C . LEU B 1 10 ? 13.211 -32.188 -5.066 1 88.19 10 LEU B C 1
ATOM 2886 O O . LEU B 1 10 ? 12.062 -31.75 -4.922 1 88.19 10 LEU B O 1
ATOM 2890 N N . ALA B 1 11 ? 14.219 -31.703 -4.477 1 83.81 11 ALA B N 1
ATOM 2891 C CA . ALA B 1 11 ? 14.086 -30.531 -3.617 1 83.81 11 ALA B CA 1
ATOM 2892 C C . ALA B 1 11 ? 13.594 -29.328 -4.414 1 83.81 11 ALA B C 1
ATOM 2894 O O . ALA B 1 11 ? 12.734 -28.578 -3.951 1 83.81 11 ALA B O 1
ATOM 2895 N N . GLY B 1 12 ? 14.094 -29.172 -5.566 1 87 12 GLY B N 1
ATOM 2896 C CA . GLY B 1 12 ? 13.719 -28.078 -6.445 1 87 12 GLY B CA 1
ATOM 2897 C C . GLY B 1 12 ? 12.25 -28.094 -6.836 1 87 12 GLY B C 1
ATOM 2898 O O . GLY B 1 12 ? 11.648 -27.047 -7.07 1 87 12 GLY B O 1
ATOM 2899 N N . SER B 1 13 ? 11.711 -29.312 -6.891 1 89.12 13 SER B N 1
ATOM 2900 C CA . SER B 1 13 ? 10.32 -29.469 -7.301 1 89.12 13 SER B CA 1
ATOM 2901 C C . SER B 1 13 ? 9.375 -28.828 -6.297 1 89.12 13 SER B C 1
ATOM 2903 O O . SER B 1 13 ? 8.211 -28.562 -6.613 1 89.12 13 SER B O 1
ATOM 2905 N N . PHE B 1 14 ? 9.812 -28.406 -5.164 1 81.81 14 PHE B N 1
ATOM 2906 C CA . PHE B 1 14 ? 8.977 -27.781 -4.145 1 81.81 14 PHE B CA 1
ATOM 2907 C C . PHE B 1 14 ? 9.188 -26.266 -4.117 1 81.81 14 PHE B C 1
ATOM 2909 O O . PHE B 1 14 ? 8.602 -25.562 -3.289 1 81.81 14 PHE B O 1
ATOM 2916 N N . GLY B 1 15 ? 9.945 -25.844 -4.984 1 78.94 15 GLY B N 1
ATOM 2917 C CA . GLY B 1 15 ? 10.305 -24.438 -4.996 1 78.94 15 GLY B CA 1
ATOM 2918 C C . GLY B 1 15 ? 9.133 -23.516 -5.273 1 78.94 15 GLY B C 1
ATOM 2919 O O . GLY B 1 15 ? 9.125 -22.359 -4.855 1 78.94 15 GLY B O 1
ATOM 2920 N N . ASP B 1 16 ? 8.055 -24.078 -5.918 1 85.31 16 ASP B N 1
ATOM 2921 C CA . ASP B 1 16 ? 6.949 -23.234 -6.355 1 85.31 16 ASP B CA 1
ATOM 2922 C C . ASP B 1 16 ? 5.633 -23.672 -5.711 1 85.31 16 ASP B C 1
ATOM 2924 O O . ASP B 1 16 ? 4.613 -22.984 -5.855 1 85.31 16 ASP B O 1
ATOM 2928 N N . ILE B 1 17 ? 5.656 -24.719 -5.07 1 79.12 17 ILE B N 1
ATOM 2929 C CA . ILE B 1 17 ? 4.414 -25.328 -4.617 1 79.12 17 ILE B CA 1
ATOM 2930 C C . ILE B 1 17 ? 3.73 -24.422 -3.596 1 79.12 17 ILE B C 1
ATOM 2932 O O . ILE B 1 17 ? 2.5 -24.359 -3.541 1 79.12 17 ILE B O 1
ATOM 2936 N N . GLY B 1 18 ? 4.523 -23.766 -2.814 1 74.12 18 GLY B N 1
ATOM 2937 C CA . GLY B 1 18 ? 3.979 -22.891 -1.789 1 74.12 18 GLY B CA 1
ATOM 2938 C C . GLY B 1 18 ? 3.184 -21.734 -2.357 1 74.12 18 GLY B C 1
ATOM 2939 O O . GLY B 1 18 ? 2.252 -21.234 -1.719 1 74.12 18 GLY B O 1
ATOM 2940 N N . THR B 1 19 ? 3.482 -21.328 -3.484 1 77.75 19 THR B N 1
ATOM 2941 C CA . THR B 1 19 ? 2.803 -20.188 -4.109 1 77.75 19 THR B CA 1
ATOM 2942 C C . THR B 1 19 ? 1.704 -20.672 -5.051 1 77.75 19 THR B C 1
ATOM 2944 O O . THR B 1 19 ? 0.611 -20.109 -5.086 1 77.75 19 THR B O 1
ATOM 2947 N N . ASP B 1 20 ? 1.936 -21.672 -5.746 1 89.62 20 ASP B N 1
ATOM 2948 C CA . ASP B 1 20 ? 1.026 -22.141 -6.789 1 89.62 20 ASP B CA 1
ATOM 2949 C C . ASP B 1 20 ? -0.204 -22.812 -6.188 1 89.62 20 ASP B C 1
ATOM 2951 O O . ASP B 1 20 ? -1.331 -22.562 -6.617 1 89.62 20 ASP B O 1
ATOM 2955 N N . LEU B 1 21 ? 0.018 -23.672 -5.285 1 83.5 21 LEU B N 1
ATOM 2956 C CA . LEU B 1 21 ? -1.058 -24.516 -4.789 1 83.5 21 LEU B CA 1
ATOM 2957 C C . LEU B 1 21 ? -2.17 -23.688 -4.164 1 83.5 21 LEU B C 1
ATOM 2959 O O . LEU B 1 21 ? -3.35 -23.906 -4.449 1 83.5 21 LEU B O 1
ATOM 2963 N N . PRO B 1 22 ? -1.847 -22.734 -3.354 1 80.81 22 PRO B N 1
ATOM 2964 C CA . PRO B 1 22 ? -2.916 -21.906 -2.783 1 80.81 22 PRO B CA 1
ATOM 2965 C C . PRO B 1 22 ? -3.723 -21.172 -3.848 1 80.81 22 PRO B C 1
ATOM 2967 O O . PRO B 1 22 ? -4.941 -21.016 -3.713 1 80.81 22 PRO B O 1
ATOM 2970 N N . LEU B 1 23 ? -3.053 -20.672 -4.805 1 88 23 LEU B N 1
ATOM 2971 C CA . LEU B 1 23 ? -3.742 -19.969 -5.887 1 88 23 LEU B CA 1
ATOM 2972 C C . LEU B 1 23 ? -4.637 -20.922 -6.664 1 88 23 LEU B C 1
ATOM 2974 O O . LEU B 1 23 ? -5.758 -20.562 -7.039 1 88 23 LEU B O 1
ATOM 2978 N N . LEU B 1 24 ? -4.125 -22.109 -6.848 1 91 24 LEU B N 1
ATOM 2979 C CA . LEU B 1 24 ? -4.918 -23.109 -7.547 1 91 24 LEU B CA 1
ATOM 2980 C C . LEU B 1 24 ? -6.16 -23.484 -6.746 1 91 24 LEU B C 1
ATOM 2982 O O . LEU B 1 24 ? -7.27 -23.516 -7.289 1 91 24 LEU B O 1
ATOM 2986 N N . ILE B 1 25 ? -5.957 -23.734 -5.543 1 84.56 25 ILE B N 1
ATOM 2987 C CA . ILE B 1 25 ? -7.07 -24.094 -4.672 1 84.56 25 ILE B CA 1
ATOM 2988 C C . ILE B 1 25 ? -8.07 -22.938 -4.605 1 84.56 25 ILE B C 1
ATOM 2990 O O . ILE B 1 25 ? -9.281 -23.156 -4.633 1 84.56 25 ILE B O 1
ATOM 2994 N N . GLY B 1 26 ? -7.551 -21.766 -4.5 1 87.5 26 GLY B N 1
ATOM 2995 C CA . GLY B 1 26 ? -8.414 -20.594 -4.492 1 87.5 26 GLY B CA 1
ATOM 2996 C C . GLY B 1 26 ? -9.25 -20.469 -5.75 1 87.5 26 GLY B C 1
ATOM 2997 O O . GLY B 1 26 ? -10.453 -20.172 -5.68 1 87.5 26 GLY B O 1
ATOM 2998 N N . MET B 1 27 ? -8.625 -20.625 -6.844 1 92.38 27 MET B N 1
ATOM 2999 C CA . MET B 1 27 ? -9.328 -20.531 -8.117 1 92.38 27 MET B CA 1
ATOM 3000 C C . MET B 1 27 ? -10.367 -21.641 -8.25 1 92.38 27 MET B C 1
ATOM 3002 O O . MET B 1 27 ? -11.461 -21.406 -8.766 1 92.38 27 MET B O 1
ATOM 3006 N N . ILE B 1 28 ? -10.047 -22.828 -7.812 1 90.44 28 ILE B N 1
ATOM 3007 C CA . ILE B 1 28 ? -10.961 -23.953 -7.871 1 90.44 28 ILE B CA 1
ATOM 3008 C C . ILE B 1 28 ? -12.188 -23.672 -7.008 1 90.44 28 ILE B C 1
ATOM 3010 O O . ILE B 1 28 ? -13.328 -23.828 -7.457 1 90.44 28 ILE B O 1
ATOM 3014 N N . ALA B 1 29 ? -11.938 -23.219 -5.84 1 84.69 29 ALA B N 1
ATOM 3015 C CA . ALA B 1 29 ? -13.016 -22.984 -4.879 1 84.69 29 ALA B CA 1
ATOM 3016 C C . ALA B 1 29 ? -13.883 -21.797 -5.316 1 84.69 29 ALA B C 1
ATOM 3018 O O . ALA B 1 29 ? -15.109 -21.891 -5.293 1 84.69 29 ALA B O 1
ATOM 3019 N N . ALA B 1 30 ? -13.312 -20.75 -5.75 1 87.88 30 ALA B N 1
ATOM 3020 C CA . ALA B 1 30 ? -14.047 -19.531 -6.078 1 87.88 30 ALA B CA 1
ATOM 3021 C C . ALA B 1 30 ? -14.68 -19.625 -7.461 1 87.88 30 ALA B C 1
ATOM 3023 O O . ALA B 1 30 ? -15.773 -19.094 -7.691 1 87.88 30 ALA B O 1
ATOM 3024 N N . GLY B 1 31 ? -13.977 -20.266 -8.352 1 91.81 31 GLY B N 1
ATOM 3025 C CA . GLY B 1 31 ? -14.422 -20.328 -9.734 1 91.81 31 GLY B CA 1
ATOM 3026 C C . GLY B 1 31 ? -15.281 -21.547 -10.023 1 91.81 31 GLY B C 1
ATOM 3027 O O . GLY B 1 31 ? -15.852 -21.656 -11.117 1 91.81 31 GLY B O 1
ATOM 3028 N N . GLY B 1 32 ? -15.375 -22.453 -9.094 1 89.25 32 GLY B N 1
ATOM 3029 C CA . GLY B 1 32 ? -16.156 -23.672 -9.32 1 89.25 32 GLY B CA 1
ATOM 3030 C C . GLY B 1 32 ? -15.516 -24.594 -10.344 1 89.25 32 GLY B C 1
ATOM 3031 O O . GLY B 1 32 ? -16.219 -25.188 -11.164 1 89.25 32 GLY B O 1
ATOM 3032 N N . LEU B 1 33 ? -14.242 -24.641 -10.359 1 90.75 33 LEU B N 1
ATOM 3033 C CA . LEU B 1 33 ? -13.523 -25.5 -11.289 1 90.75 33 LEU B CA 1
ATOM 3034 C C . LEU B 1 33 ? -13.422 -26.922 -10.758 1 90.75 33 LEU B C 1
ATOM 3036 O O . LEU B 1 33 ? -13.547 -27.141 -9.555 1 90.75 33 LEU B O 1
ATOM 3040 N N . ASP B 1 34 ? -13.273 -27.812 -11.688 1 88.25 34 ASP B N 1
ATOM 3041 C CA . ASP B 1 34 ? -13.008 -29.203 -11.312 1 88.25 34 ASP B CA 1
ATOM 3042 C C . ASP B 1 34 ? -11.547 -29.406 -10.93 1 88.25 34 ASP B C 1
ATOM 3044 O O . ASP B 1 34 ? -10.648 -29.203 -11.75 1 88.25 34 ASP B O 1
ATOM 3048 N N . ALA B 1 35 ? -11.32 -29.828 -9.734 1 87.81 35 ALA B N 1
ATOM 3049 C CA . ALA B 1 35 ? -9.961 -29.953 -9.211 1 87.81 35 ALA B CA 1
ATOM 3050 C C . ALA B 1 35 ? -9.172 -31 -10.008 1 87.81 35 ALA B C 1
ATOM 3052 O O . ALA B 1 35 ? -7.965 -30.828 -10.227 1 87.81 35 ALA B O 1
ATOM 3053 N N . GLY B 1 36 ? -9.812 -32.062 -10.312 1 86.38 36 GLY B N 1
ATOM 3054 C CA . GLY B 1 36 ? -9.141 -33.094 -11.094 1 86.38 36 GLY B CA 1
ATOM 3055 C C . GLY B 1 36 ? -8.633 -32.594 -12.43 1 86.38 36 GLY B C 1
ATOM 3056 O O . GLY B 1 36 ? -7.48 -32.875 -12.797 1 86.38 36 GLY B O 1
ATOM 3057 N N . HIS B 1 37 ? -9.477 -31.891 -13.109 1 90.5 37 HIS B N 1
ATOM 3058 C CA . HIS B 1 37 ? -9.078 -31.328 -14.391 1 90.5 37 HIS B CA 1
ATOM 3059 C C . HIS B 1 37 ? -7.941 -30.328 -14.227 1 90.5 37 HIS B C 1
ATOM 3061 O O . HIS B 1 37 ? -6.977 -30.344 -14.992 1 90.5 37 HIS B O 1
ATOM 3067 N N . VAL B 1 38 ? -8.102 -29.5 -13.242 1 93.25 38 VAL B N 1
ATOM 3068 C CA . VAL B 1 38 ? -7.117 -28.438 -13.023 1 93.25 38 VAL B CA 1
ATOM 3069 C C . VAL B 1 38 ? -5.758 -29.062 -12.719 1 93.25 38 VAL B C 1
ATOM 3071 O O . VAL B 1 38 ? -4.746 -28.688 -13.32 1 93.25 38 VAL B O 1
ATOM 3074 N N . PHE B 1 39 ? -5.695 -30.031 -11.859 1 91.94 39 PHE B N 1
ATOM 3075 C CA . PHE B 1 39 ? -4.434 -30.641 -11.445 1 91.94 39 PHE B CA 1
ATOM 3076 C C . PHE B 1 39 ? -3.83 -31.453 -12.578 1 91.94 39 PHE B C 1
ATOM 3078 O O . PHE B 1 39 ? -2.613 -31.453 -12.781 1 91.94 39 PHE B O 1
ATOM 3085 N N . LEU B 1 40 ? -4.645 -32.156 -13.273 1 92.25 40 LEU B N 1
ATOM 3086 C CA . LEU B 1 40 ? -4.156 -32.969 -14.383 1 92.25 40 LEU B CA 1
ATOM 3087 C C . LEU B 1 40 ? -3.531 -32.094 -15.461 1 92.25 40 LEU B C 1
ATOM 3089 O O . LEU B 1 40 ? -2.434 -32.375 -15.938 1 92.25 40 LEU B O 1
ATOM 3093 N N . VAL B 1 41 ? -4.246 -31.109 -15.844 1 95.88 41 VAL B N 1
ATOM 3094 C CA . VAL B 1 41 ? -3.77 -30.234 -16.906 1 95.88 41 VAL B CA 1
ATOM 3095 C C . VAL B 1 41 ? -2.549 -29.453 -16.438 1 95.88 41 VAL B C 1
ATOM 3097 O O . VAL B 1 41 ? -1.549 -29.344 -17.156 1 95.88 41 VAL B O 1
ATOM 3100 N N . PHE B 1 42 ? -2.643 -28.875 -15.242 1 96.25 42 PHE B N 1
ATOM 3101 C CA . PHE B 1 42 ? -1.528 -28.125 -14.672 1 96.25 42 PHE B CA 1
ATOM 3102 C C . PHE B 1 42 ? -0.281 -29 -14.586 1 96.25 42 PHE B C 1
ATOM 3104 O O . PHE B 1 42 ? 0.805 -28.578 -14.992 1 96.25 42 PHE B O 1
ATOM 3111 N N . GLY B 1 43 ? -0.458 -30.172 -14.086 1 96.31 43 GLY B N 1
ATOM 3112 C CA . GLY B 1 43 ? 0.651 -31.109 -13.977 1 96.31 43 GLY B CA 1
ATOM 3113 C C . GLY B 1 43 ? 1.23 -31.5 -15.32 1 96.31 43 GLY B C 1
ATOM 3114 O O . GLY B 1 43 ? 2.451 -31.562 -15.484 1 96.31 43 GLY B O 1
ATOM 3115 N N . SER B 1 44 ? 0.421 -31.797 -16.266 1 96.69 44 SER B N 1
ATOM 3116 C CA . SER B 1 44 ? 0.868 -32.188 -17.594 1 96.69 44 SER B CA 1
ATOM 3117 C C . SER B 1 44 ? 1.672 -31.094 -18.266 1 96.69 44 SER B C 1
ATOM 3119 O O . SER B 1 44 ? 2.66 -31.359 -18.953 1 96.69 44 SER B O 1
ATOM 3121 N N . LEU B 1 45 ? 1.217 -29.891 -18.078 1 97.69 45 LEU B N 1
ATOM 3122 C CA . LEU B 1 45 ? 1.928 -28.75 -18.656 1 97.69 45 LEU B CA 1
ATOM 3123 C C . LEU B 1 45 ? 3.293 -28.578 -18 1 97.69 45 LEU B C 1
ATOM 3125 O O . LEU B 1 45 ? 4.25 -28.156 -18.656 1 97.69 45 LEU B O 1
ATOM 3129 N N . GLN B 1 46 ? 3.342 -28.844 -16.688 1 97.56 46 GLN B N 1
ATOM 3130 C CA . GLN B 1 46 ? 4.641 -28.844 -16.031 1 97.56 46 GLN B CA 1
ATOM 3131 C C . GLN B 1 46 ? 5.586 -29.844 -16.672 1 97.56 46 GLN B C 1
ATOM 3133 O O . GLN B 1 46 ? 6.734 -29.531 -16.984 1 97.56 46 GLN B O 1
ATOM 3138 N N . ILE B 1 47 ? 5.109 -31.031 -16.844 1 97.44 47 ILE B N 1
ATOM 3139 C CA . ILE B 1 47 ? 5.914 -32.125 -17.406 1 97.44 47 ILE B CA 1
ATOM 3140 C C . ILE B 1 47 ? 6.402 -31.75 -18.797 1 97.44 47 ILE B C 1
ATOM 3142 O O . ILE B 1 47 ? 7.586 -31.891 -19.109 1 97.44 47 ILE B O 1
ATOM 3146 N N . LEU B 1 48 ? 5.574 -31.234 -19.578 1 97.44 48 LEU B N 1
ATOM 3147 C CA . LEU B 1 48 ? 5.93 -30.828 -20.938 1 97.44 48 LEU B CA 1
ATOM 3148 C C . LEU B 1 48 ? 6.957 -29.719 -20.922 1 97.44 48 LEU B C 1
ATOM 3150 O O . LEU B 1 48 ? 7.891 -29.703 -21.734 1 97.44 48 LEU B O 1
ATOM 3154 N N . SER B 1 49 ? 6.75 -28.719 -20.062 1 97 49 SER B N 1
ATOM 3155 C CA . SER B 1 49 ? 7.699 -27.609 -19.953 1 97 49 SER B CA 1
ATOM 3156 C C . SER B 1 49 ? 9.086 -28.109 -19.562 1 97 49 SER B C 1
ATOM 3158 O O . SER B 1 49 ? 10.094 -27.672 -20.125 1 97 49 SER B O 1
ATOM 3160 N N . GLY B 1 50 ? 9.117 -29.016 -18.562 1 96.56 50 GLY B N 1
ATOM 3161 C CA . GLY B 1 50 ? 10.383 -29.578 -18.125 1 96.56 50 GLY B CA 1
ATOM 3162 C C . GLY B 1 50 ? 11.117 -30.312 -19.234 1 96.56 50 GLY B C 1
ATOM 3163 O O . GLY B 1 50 ? 12.336 -30.156 -19.375 1 96.56 50 GLY B O 1
ATOM 3164 N N . ILE B 1 51 ? 10.406 -31.062 -20 1 96.69 51 ILE B N 1
ATOM 3165 C CA . ILE B 1 51 ? 10.992 -31.859 -21.078 1 96.69 51 ILE B CA 1
ATOM 3166 C C . ILE B 1 51 ? 11.43 -30.938 -22.219 1 96.69 51 ILE B C 1
ATOM 3168 O O . ILE B 1 51 ? 12.484 -31.141 -22.812 1 96.69 51 ILE B O 1
ATOM 3172 N N . TYR B 1 52 ? 10.648 -29.953 -22.516 1 96 52 TYR B N 1
ATOM 3173 C CA . TYR B 1 52 ? 10.883 -29.078 -23.672 1 96 52 TYR B CA 1
ATOM 3174 C C . TYR B 1 52 ? 12.086 -28.188 -23.438 1 96 52 TYR B C 1
ATOM 3176 O O . TYR B 1 52 ? 12.953 -28.047 -24.297 1 96 52 TYR B O 1
ATOM 3184 N N . TYR B 1 53 ? 12.188 -27.547 -22.312 1 95.38 53 TYR B N 1
ATOM 3185 C CA . TYR B 1 53 ? 13.242 -26.578 -22.047 1 95.38 53 TYR B CA 1
ATOM 3186 C C . TYR B 1 53 ? 14.469 -27.25 -21.453 1 95.38 53 TYR B C 1
ATOM 3188 O O . TYR B 1 53 ? 15.586 -26.734 -21.562 1 95.38 53 TYR B O 1
ATOM 3196 N N . ARG B 1 54 ? 14.211 -28.359 -20.672 1 95.62 54 ARG B N 1
ATOM 3197 C CA . ARG B 1 54 ? 15.273 -29.062 -19.953 1 95.62 54 ARG B CA 1
ATOM 3198 C C . ARG B 1 54 ? 15.945 -28.156 -18.938 1 95.62 54 ARG B C 1
ATOM 3200 O O . ARG B 1 54 ? 17.156 -28.25 -18.719 1 95.62 54 ARG B O 1
ATOM 3207 N N . LEU B 1 55 ? 15.297 -27.188 -18.516 1 95 55 LEU B N 1
ATOM 3208 C CA . LEU B 1 55 ? 15.633 -26.234 -17.453 1 95 55 LEU B CA 1
ATOM 3209 C C . LEU B 1 55 ? 14.555 -26.203 -16.375 1 95 55 LEU B C 1
ATOM 3211 O O . LEU B 1 55 ? 13.438 -26.672 -16.609 1 95 55 LEU B O 1
ATOM 3215 N N . PRO B 1 56 ? 14.906 -25.828 -15.195 1 94.88 56 PRO B N 1
ATOM 3216 C CA . PRO B 1 56 ? 13.875 -25.688 -14.172 1 94.88 56 PRO B CA 1
ATOM 3217 C C . PRO B 1 56 ? 12.961 -24.484 -14.422 1 94.88 56 PRO B C 1
ATOM 3219 O O . PRO B 1 56 ? 12.898 -23.562 -13.594 1 94.88 56 PRO B O 1
ATOM 3222 N N . MET B 1 57 ? 12.25 -24.594 -15.477 1 94.44 57 MET B N 1
ATOM 3223 C CA . MET B 1 57 ? 11.336 -23.547 -15.938 1 94.44 57 MET B CA 1
ATOM 3224 C C . MET B 1 57 ? 9.883 -24 -15.82 1 94.44 57 MET B C 1
ATOM 3226 O O . MET B 1 57 ? 9.258 -24.375 -16.812 1 94.44 57 MET B O 1
ATOM 3230 N N . PRO B 1 58 ? 9.312 -23.828 -14.633 1 95.75 58 PRO B N 1
ATOM 3231 C CA . PRO B 1 58 ? 7.934 -24.281 -14.422 1 95.75 58 PRO B CA 1
ATOM 3232 C C . PRO B 1 58 ? 6.898 -23.328 -14.992 1 95.75 58 PRO B C 1
ATOM 3234 O O . PRO B 1 58 ? 7.246 -22.234 -15.453 1 95.75 58 PRO B O 1
ATOM 3237 N N . MET B 1 59 ? 5.695 -23.859 -15.016 1 95.75 59 MET B N 1
ATOM 3238 C CA . MET B 1 59 ? 4.527 -23.031 -15.297 1 95.75 59 MET B CA 1
ATOM 3239 C C . MET B 1 59 ? 3.791 -22.672 -14.016 1 95.75 59 MET B C 1
ATOM 3241 O O . MET B 1 59 ? 3.68 -23.5 -13.109 1 95.75 59 MET B O 1
ATOM 3245 N N . GLN B 1 60 ? 3.365 -21.391 -13.914 1 95.56 60 GLN B N 1
ATOM 3246 C CA . GLN B 1 60 ? 2.627 -20.891 -12.758 1 95.56 60 GLN B CA 1
ATOM 3247 C C . GLN B 1 60 ? 1.279 -20.312 -13.18 1 95.56 60 GLN B C 1
ATOM 3249 O O . GLN B 1 60 ? 1.113 -19.875 -14.312 1 95.56 60 GLN B O 1
ATOM 3254 N N . PRO B 1 61 ? 0.345 -20.391 -12.258 1 95.5 61 PRO B N 1
ATOM 3255 C CA . PRO B 1 61 ? -0.896 -19.688 -12.586 1 95.5 61 PRO B CA 1
ATOM 3256 C C . PRO B 1 61 ? -0.674 -18.203 -12.852 1 95.5 61 PRO B C 1
ATOM 3258 O O . PRO B 1 61 ? 0.172 -17.578 -12.211 1 95.5 61 PRO B O 1
ATOM 3261 N N . LEU B 1 62 ? -1.395 -17.719 -13.82 1 96.25 62 LEU B N 1
ATOM 3262 C CA . LEU B 1 62 ? -1.361 -16.281 -14.039 1 96.25 62 LEU B CA 1
ATOM 3263 C C . LEU B 1 62 ? -1.914 -15.531 -12.828 1 96.25 62 LEU B C 1
ATOM 3265 O O . LEU B 1 62 ? -3.121 -15.562 -12.57 1 96.25 62 LEU B O 1
ATOM 3269 N N . LYS B 1 63 ? -1.051 -14.805 -12.18 1 89.94 63 LYS B N 1
ATOM 3270 C CA . LYS B 1 63 ? -1.371 -14.25 -10.867 1 89.94 63 LYS B CA 1
ATOM 3271 C C . LYS B 1 63 ? -2.506 -13.234 -10.961 1 89.94 63 LYS B C 1
ATOM 3273 O O . LYS B 1 63 ? -3.404 -13.219 -10.117 1 89.94 63 LYS B O 1
ATOM 3278 N N . ALA B 1 64 ? -2.395 -12.352 -11.914 1 92.62 64 ALA B N 1
ATOM 3279 C CA . ALA B 1 64 ? -3.457 -11.359 -12.031 1 92.62 64 ALA B CA 1
ATOM 3280 C C . ALA B 1 64 ? -4.805 -12.023 -12.305 1 92.62 64 ALA B C 1
ATOM 3282 O O . ALA B 1 64 ? -5.812 -11.664 -11.688 1 92.62 64 ALA B O 1
ATOM 3283 N N . MET B 1 65 ? -4.82 -12.953 -13.188 1 95.56 65 MET B N 1
ATOM 3284 C CA . MET B 1 65 ? -6.066 -13.648 -13.484 1 95.56 65 MET B CA 1
ATOM 3285 C C . MET B 1 65 ? -6.555 -14.43 -12.273 1 95.56 65 MET B C 1
ATOM 3287 O O . MET B 1 65 ? -7.754 -14.445 -11.984 1 95.56 65 MET B O 1
ATOM 3291 N N . ALA B 1 66 ? -5.641 -15.055 -11.609 1 94.56 66 ALA B N 1
ATOM 3292 C CA . ALA B 1 66 ? -6.012 -15.82 -10.422 1 94.56 66 ALA B CA 1
ATOM 3293 C C . ALA B 1 66 ? -6.688 -14.93 -9.383 1 94.56 66 ALA B C 1
ATOM 3295 O O . ALA B 1 66 ? -7.754 -15.273 -8.867 1 94.56 66 ALA B O 1
ATOM 3296 N N . VAL B 1 67 ? -6.086 -13.844 -9.125 1 90.25 67 VAL B N 1
ATOM 3297 C CA . VAL B 1 67 ? -6.605 -12.945 -8.102 1 90.25 67 VAL B CA 1
ATOM 3298 C C . VAL B 1 67 ? -7.969 -12.406 -8.531 1 90.25 67 VAL B C 1
ATOM 3300 O O . VAL B 1 67 ? -8.898 -12.328 -7.73 1 90.25 67 VAL B O 1
ATOM 3303 N N . ILE B 1 68 ? -8.102 -12.039 -9.805 1 92.06 68 ILE B N 1
ATOM 3304 C CA . ILE B 1 68 ? -9.352 -11.492 -10.32 1 92.06 68 ILE B CA 1
ATOM 3305 C C . ILE B 1 68 ? -10.445 -12.562 -10.273 1 92.06 68 ILE B C 1
ATOM 3307 O O . ILE B 1 68 ? -11.586 -12.273 -9.906 1 92.06 68 ILE B O 1
ATOM 3311 N N . VAL B 1 69 ? -10.117 -13.75 -10.586 1 94.62 69 VAL B N 1
ATOM 3312 C CA . VAL B 1 69 ? -11.07 -14.859 -10.562 1 94.62 69 VAL B CA 1
ATOM 3313 C C . VAL B 1 69 ? -11.531 -15.102 -9.125 1 94.62 69 VAL B C 1
ATOM 3315 O O . VAL B 1 69 ? -12.727 -15.273 -8.875 1 94.62 69 VAL B O 1
ATOM 3318 N N . ILE B 1 70 ? -10.633 -15.211 -8.211 1 90.44 70 ILE B N 1
ATOM 3319 C CA . ILE B 1 70 ? -10.953 -15.484 -6.82 1 90.44 70 ILE B CA 1
ATOM 3320 C C . ILE B 1 70 ? -11.805 -14.352 -6.254 1 90.44 70 ILE B C 1
ATOM 3322 O O . ILE B 1 70 ? -12.844 -14.594 -5.637 1 90.44 70 ILE B O 1
ATOM 3326 N N . ALA B 1 71 ? -11.375 -13.125 -6.531 1 85.75 71 ALA B N 1
ATOM 3327 C CA . ALA B 1 71 ? -12.07 -11.961 -5.996 1 85.75 71 ALA B CA 1
ATOM 3328 C C . ALA B 1 71 ? -13.445 -11.797 -6.641 1 85.75 71 ALA B C 1
ATOM 3330 O O . ALA B 1 71 ? -14.398 -11.375 -5.98 1 85.75 71 ALA B O 1
ATOM 3331 N N . GLY B 1 72 ? -13.594 -12.086 -7.871 1 89 72 GLY B N 1
ATOM 3332 C CA . GLY B 1 72 ? -14.828 -11.859 -8.609 1 89 72 GLY B CA 1
ATOM 3333 C C . GLY B 1 72 ? -15.688 -13.102 -8.711 1 89 72 GLY B C 1
ATOM 3334 O O . GLY B 1 72 ? -16.812 -13.039 -9.227 1 89 72 GLY B O 1
ATOM 3335 N N . LYS B 1 73 ? -15.227 -14.211 -8.203 1 91.19 73 LYS B N 1
ATOM 3336 C CA . LYS B 1 73 ? -15.93 -15.484 -8.328 1 91.19 73 LYS B CA 1
ATOM 3337 C C . LYS B 1 73 ? -16.406 -15.711 -9.758 1 91.19 73 LYS B C 1
ATOM 3339 O O . LYS B 1 73 ? -17.594 -15.977 -9.984 1 91.19 73 LYS B O 1
ATOM 3344 N N . LEU B 1 74 ? -15.516 -15.602 -10.688 1 94.81 74 LEU B N 1
ATOM 3345 C CA . LEU B 1 74 ? -15.859 -15.703 -12.102 1 94.81 74 LEU B CA 1
ATOM 3346 C C . LEU B 1 74 ? -16.172 -17.141 -12.477 1 94.81 74 LEU B C 1
ATOM 3348 O O . LEU B 1 74 ? -15.586 -18.078 -11.93 1 94.81 74 LEU B O 1
ATOM 3352 N N . SER B 1 75 ? -17.062 -17.328 -13.391 1 96.25 75 SER B N 1
ATOM 3353 C CA . SER B 1 75 ? -17.484 -18.641 -13.836 1 96.25 75 SER B CA 1
ATOM 3354 C C . SER B 1 75 ? -16.391 -19.328 -14.648 1 96.25 75 SER B C 1
ATOM 3356 O O . SER B 1 75 ? -15.523 -18.672 -15.211 1 96.25 75 SER B O 1
ATOM 3358 N N . PRO B 1 76 ? -16.469 -20.703 -14.711 1 95.69 76 PRO B N 1
ATOM 3359 C CA . PRO B 1 76 ? -15.484 -21.438 -15.5 1 95.69 76 PRO B CA 1
ATOM 3360 C C . PRO B 1 76 ? -15.438 -20.984 -16.953 1 95.69 76 PRO B C 1
ATOM 3362 O O . PRO B 1 76 ? -14.359 -20.906 -17.547 1 95.69 76 PRO B O 1
ATOM 3365 N N . GLY B 1 77 ? -16.578 -20.672 -17.469 1 96.62 77 GLY B N 1
ATOM 3366 C CA . GLY B 1 77 ? -16.625 -20.203 -18.844 1 96.62 77 GLY B CA 1
ATOM 3367 C C . GLY B 1 77 ? -15.766 -18.984 -19.094 1 96.62 77 GLY B C 1
ATOM 3368 O O . GLY B 1 77 ? -15.031 -18.906 -20.078 1 96.62 77 GLY B O 1
ATOM 3369 N N . ILE B 1 78 ? -15.82 -18.078 -18.203 1 97.06 78 ILE B N 1
ATOM 3370 C CA . ILE B 1 78 ? -15.062 -16.844 -18.312 1 97.06 78 ILE B CA 1
ATOM 3371 C C . ILE B 1 78 ? -13.578 -17.125 -18.109 1 97.06 78 ILE B C 1
ATOM 3373 O O . ILE B 1 78 ? -12.727 -16.516 -18.766 1 97.06 78 ILE B O 1
ATOM 3377 N N . ILE B 1 79 ? -13.297 -18.016 -17.219 1 97.81 79 ILE B N 1
ATOM 3378 C CA . ILE B 1 79 ? -11.914 -18.391 -16.953 1 97.81 79 ILE B CA 1
ATOM 3379 C C . ILE B 1 79 ? -11.305 -19.031 -18.203 1 97.81 79 ILE B C 1
ATOM 3381 O O . ILE B 1 79 ? -10.211 -18.641 -18.625 1 97.81 79 ILE B O 1
ATOM 3385 N N . TYR B 1 80 ? -12.047 -19.953 -18.812 1 97.62 80 TYR B N 1
ATOM 3386 C CA . TYR B 1 80 ? -11.594 -20.609 -20.031 1 97.62 80 TYR B CA 1
ATOM 3387 C C . TYR B 1 80 ? -11.508 -19.609 -21.188 1 97.62 80 TYR B C 1
ATOM 3389 O O . TYR B 1 80 ? -10.57 -19.641 -21.984 1 97.62 80 TYR B O 1
ATOM 3397 N N . GLY B 1 81 ? -12.492 -18.781 -21.219 1 98 81 GLY B N 1
ATOM 3398 C CA . GLY B 1 81 ? -12.469 -17.734 -22.234 1 98 81 GLY B CA 1
ATOM 3399 C C . GLY B 1 81 ? -11.25 -16.828 -22.125 1 98 81 GLY B C 1
ATOM 3400 O O . GLY B 1 81 ? -10.656 -16.453 -23.125 1 98 81 GLY B O 1
ATOM 3401 N N . GLY B 1 82 ? -10.945 -16.438 -20.891 1 98 82 GLY B N 1
ATOM 3402 C CA . GLY B 1 82 ? -9.742 -15.656 -20.656 1 98 82 GLY B CA 1
ATOM 3403 C C . GLY B 1 82 ? -8.469 -16.375 -21.078 1 98 82 GLY B C 1
ATOM 3404 O O . GLY B 1 82 ? -7.535 -15.766 -21.594 1 98 82 GLY B O 1
ATOM 3405 N N . GLY B 1 83 ? -8.461 -17.703 -20.766 1 98 83 GLY B N 1
ATOM 3406 C CA . GLY B 1 83 ? -7.336 -18.516 -21.203 1 98 83 GLY B CA 1
ATOM 3407 C C . GLY B 1 83 ? -7.137 -18.516 -22.703 1 98 83 GLY B C 1
ATOM 3408 O O . GLY B 1 83 ? -6.012 -18.344 -23.188 1 98 83 GLY B O 1
ATOM 3409 N N . VAL B 1 84 ? -8.172 -18.672 -23.438 1 98 84 VAL B N 1
ATOM 3410 C CA . VAL B 1 84 ? -8.102 -18.641 -24.891 1 98 84 VAL B CA 1
ATOM 3411 C C . VAL B 1 84 ? -7.664 -17.266 -25.359 1 98 84 VAL B C 1
ATOM 3413 O O . VAL B 1 84 ? -6.805 -17.141 -26.234 1 98 84 VAL B O 1
ATOM 3416 N N . ALA B 1 85 ? -8.227 -16.266 -24.812 1 98.25 85 ALA B N 1
ATOM 3417 C CA . ALA B 1 85 ? -7.941 -14.891 -25.219 1 98.25 85 ALA B CA 1
ATOM 3418 C C . ALA B 1 85 ? -6.465 -14.555 -25.016 1 98.25 85 ALA B C 1
ATOM 3420 O O . ALA B 1 85 ? -5.824 -14 -25.922 1 98.25 85 ALA B O 1
ATOM 3421 N N . ILE B 1 86 ? -5.949 -14.844 -23.875 1 97.94 86 ILE B N 1
ATOM 3422 C CA . ILE B 1 86 ? -4.559 -14.492 -23.594 1 97.94 86 ILE B CA 1
ATOM 3423 C C . ILE B 1 86 ? -3.633 -15.367 -24.438 1 97.94 86 ILE B C 1
ATOM 3425 O O . ILE B 1 86 ? -2.568 -14.922 -24.875 1 97.94 86 ILE B O 1
ATOM 3429 N N . GLY B 1 87 ? -4.012 -16.656 -24.594 1 98.19 87 GLY B N 1
ATOM 3430 C CA . GLY B 1 87 ? -3.234 -17.547 -25.438 1 98.19 87 GLY B CA 1
ATOM 3431 C C . GLY B 1 87 ? -3.131 -17.062 -26.875 1 98.19 87 GLY B C 1
ATOM 3432 O O . GLY B 1 87 ? -2.035 -17 -27.438 1 98.19 87 GLY B O 1
ATOM 3433 N N . VAL B 1 88 ? -4.207 -16.672 -27.438 1 98 88 VAL B N 1
ATOM 3434 C CA . VAL B 1 88 ? -4.254 -16.188 -28.812 1 98 88 VAL B CA 1
ATOM 3435 C C . VAL B 1 88 ? -3.484 -14.875 -28.906 1 98 88 VAL B C 1
ATOM 3437 O O . VAL B 1 88 ? -2.746 -14.656 -29.875 1 98 88 VAL B O 1
ATOM 3440 N N . THR B 1 89 ? -3.676 -14.023 -27.984 1 97.81 89 THR B N 1
ATOM 3441 C CA . THR B 1 89 ? -2.984 -12.734 -27.984 1 97.81 89 THR B CA 1
ATOM 3442 C C . THR B 1 89 ? -1.473 -12.938 -27.953 1 97.81 89 THR B C 1
ATOM 3444 O O . THR B 1 89 ? -0.742 -12.297 -28.719 1 97.81 89 THR B O 1
ATOM 3447 N N . MET B 1 90 ? -1.04 -13.82 -27.094 1 97.5 90 MET B N 1
ATOM 3448 C CA . MET B 1 90 ? 0.393 -14.062 -26.953 1 97.5 90 MET B CA 1
ATOM 3449 C C . MET B 1 90 ? 0.962 -14.695 -28.219 1 97.5 90 MET B C 1
ATOM 3451 O O . MET B 1 90 ? 2.068 -14.359 -28.641 1 97.5 90 MET B O 1
ATOM 3455 N N . LEU B 1 91 ? 0.232 -15.617 -28.797 1 97.88 91 LEU B N 1
ATOM 3456 C CA . LEU B 1 91 ? 0.673 -16.234 -30.047 1 97.88 91 LEU B CA 1
ATOM 3457 C C . LEU B 1 91 ? 0.746 -15.195 -31.172 1 97.88 91 LEU B C 1
ATOM 3459 O O . LEU B 1 91 ? 1.678 -15.211 -31.969 1 97.88 91 LEU B O 1
ATOM 3463 N N . ALA B 1 92 ? -0.209 -14.328 -31.219 1 97.94 92 ALA B N 1
ATOM 3464 C CA . ALA B 1 92 ? -0.221 -13.273 -32.219 1 97.94 92 ALA B CA 1
ATOM 3465 C C . ALA B 1 92 ? 0.971 -12.336 -32.062 1 97.94 92 ALA B C 1
ATOM 3467 O O . ALA B 1 92 ? 1.646 -11.992 -33.031 1 97.94 92 ALA B O 1
ATOM 3468 N N . LEU B 1 93 ? 1.208 -11.922 -30.828 1 97.25 93 LEU B N 1
ATOM 3469 C CA . LEU B 1 93 ? 2.332 -11.039 -30.547 1 97.25 93 LEU B CA 1
ATOM 3470 C C . LEU B 1 93 ? 3.656 -11.727 -30.859 1 97.25 93 LEU B C 1
ATOM 3472 O O . LEU B 1 93 ? 4.59 -11.086 -31.359 1 97.25 93 LEU B O 1
ATOM 3476 N N . THR B 1 94 ? 3.721 -12.992 -30.562 1 96.5 94 THR B N 1
ATOM 3477 C CA . THR B 1 94 ? 4.934 -13.758 -30.844 1 96.5 94 THR B CA 1
ATOM 3478 C C . THR B 1 94 ? 5.148 -13.898 -32.344 1 96.5 94 THR B C 1
ATOM 3480 O O . THR B 1 94 ? 6.266 -13.711 -32.844 1 96.5 94 THR B O 1
ATOM 3483 N N . ALA B 1 95 ? 4.156 -14.227 -33.031 1 96.88 95 ALA B N 1
ATOM 3484 C CA . ALA B 1 95 ? 4.23 -14.43 -34.5 1 96.88 95 ALA B CA 1
ATOM 3485 C C . ALA B 1 95 ? 4.617 -13.141 -35.219 1 96.88 95 ALA B C 1
ATOM 3487 O O . ALA B 1 95 ? 5.305 -13.18 -36.219 1 96.88 95 ALA B O 1
ATOM 3488 N N . THR B 1 96 ? 4.219 -11.984 -34.688 1 96.69 96 THR B N 1
ATOM 3489 C CA . THR B 1 96 ? 4.473 -10.703 -35.344 1 96.69 96 THR B CA 1
ATOM 3490 C C . THR B 1 96 ? 5.777 -10.094 -34.844 1 96.69 96 THR B C 1
ATOM 3492 O O . THR B 1 96 ? 6.238 -9.078 -35.375 1 96.69 96 THR B O 1
ATOM 3495 N N . GLY B 1 97 ? 6.348 -10.641 -33.844 1 94 97 GLY B N 1
ATOM 3496 C CA . GLY B 1 97 ? 7.59 -10.125 -33.281 1 94 97 GLY B CA 1
ATOM 3497 C C . GLY B 1 97 ? 7.398 -8.875 -32.469 1 94 97 GLY B C 1
ATOM 3498 O O . GLY B 1 97 ? 8.336 -8.094 -32.281 1 94 97 GLY B O 1
ATOM 3499 N N . LEU B 1 98 ? 6.215 -8.719 -31.938 1 93.81 98 LEU B N 1
ATOM 3500 C CA . LEU B 1 98 ? 5.879 -7.469 -31.266 1 93.81 98 LEU B CA 1
ATOM 3501 C C . LEU B 1 98 ? 5.965 -7.629 -29.75 1 93.81 98 LEU B C 1
ATOM 3503 O O . LEU B 1 98 ? 5.625 -6.707 -29 1 93.81 98 LEU B O 1
ATOM 3507 N N . LEU B 1 99 ? 6.406 -8.766 -29.297 1 92.69 99 LEU B N 1
ATOM 3508 C CA . LEU B 1 99 ? 6.426 -9.031 -27.859 1 92.69 99 LEU B CA 1
ATOM 3509 C C . LEU B 1 99 ? 7.211 -7.961 -27.125 1 92.69 99 LEU B C 1
ATOM 3511 O O . LEU B 1 99 ? 6.703 -7.355 -26.172 1 92.69 99 LEU B O 1
ATOM 3515 N N . ALA B 1 100 ? 8.398 -7.676 -27.562 1 87.38 100 ALA B N 1
ATOM 3516 C CA . ALA B 1 100 ? 9.266 -6.715 -26.891 1 87.38 100 ALA B CA 1
ATOM 3517 C C . ALA B 1 100 ? 8.719 -5.297 -27.016 1 87.38 100 ALA B C 1
ATOM 3519 O O . ALA B 1 100 ? 8.797 -4.508 -26.062 1 87.38 100 ALA B O 1
ATOM 3520 N N . ARG B 1 101 ? 8.195 -4.949 -28.188 1 90.62 101 ARG B N 1
ATOM 3521 C CA . ARG B 1 101 ? 7.668 -3.611 -28.422 1 90.62 101 ARG B CA 1
ATOM 3522 C C . ARG B 1 101 ? 6.449 -3.334 -27.547 1 90.62 101 ARG B C 1
ATOM 3524 O O . ARG B 1 101 ? 6.297 -2.23 -27.016 1 90.62 101 ARG B O 1
ATOM 3531 N N . VAL B 1 102 ? 5.609 -4.324 -27.453 1 91.88 102 VAL B N 1
ATOM 3532 C CA . VAL B 1 102 ? 4.41 -4.141 -26.641 1 91.88 102 VAL B CA 1
ATOM 3533 C C . VAL B 1 102 ? 4.785 -4.133 -25.156 1 91.88 102 VAL B C 1
ATOM 3535 O O . VAL B 1 102 ? 4.191 -3.395 -24.375 1 91.88 102 VAL B O 1
ATOM 3538 N N . ALA B 1 103 ? 5.715 -4.91 -24.797 1 88.69 103 ALA B N 1
ATOM 3539 C CA . ALA B 1 103 ? 6.199 -4.91 -23.422 1 88.69 103 ALA B CA 1
ATOM 3540 C C . ALA B 1 103 ? 6.707 -3.529 -23.016 1 88.69 103 ALA B C 1
ATOM 3542 O O . ALA B 1 103 ? 6.535 -3.107 -21.875 1 88.69 103 ALA B O 1
ATOM 3543 N N . ALA B 1 104 ? 7.316 -2.834 -23.922 1 87.38 104 ALA B N 1
ATOM 3544 C CA . ALA B 1 104 ? 7.914 -1.525 -23.672 1 87.38 104 ALA B CA 1
ATOM 3545 C C . ALA B 1 104 ? 6.84 -0.469 -23.438 1 87.38 104 ALA B C 1
ATOM 3547 O O . ALA B 1 104 ? 7.125 0.604 -22.891 1 87.38 104 ALA B O 1
ATOM 3548 N N . LEU B 1 105 ? 5.656 -0.773 -23.844 1 88.06 105 LEU B N 1
ATOM 3549 C CA . LEU B 1 105 ? 4.547 0.15 -23.625 1 88.06 105 LEU B CA 1
ATOM 3550 C C . LEU B 1 105 ? 4.156 0.193 -22.156 1 88.06 105 LEU B C 1
ATOM 3552 O O . LEU B 1 105 ? 3.479 1.125 -21.703 1 88.06 105 LEU B O 1
ATOM 3556 N N . PHE B 1 106 ? 4.586 -0.793 -21.375 1 90.25 106 PHE B N 1
ATOM 3557 C CA . PHE B 1 106 ? 4.211 -0.882 -19.969 1 90.25 106 PHE B CA 1
ATOM 3558 C C . PHE B 1 106 ? 5.406 -0.572 -19.078 1 90.25 106 PHE B C 1
ATOM 3560 O O . PHE B 1 106 ? 6.203 -1.458 -18.766 1 90.25 106 PHE B O 1
ATOM 3567 N N . PRO B 1 107 ? 5.441 0.668 -18.578 1 90.94 107 PRO B N 1
ATOM 3568 C CA . PRO B 1 107 ? 6.543 1.018 -17.688 1 90.94 107 PRO B CA 1
ATOM 3569 C C . PRO B 1 107 ? 6.523 0.209 -16.391 1 90.94 107 PRO B C 1
ATOM 3571 O O . PRO B 1 107 ? 5.465 -0.251 -15.953 1 90.94 107 PRO B O 1
ATOM 3574 N N . LEU B 1 108 ? 7.691 0.053 -15.836 1 91.56 108 LEU B N 1
ATOM 3575 C CA . LEU B 1 108 ? 7.848 -0.721 -14.609 1 91.56 108 LEU B CA 1
ATOM 3576 C C . LEU B 1 108 ? 6.941 -0.185 -13.508 1 91.56 108 LEU B C 1
ATOM 3578 O O . LEU B 1 108 ? 6.402 -0.957 -12.711 1 91.56 108 LEU B O 1
ATOM 3582 N N . ALA B 1 109 ? 6.758 1.076 -13.484 1 93.62 109 ALA B N 1
ATOM 3583 C CA . ALA B 1 109 ? 5.91 1.704 -12.477 1 93.62 109 ALA B CA 1
ATOM 3584 C C . ALA B 1 109 ? 4.48 1.175 -12.547 1 93.62 109 ALA B C 1
ATOM 3586 O O . ALA B 1 109 ? 3.836 0.97 -11.516 1 93.62 109 ALA B O 1
ATOM 3587 N N . VAL B 1 110 ? 4.016 0.987 -13.719 1 93.31 110 VAL B N 1
ATOM 3588 C CA . VAL B 1 110 ? 2.656 0.505 -13.93 1 93.31 110 VAL B CA 1
ATOM 3589 C C . VAL B 1 110 ? 2.566 -0.972 -13.555 1 93.31 110 VAL B C 1
ATOM 3591 O O . VAL B 1 110 ? 1.612 -1.396 -12.898 1 93.31 110 VAL B O 1
ATOM 3594 N N . VAL B 1 111 ? 3.543 -1.726 -13.922 1 92.19 111 VAL B N 1
ATOM 3595 C CA . VAL B 1 111 ? 3.584 -3.152 -13.617 1 92.19 111 VAL B CA 1
ATOM 3596 C C . VAL B 1 111 ? 3.592 -3.352 -12.102 1 92.19 111 VAL B C 1
ATOM 3598 O O . VAL B 1 111 ? 2.824 -4.16 -11.57 1 92.19 111 VAL B O 1
ATOM 3601 N N . ARG B 1 112 ? 4.402 -2.611 -11.414 1 93.12 112 ARG B N 1
ATOM 3602 C CA . ARG B 1 112 ? 4.488 -2.691 -9.961 1 93.12 112 ARG B CA 1
ATOM 3603 C C . ARG B 1 112 ? 3.193 -2.215 -9.312 1 93.12 112 ARG B C 1
ATOM 3605 O O . ARG B 1 112 ? 2.797 -2.723 -8.258 1 93.12 112 ARG B O 1
ATOM 3612 N N . GLY B 1 113 ? 2.613 -1.277 -9.938 1 94.44 113 GLY B N 1
ATOM 3613 C CA . GLY B 1 113 ? 1.329 -0.809 -9.445 1 94.44 113 GLY B CA 1
ATOM 3614 C C . GLY B 1 113 ? 0.236 -1.856 -9.539 1 94.44 113 GLY B C 1
ATOM 3615 O O . GLY B 1 113 ? -0.533 -2.045 -8.594 1 94.44 113 GLY B O 1
ATOM 3616 N N . ILE B 1 114 ? 0.184 -2.463 -10.648 1 92 114 ILE B N 1
ATOM 3617 C CA . ILE B 1 114 ? -0.793 -3.531 -10.836 1 92 114 ILE B CA 1
ATOM 3618 C C . ILE B 1 114 ? -0.563 -4.629 -9.797 1 92 114 ILE B C 1
ATOM 3620 O O . ILE B 1 114 ? -1.513 -5.121 -9.188 1 92 114 ILE B O 1
ATOM 3624 N N . GLN B 1 115 ? 0.651 -4.996 -9.609 1 91 115 GLN B N 1
ATOM 3625 C CA . GLN B 1 115 ? 0.985 -6.012 -8.617 1 91 115 GLN B CA 1
ATOM 3626 C C . GLN B 1 115 ? 0.572 -5.574 -7.215 1 91 115 GLN B C 1
ATOM 3628 O O . GLN B 1 115 ? 0.066 -6.383 -6.43 1 91 115 GLN B O 1
ATOM 3633 N N . PHE B 1 116 ? 0.854 -4.352 -6.949 1 93.44 116 PHE B N 1
ATOM 3634 C CA . PHE B 1 116 ? 0.43 -3.805 -5.668 1 93.44 116 PHE B CA 1
ATOM 3635 C C . PHE B 1 116 ? -1.083 -3.902 -5.508 1 93.44 116 PHE B C 1
ATOM 3637 O O . PHE B 1 116 ? -1.578 -4.305 -4.453 1 93.44 116 PHE B O 1
ATOM 3644 N N . GLY B 1 117 ? -1.807 -3.488 -6.488 1 92.88 117 GLY B N 1
ATOM 3645 C CA . GLY B 1 117 ? -3.258 -3.584 -6.473 1 92.88 117 GLY B CA 1
ATOM 3646 C C . GLY B 1 117 ? -3.76 -5.008 -6.312 1 92.88 117 GLY B C 1
ATOM 3647 O O . GLY B 1 117 ? -4.719 -5.254 -5.582 1 92.88 117 GLY B O 1
ATOM 3648 N N . LEU B 1 118 ? -3.131 -5.871 -6.996 1 89.5 118 LEU B N 1
ATOM 3649 C CA . LEU B 1 118 ? -3.471 -7.281 -6.875 1 89.5 118 LEU B CA 1
ATOM 3650 C C . LEU B 1 118 ? -3.27 -7.766 -5.441 1 89.5 118 LEU B C 1
ATOM 3652 O O . LEU B 1 118 ? -4.121 -8.469 -4.895 1 89.5 118 LEU B O 1
ATOM 3656 N N . GLY B 1 119 ? -2.15 -7.426 -4.887 1 91.62 119 GLY B N 1
ATOM 3657 C CA . GLY B 1 119 ? -1.884 -7.781 -3.502 1 91.62 119 GLY B CA 1
ATOM 3658 C C . GLY B 1 119 ? -2.912 -7.227 -2.533 1 91.62 119 GLY B C 1
ATOM 3659 O O . GLY B 1 119 ? -3.387 -7.941 -1.648 1 91.62 119 GLY B O 1
ATOM 3660 N N . LEU B 1 120 ? -3.223 -6.012 -2.713 1 91.88 120 LEU B N 1
ATOM 3661 C CA . LEU B 1 120 ? -4.223 -5.383 -1.858 1 91.88 120 LEU B CA 1
ATOM 3662 C C . LEU B 1 120 ? -5.566 -6.094 -1.977 1 91.88 120 LEU B C 1
ATOM 3664 O O . LEU B 1 120 ? -6.227 -6.352 -0.968 1 91.88 120 LEU B O 1
ATOM 3668 N N . SER B 1 121 ? -5.965 -6.363 -3.156 1 90 121 SER B N 1
ATOM 3669 C CA . SER B 1 121 ? -7.223 -7.062 -3.398 1 90 121 SER B CA 1
ATOM 3670 C C . SER B 1 121 ? -7.223 -8.445 -2.748 1 90 121 SER B C 1
ATOM 3672 O O . SER B 1 121 ? -8.219 -8.852 -2.141 1 90 121 SER B O 1
ATOM 3674 N N . LEU B 1 122 ? -6.125 -9.062 -2.926 1 88.62 122 LEU B N 1
ATOM 3675 C CA . LEU B 1 122 ? -5.996 -10.406 -2.371 1 88.62 122 LEU B CA 1
ATOM 3676 C C . LEU B 1 122 ? -6.02 -10.367 -0.847 1 88.62 122 LEU B C 1
ATOM 3678 O O . LEU B 1 122 ? -6.637 -11.227 -0.211 1 88.62 122 LEU B O 1
ATOM 3682 N N . ALA B 1 123 ? -5.355 -9.508 -0.265 1 90.69 123 ALA B N 1
ATOM 3683 C CA . ALA B 1 123 ? -5.34 -9.352 1.188 1 90.69 123 ALA B CA 1
ATOM 3684 C C . ALA B 1 123 ? -6.738 -9.07 1.726 1 90.69 123 ALA B C 1
ATOM 3686 O O . ALA B 1 123 ? -7.148 -9.648 2.738 1 90.69 123 ALA B O 1
ATOM 3687 N N . LEU B 1 124 ? -7.434 -8.203 1.076 1 88.5 124 LEU B N 1
ATOM 3688 C CA . LEU B 1 124 ? -8.789 -7.863 1.498 1 88.5 124 LEU B CA 1
ATOM 3689 C C . LEU B 1 124 ? -9.711 -9.07 1.395 1 88.5 124 LEU B C 1
ATOM 3691 O O . LEU B 1 124 ? -10.5 -9.336 2.305 1 88.5 124 LEU B O 1
ATOM 3695 N N . LEU B 1 125 ? -9.57 -9.711 0.373 1 86.62 125 LEU B N 1
ATOM 3696 C CA . LEU B 1 125 ? -10.367 -10.922 0.177 1 86.62 125 LEU B CA 1
ATOM 3697 C C . LEU B 1 125 ? -10.055 -11.953 1.256 1 86.62 125 LEU B C 1
ATOM 3699 O O . LEU B 1 125 ? -10.969 -12.562 1.822 1 86.62 125 LEU B O 1
ATOM 3703 N N . ALA B 1 126 ? -8.773 -12.188 1.483 1 89.31 126 ALA B N 1
ATOM 3704 C CA . ALA B 1 126 ? -8.328 -13.172 2.473 1 89.31 126 ALA B CA 1
ATOM 3705 C C . ALA B 1 126 ? -8.906 -12.852 3.852 1 89.31 126 ALA B C 1
ATOM 3707 O O . ALA B 1 126 ? -9.438 -13.742 4.527 1 89.31 126 ALA B O 1
ATOM 3708 N N . VAL B 1 127 ? -8.898 -11.688 4.246 1 87.94 127 VAL B N 1
ATOM 3709 C CA . VAL B 1 127 ? -9.297 -11.305 5.594 1 87.94 127 VAL B CA 1
ATOM 3710 C C . VAL B 1 127 ? -10.82 -11.211 5.672 1 87.94 127 VAL B C 1
ATOM 3712 O O . VAL B 1 127 ? -11.43 -11.758 6.594 1 87.94 127 VAL B O 1
ATOM 3715 N N . ARG B 1 128 ? -11.438 -10.602 4.707 1 86.44 128 ARG B N 1
ATOM 3716 C CA . ARG B 1 128 ? -12.867 -10.297 4.789 1 86.44 128 ARG B CA 1
ATOM 3717 C C . ARG B 1 128 ? -13.711 -11.516 4.41 1 86.44 128 ARG B C 1
ATOM 3719 O O . ARG B 1 128 ? -14.805 -11.703 4.941 1 86.44 128 ARG B O 1
ATOM 3726 N N . SER B 1 129 ? -13.258 -12.258 3.551 1 85.88 129 SER B N 1
ATOM 3727 C CA . SER B 1 129 ? -14.102 -13.328 3.01 1 85.88 129 SER B CA 1
ATOM 3728 C C . SER B 1 129 ? -13.703 -14.688 3.578 1 85.88 129 SER B C 1
ATOM 3730 O O . SER B 1 129 ? -14.531 -15.594 3.668 1 85.88 129 SER B O 1
ATOM 3732 N N . TYR B 1 130 ? -12.469 -14.844 3.955 1 86.88 130 TYR B N 1
ATOM 3733 C CA . TYR B 1 130 ? -12.039 -16.188 4.348 1 86.88 130 TYR B CA 1
ATOM 3734 C C . TYR B 1 130 ? -11.773 -16.25 5.848 1 86.88 130 TYR B C 1
ATOM 3736 O O . TYR B 1 130 ? -12.18 -17.203 6.512 1 86.88 130 TYR B O 1
ATOM 3744 N N . ILE B 1 131 ? -11.148 -15.312 6.43 1 89.25 131 ILE B N 1
ATOM 3745 C CA . ILE B 1 131 ? -10.742 -15.398 7.828 1 89.25 131 ILE B CA 1
ATOM 3746 C C . ILE B 1 131 ? -11.859 -14.867 8.727 1 89.25 131 ILE B C 1
ATOM 3748 O O . ILE B 1 131 ? -12.336 -15.578 9.609 1 89.25 131 ILE B O 1
ATOM 3752 N N . TRP B 1 132 ? -12.344 -13.742 8.461 1 86.38 132 TRP B N 1
ATOM 3753 C CA . TRP B 1 132 ? -13.273 -13.055 9.344 1 86.38 132 TRP B CA 1
ATOM 3754 C C . TRP B 1 132 ? -14.562 -13.852 9.5 1 86.38 132 TRP B C 1
ATOM 3756 O O . TRP B 1 132 ? -15.055 -14.039 10.617 1 86.38 132 TRP B O 1
ATOM 3766 N N . PRO B 1 133 ? -15.156 -14.336 8.445 1 87.56 133 PRO B N 1
ATOM 3767 C CA . PRO B 1 133 ? -16.422 -15.062 8.578 1 87.56 133 PRO B CA 1
ATOM 3768 C C . PRO B 1 133 ? -16.25 -16.469 9.133 1 87.56 133 PRO B C 1
ATOM 3770 O O . PRO B 1 133 ? -17.234 -17.156 9.43 1 87.56 133 PRO B O 1
ATOM 3773 N N . SER B 1 134 ? -15.062 -17 9.328 1 87.75 134 SER B N 1
ATOM 3774 C CA . SER B 1 134 ? -14.789 -18.391 9.656 1 87.75 134 SER B CA 1
ATOM 3775 C C . SER B 1 134 ? -15.109 -18.672 11.125 1 87.75 134 SER B C 1
ATOM 3777 O O . SER B 1 134 ? -15.047 -19.828 11.555 1 87.75 134 SER B O 1
ATOM 3779 N N . GLY B 1 135 ? -15.57 -17.719 11.922 1 88.06 135 GLY B N 1
ATOM 3780 C CA . GLY B 1 135 ? -15.945 -17.953 13.312 1 88.06 135 GLY B CA 1
ATOM 3781 C C . GLY B 1 135 ? -14.75 -18.172 14.219 1 88.06 135 GLY B C 1
ATOM 3782 O O . GLY B 1 135 ? -13.602 -18.094 13.781 1 88.06 135 GLY B O 1
ATOM 3783 N N . VAL B 1 136 ? -14.969 -18.547 15.398 1 88.75 136 VAL B N 1
ATOM 3784 C CA . VAL B 1 136 ? -13.953 -18.641 16.438 1 88.75 136 VAL B CA 1
ATOM 3785 C C . VAL B 1 136 ? -12.977 -19.766 16.109 1 88.75 136 VAL B C 1
ATOM 3787 O O . VAL B 1 136 ? -11.758 -19.578 16.203 1 88.75 136 VAL B O 1
ATOM 3790 N N . MET B 1 137 ? -13.531 -20.938 15.781 1 85.5 137 MET B N 1
ATOM 3791 C CA . MET B 1 137 ? -12.664 -22.062 15.43 1 85.5 137 MET B CA 1
ATOM 3792 C C . MET B 1 137 ? -11.82 -21.734 14.211 1 85.5 137 MET B C 1
ATOM 3794 O O . MET B 1 137 ? -10.656 -22.141 14.117 1 85.5 137 MET B O 1
ATOM 3798 N N . GLY B 1 138 ? -12.391 -21 13.258 1 86.94 138 GLY B N 1
ATOM 3799 C CA . GLY B 1 138 ? -11.648 -20.562 12.094 1 86.94 138 GLY B CA 1
ATOM 3800 C C . GLY B 1 138 ? -10.531 -19.578 12.43 1 86.94 138 GLY B C 1
ATOM 3801 O O . GLY B 1 138 ? -9.453 -19.641 11.836 1 86.94 138 GLY B O 1
ATOM 3802 N N . TRP B 1 139 ? -10.812 -18.812 13.422 1 90.31 139 TRP B N 1
ATOM 3803 C CA . TRP B 1 139 ? -9.805 -17.844 13.844 1 90.31 139 TRP B CA 1
ATOM 3804 C C . TRP B 1 139 ? -8.609 -18.547 14.484 1 90.31 139 TRP B C 1
ATOM 3806 O O . TRP B 1 139 ? -7.465 -18.125 14.297 1 90.31 139 TRP B O 1
ATOM 3816 N N . TYR B 1 140 ? -8.898 -19.578 15.195 1 89 140 TYR B N 1
ATOM 3817 C CA . TYR B 1 140 ? -7.812 -20.359 15.773 1 89 140 TYR B CA 1
ATOM 3818 C C . TYR B 1 140 ? -7 -21.062 14.695 1 89 140 TYR B C 1
ATOM 3820 O O . TYR B 1 140 ? -5.77 -21.125 14.773 1 89 140 TYR B O 1
ATOM 3828 N N . ALA B 1 141 ? -7.723 -21.578 13.773 1 86.44 141 ALA B N 1
ATOM 3829 C CA . ALA B 1 141 ? -7.039 -22.219 12.648 1 86.44 141 ALA B CA 1
ATOM 3830 C C . ALA B 1 141 ? -6.172 -21.219 11.891 1 86.44 141 ALA B C 1
ATOM 3832 O O . ALA B 1 141 ? -5.055 -21.531 11.484 1 86.44 141 ALA B O 1
ATOM 3833 N N . ALA B 1 142 ? -6.742 -20.062 11.727 1 89.81 142 ALA B N 1
ATOM 3834 C CA . ALA B 1 142 ? -5.992 -19 11.055 1 89.81 142 ALA B CA 1
ATOM 3835 C C . ALA B 1 142 ? -4.754 -18.609 11.859 1 89.81 142 ALA B C 1
ATOM 3837 O O . ALA B 1 142 ? -3.678 -18.406 11.289 1 89.81 142 ALA B O 1
ATOM 3838 N N . ALA B 1 143 ? -4.906 -18.453 13.109 1 89.19 143 ALA B N 1
ATOM 3839 C CA . ALA B 1 143 ? -3.785 -18.109 13.977 1 89.19 143 ALA B CA 1
ATOM 3840 C C . ALA B 1 143 ? -2.695 -19.188 13.922 1 89.19 143 ALA B C 1
ATOM 3842 O O . ALA B 1 143 ? -1.507 -18.859 13.844 1 89.19 143 ALA B O 1
ATOM 3843 N N . GLY B 1 144 ? -3.135 -20.391 14.047 1 87.25 144 GLY B N 1
ATOM 3844 C CA . GLY B 1 144 ? -2.188 -21.484 13.914 1 87.25 144 GLY B CA 1
ATOM 3845 C C . GLY B 1 144 ? -1.469 -21.484 12.578 1 87.25 144 GLY B C 1
ATOM 3846 O O . GLY B 1 144 ? -0.251 -21.672 12.523 1 87.25 144 GLY B O 1
ATOM 3847 N N . GLY B 1 145 ? -2.234 -21.344 11.531 1 86.94 145 GLY B N 1
ATOM 3848 C CA . GLY B 1 145 ? -1.63 -21.266 10.211 1 86.94 145 GLY B CA 1
ATOM 3849 C C . GLY B 1 145 ? -0.647 -20.125 10.078 1 86.94 145 GLY B C 1
ATOM 3850 O O . GLY B 1 145 ? 0.415 -20.281 9.469 1 86.94 145 GLY B O 1
ATOM 3851 N N . PHE B 1 146 ? -1.044 -19.047 10.609 1 87.75 146 PHE B N 1
ATOM 3852 C CA . PHE B 1 146 ? -0.177 -17.875 10.57 1 87.75 146 PHE B CA 1
ATOM 3853 C C . PHE B 1 146 ? 1.146 -18.156 11.273 1 87.75 146 PHE B C 1
ATOM 3855 O O . PHE B 1 146 ? 2.213 -17.797 10.766 1 87.75 146 PHE B O 1
ATOM 3862 N N . PHE B 1 147 ? 1.1 -18.719 12.344 1 86.19 147 PHE B N 1
ATOM 3863 C CA . PHE B 1 147 ? 2.301 -19.047 13.102 1 86.19 147 PHE B CA 1
ATOM 3864 C C . PHE B 1 147 ? 3.18 -20.016 12.336 1 86.19 147 PHE B C 1
ATOM 3866 O O . PHE B 1 147 ? 4.406 -19.875 12.32 1 86.19 147 PHE B O 1
ATOM 3873 N N . ILE B 1 148 ? 2.613 -20.953 11.742 1 83.5 148 ILE B N 1
ATOM 3874 C CA . ILE B 1 148 ? 3.357 -21.906 10.938 1 83.5 148 ILE B CA 1
ATOM 3875 C C . ILE B 1 148 ? 4.031 -21.203 9.773 1 83.5 148 ILE B C 1
ATOM 3877 O O . ILE B 1 148 ? 5.207 -21.438 9.484 1 83.5 148 ILE B O 1
ATOM 3881 N N . MET B 1 149 ? 3.24 -20.359 9.164 1 82.94 149 MET B N 1
ATOM 3882 C CA . MET B 1 149 ? 3.791 -19.609 8.047 1 82.94 149 MET B CA 1
ATOM 3883 C C . MET B 1 149 ? 4.973 -18.75 8.492 1 82.94 149 MET B C 1
ATOM 3885 O O . MET B 1 149 ? 5.969 -18.641 7.777 1 82.94 149 MET B O 1
ATOM 3889 N N . LEU B 1 150 ? 4.855 -18.188 9.602 1 79.25 150 LEU B N 1
ATOM 3890 C CA . LEU B 1 150 ? 5.898 -17.312 10.125 1 79.25 150 LEU B CA 1
ATOM 3891 C C . LEU B 1 150 ? 7.164 -18.094 10.438 1 79.25 150 LEU B C 1
ATOM 3893 O O . LEU B 1 150 ? 8.273 -17.641 10.133 1 79.25 150 LEU B O 1
ATOM 3897 N N . ILE B 1 151 ? 7.039 -19.234 10.977 1 77.69 151 ILE B N 1
ATOM 3898 C CA . ILE B 1 151 ? 8.172 -20.047 11.391 1 77.69 151 ILE B CA 1
ATOM 3899 C C . ILE B 1 151 ? 8.891 -20.594 10.156 1 77.69 151 ILE B C 1
ATOM 3901 O O . ILE B 1 151 ? 10.117 -20.656 10.117 1 77.69 151 ILE B O 1
ATOM 3905 N N . LEU B 1 152 ? 8.109 -20.859 9.219 1 76.31 152 LEU B N 1
ATOM 3906 C CA . LEU B 1 152 ? 8.68 -21.531 8.055 1 76.31 152 LEU B CA 1
ATOM 3907 C C . LEU B 1 152 ? 8.953 -20.547 6.93 1 76.31 152 LEU B C 1
ATOM 3909 O O . LEU B 1 152 ? 9.383 -20.938 5.844 1 76.31 152 LEU B O 1
ATOM 3913 N N . TRP B 1 153 ? 8.656 -19.344 7.211 1 73.12 153 TRP B N 1
ATOM 3914 C CA . TRP B 1 153 ? 8.727 -18.328 6.176 1 73.12 153 TRP B CA 1
ATOM 3915 C C . TRP B 1 153 ? 10.117 -18.266 5.555 1 73.12 153 TRP B C 1
ATOM 3917 O O . TRP B 1 153 ? 10.258 -18.031 4.352 1 73.12 153 TRP B O 1
ATOM 3927 N N . GLN B 1 154 ? 11.102 -18.422 6.352 1 64.94 154 GLN B N 1
ATOM 3928 C CA . GLN B 1 154 ? 12.469 -18.312 5.844 1 64.94 154 GLN B CA 1
ATOM 3929 C C . GLN B 1 154 ? 13.102 -19.672 5.645 1 64.94 154 GLN B C 1
ATOM 3931 O O . GLN B 1 154 ? 14.266 -19.781 5.23 1 64.94 154 GLN B O 1
ATOM 3936 N N . ASN B 1 155 ? 12.242 -20.672 5.891 1 66.5 155 ASN B N 1
ATOM 3937 C CA . ASN B 1 155 ? 12.805 -22.016 5.738 1 66.5 155 ASN B CA 1
ATOM 3938 C C . ASN B 1 155 ? 12.812 -22.453 4.277 1 66.5 155 ASN B C 1
ATOM 3940 O O . ASN B 1 155 ? 11.758 -22.578 3.654 1 66.5 155 ASN B O 1
ATOM 3944 N N . ARG B 1 156 ? 13.992 -22.578 3.689 1 62.78 156 ARG B N 1
ATOM 3945 C CA . ARG B 1 156 ? 14.156 -22.953 2.289 1 62.78 156 ARG B CA 1
ATOM 3946 C C . ARG B 1 156 ? 13.906 -24.438 2.09 1 62.78 156 ARG B C 1
ATOM 3948 O O . ARG B 1 156 ? 13.625 -24.875 0.974 1 62.78 156 ARG B O 1
ATOM 3955 N N . ARG B 1 157 ? 13.938 -25.203 3.123 1 64.81 157 ARG B N 1
ATOM 3956 C CA . ARG B 1 157 ? 13.852 -26.656 3.018 1 64.81 157 ARG B CA 1
ATOM 3957 C C . ARG B 1 157 ? 12.398 -27.125 3.096 1 64.81 157 ARG B C 1
ATOM 3959 O O . ARG B 1 157 ? 12.039 -28.141 2.51 1 64.81 157 ARG B O 1
ATOM 3966 N N . LEU B 1 158 ? 11.609 -26.359 3.779 1 69.94 158 LEU B N 1
ATOM 3967 C CA . LEU B 1 158 ? 10.219 -26.75 3.979 1 69.94 158 LEU B CA 1
ATOM 3968 C C . LEU B 1 158 ? 9.281 -25.578 3.695 1 69.94 158 LEU B C 1
ATOM 3970 O O . LEU B 1 158 ? 9 -24.781 4.586 1 69.94 158 LEU B O 1
ATOM 3974 N N . PRO B 1 159 ? 8.789 -25.594 2.396 1 68.44 159 PRO B N 1
ATOM 3975 C CA . PRO B 1 159 ? 7.875 -24.5 2.094 1 68.44 159 PRO B CA 1
ATOM 3976 C C . PRO B 1 159 ? 6.648 -24.469 3.006 1 68.44 159 PRO B C 1
ATOM 3978 O O . PRO B 1 159 ? 5.977 -25.5 3.164 1 68.44 159 PRO B O 1
ATOM 3981 N N . ALA B 1 160 ? 6.398 -23.328 3.609 1 70.81 160 ALA B N 1
ATOM 3982 C CA . ALA B 1 160 ? 5.34 -23.156 4.598 1 70.81 160 ALA B CA 1
ATOM 3983 C C . ALA B 1 160 ? 3.973 -23.484 4 1 70.81 160 ALA B C 1
ATOM 3985 O O . ALA B 1 160 ? 3.145 -24.125 4.652 1 70.81 160 ALA B O 1
ATOM 3986 N N . GLY B 1 161 ? 3.789 -23.109 2.762 1 67.5 161 GLY B N 1
ATOM 3987 C CA . GLY B 1 161 ? 2.52 -23.406 2.111 1 67.5 161 GLY B CA 1
ATOM 3988 C C . GLY B 1 161 ? 2.221 -24.891 2.008 1 67.5 161 GLY B C 1
ATOM 3989 O O . GLY B 1 161 ? 1.076 -25.297 2.184 1 67.5 161 GLY B O 1
ATOM 3990 N N . LEU B 1 162 ? 3.256 -25.594 1.81 1 69.81 162 LEU B N 1
ATOM 3991 C CA . LEU B 1 162 ? 3.102 -27.047 1.688 1 69.81 162 LEU B CA 1
ATOM 3992 C C . LEU B 1 162 ? 2.713 -27.656 3.025 1 69.81 162 LEU B C 1
ATOM 3994 O O . LEU B 1 162 ? 1.852 -28.547 3.08 1 69.81 162 LEU B O 1
ATOM 3998 N N . VAL B 1 163 ? 3.352 -27.172 3.986 1 76.31 163 VAL B N 1
ATOM 3999 C CA . VAL B 1 163 ? 3.076 -27.688 5.324 1 76.31 163 VAL B CA 1
ATOM 4000 C C . VAL B 1 163 ? 1.632 -27.375 5.711 1 76.31 163 VAL B C 1
ATOM 4002 O O . VAL B 1 163 ? 0.935 -28.219 6.273 1 76.31 163 VAL B O 1
ATOM 4005 N N . LEU B 1 164 ? 1.239 -26.25 5.371 1 76.75 164 LEU B N 1
ATOM 4006 C CA . LEU B 1 164 ? -0.11 -25.828 5.738 1 76.75 164 LEU B CA 1
ATOM 4007 C C . LEU B 1 164 ? -1.153 -26.594 4.941 1 76.75 164 LEU B C 1
ATOM 4009 O O . LEU B 1 164 ? -2.195 -26.984 5.477 1 76.75 164 LEU B O 1
ATOM 4013 N N . VAL B 1 165 ? -0.884 -26.844 3.721 1 69.5 165 VAL B N 1
ATOM 4014 C CA . VAL B 1 165 ? -1.807 -27.625 2.896 1 69.5 165 VAL B CA 1
ATOM 4015 C C . VAL B 1 165 ? -1.868 -29.062 3.402 1 69.5 165 VAL B C 1
ATOM 4017 O O . VAL B 1 165 ? -2.949 -29.656 3.502 1 69.5 165 VAL B O 1
ATOM 4020 N N . ALA B 1 166 ? -0.711 -29.562 3.689 1 73.12 166 ALA B N 1
ATOM 4021 C CA . ALA B 1 166 ? -0.653 -30.922 4.227 1 73.12 166 ALA B CA 1
ATOM 4022 C C . ALA B 1 166 ? -1.422 -31.031 5.539 1 73.12 166 ALA B C 1
ATOM 4024 O O . ALA B 1 166 ? -2.158 -31.984 5.762 1 73.12 166 ALA B O 1
ATOM 4025 N N . ALA B 1 167 ? -1.212 -30.047 6.355 1 76.12 167 ALA B N 1
ATOM 4026 C CA . ALA B 1 167 ? -1.905 -30.016 7.641 1 76.12 167 ALA B CA 1
ATOM 4027 C C . ALA B 1 167 ? -3.416 -29.906 7.445 1 76.12 167 ALA B C 1
ATOM 4029 O O . ALA B 1 167 ? -4.188 -30.547 8.164 1 76.12 167 ALA B O 1
ATOM 4030 N N . ALA B 1 168 ? -3.789 -29.125 6.57 1 70.44 168 ALA B N 1
ATOM 4031 C CA . ALA B 1 168 ? -5.215 -28.953 6.297 1 70.44 168 ALA B CA 1
ATOM 4032 C C . ALA B 1 168 ? -5.836 -30.234 5.766 1 70.44 168 ALA B C 1
ATOM 4034 O O . ALA B 1 168 ? -6.949 -30.594 6.152 1 70.44 168 ALA B O 1
ATOM 4035 N N . VAL B 1 169 ? -5.148 -30.906 4.902 1 64.75 169 VAL B N 1
ATOM 4036 C CA . VAL B 1 169 ? -5.605 -32.188 4.352 1 64.75 169 VAL B CA 1
ATOM 4037 C C . VAL B 1 169 ? -5.695 -33.219 5.465 1 64.75 169 VAL B C 1
ATOM 4039 O O . VAL B 1 169 ? -6.668 -33.969 5.543 1 64.75 169 VAL B O 1
ATOM 4042 N N . LEU B 1 170 ? -4.668 -33.156 6.246 1 70.31 170 LEU B N 1
ATOM 4043 C CA . LEU B 1 170 ? -4.656 -34.094 7.367 1 70.31 170 LEU B CA 1
ATOM 4044 C C . LEU B 1 170 ? -5.816 -33.812 8.32 1 70.31 170 LEU B C 1
ATOM 4046 O O . LEU B 1 170 ? -6.477 -34.75 8.789 1 70.31 170 LEU B O 1
ATOM 4050 N N . TYR B 1 171 ? -5.992 -32.625 8.656 1 69.62 171 TYR B N 1
ATOM 4051 C CA . TYR B 1 171 ? -7.098 -32.219 9.523 1 69.62 171 TYR B CA 1
ATOM 4052 C C . TYR B 1 171 ? -8.438 -32.656 8.922 1 69.62 171 TYR B C 1
ATOM 4054 O O . TYR B 1 171 ? -9.305 -33.156 9.633 1 69.62 171 TYR B O 1
ATOM 4062 N N . GLY B 1 172 ? -8.641 -32.375 7.73 1 63.78 172 GLY B N 1
ATOM 4063 C CA . GLY B 1 172 ? -9.844 -32.812 7.051 1 63.78 172 GLY B CA 1
ATOM 4064 C C . GLY B 1 172 ? -10.039 -34.312 7.086 1 63.78 172 GLY B C 1
ATOM 4065 O O . GLY B 1 172 ? -11.148 -34.812 7.305 1 63.78 172 GLY B O 1
ATOM 4066 N N . ALA B 1 173 ? -9 -34.969 6.879 1 63.62 173 ALA B N 1
ATOM 4067 C CA . ALA B 1 173 ? -9.047 -36.438 6.891 1 63.62 173 ALA B CA 1
ATOM 4068 C C . ALA B 1 173 ? -9.43 -36.969 8.273 1 63.62 173 ALA B C 1
ATOM 4070 O O . ALA B 1 173 ? -10.117 -37.969 8.391 1 63.62 173 ALA B O 1
ATOM 4071 N N . LEU B 1 174 ? -8.945 -36.281 9.227 1 65.94 174 LEU B N 1
ATOM 4072 C CA . LEU B 1 174 ? -9.164 -36.719 10.594 1 65.94 174 LEU B CA 1
ATOM 4073 C C . LEU B 1 174 ? -10.57 -36.375 11.055 1 65.94 174 LEU B C 1
ATOM 4075 O O . LEU B 1 174 ? -11.156 -37.062 11.883 1 65.94 174 LEU B O 1
ATOM 4079 N N . THR B 1 175 ? -11.016 -35.281 10.875 1 61.19 175 THR B N 1
ATOM 4080 C CA . THR B 1 175 ? -12.297 -34.812 11.398 1 61.19 175 THR B CA 1
ATOM 4081 C C . THR B 1 175 ? -13.453 -35.375 10.562 1 61.19 175 THR B C 1
ATOM 4083 O O . THR B 1 175 ? -14.578 -35.469 11.047 1 61.19 175 THR B O 1
ATOM 4086 N N . GLN B 1 176 ? -13.344 -35.25 9.453 1 54.72 176 GLN B N 1
ATOM 4087 C CA . GLN B 1 176 ? -14.461 -35.812 8.695 1 54.72 176 GLN B CA 1
ATOM 4088 C C . GLN B 1 176 ? -14.422 -37.312 8.711 1 54.72 176 GLN B C 1
ATOM 4090 O O . GLN B 1 176 ? -13.375 -37.938 8.492 1 54.72 176 GLN B O 1
ATOM 4095 N N . ASN B 1 177 ? -15.055 -37.844 9.758 1 49 177 ASN B N 1
ATOM 4096 C CA . ASN B 1 177 ? -15.305 -39.25 9.961 1 49 177 ASN B CA 1
ATOM 4097 C C . ASN B 1 177 ? -15.445 -40 8.641 1 49 177 ASN B C 1
ATOM 4099 O O . ASN B 1 177 ? -15.625 -41.219 8.625 1 49 177 ASN B O 1
ATOM 4103 N N . THR B 1 178 ? -16.312 -39.594 7.77 1 43.88 178 THR B N 1
ATOM 4104 C CA . THR B 1 178 ? -16.766 -40.562 6.777 1 43.88 178 THR B CA 1
ATOM 4105 C C . THR B 1 178 ? -15.641 -40.906 5.797 1 43.88 178 THR B C 1
ATOM 4107 O O . THR B 1 178 ? -15.18 -40.031 5.059 1 43.88 178 THR B O 1
ATOM 4110 N N . PRO B 1 179 ? -14.758 -41.781 6.199 1 43.53 179 PRO B N 1
ATOM 4111 C CA . PRO B 1 179 ? -13.992 -42.406 5.113 1 43.53 179 PRO B CA 1
ATOM 4112 C C . PRO B 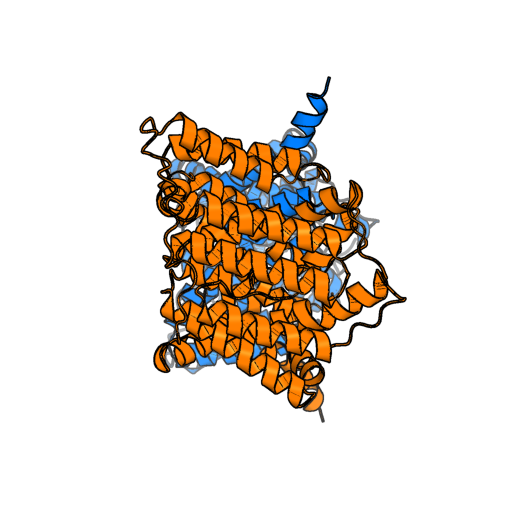1 179 ? -14.797 -42.531 3.82 1 43.53 179 PRO B C 1
ATOM 4114 O O . PRO B 1 179 ? -15.477 -43.531 3.598 1 43.53 179 PRO B O 1
ATOM 4117 N N . THR B 1 180 ? -15.789 -41.75 3.645 1 43.19 180 THR B N 1
ATOM 4118 C CA . THR B 1 180 ? -16.453 -42.219 2.436 1 43.19 180 THR B CA 1
ATOM 4119 C C . THR B 1 180 ? -15.445 -42.75 1.421 1 43.19 180 THR B C 1
ATOM 4121 O O . THR B 1 180 ? -14.32 -42.25 1.351 1 43.19 180 THR B O 1
ATOM 4124 N N . ALA B 1 181 ? -15.812 -43.844 0.768 1 39.34 181 ALA B N 1
ATOM 4125 C CA . ALA B 1 181 ? -15.133 -44.688 -0.202 1 39.34 181 ALA B CA 1
ATOM 4126 C C . ALA B 1 181 ? -14.25 -43.875 -1.132 1 39.34 181 ALA B C 1
ATOM 4128 O O . ALA B 1 181 ? -14.727 -43 -1.845 1 39.34 181 ALA B O 1
ATOM 4129 N N . LEU B 1 182 ? -13.078 -43.469 -0.73 1 43.31 182 LEU B N 1
ATOM 4130 C CA . LEU B 1 182 ? -12.039 -43.25 -1.728 1 43.31 182 LEU B CA 1
ATOM 4131 C C . LEU B 1 182 ? -12.352 -44 -3.016 1 43.31 182 LEU B C 1
ATOM 4133 O O . LEU B 1 182 ? -11.844 -45.094 -3.234 1 43.31 182 LEU B O 1
ATOM 4137 N N . ALA B 1 183 ? -13.562 -44.438 -3.154 1 39.09 183 ALA B N 1
ATOM 4138 C CA . ALA B 1 183 ? -13.836 -45.125 -4.414 1 39.09 183 ALA B CA 1
ATOM 4139 C C . ALA B 1 183 ? -13.188 -44.375 -5.586 1 39.09 183 ALA B C 1
ATOM 4141 O O . ALA B 1 183 ? -13.484 -43.219 -5.832 1 39.09 183 ALA B O 1
ATOM 4142 N N . THR B 1 184 ? -11.969 -44.688 -5.855 1 43.94 184 THR B N 1
ATOM 4143 C CA . THR B 1 184 ? -11.164 -44.469 -7.051 1 43.94 184 THR B CA 1
ATOM 4144 C C . THR B 1 184 ? -12.031 -44.5 -8.305 1 43.94 184 THR B C 1
ATOM 4146 O O . THR B 1 184 ? -12.211 -45.594 -8.898 1 43.94 184 THR B O 1
ATOM 4149 N N . SER B 1 185 ? -13.242 -44.156 -8.266 1 42.91 185 SER B N 1
ATOM 4150 C CA . SER B 1 185 ? -13.789 -44.281 -9.609 1 42.91 185 SER B CA 1
ATOM 4151 C C . SER B 1 185 ? -13.023 -43.406 -10.602 1 42.91 185 SER B C 1
ATOM 4153 O O . SER B 1 185 ? -12.914 -42.188 -10.422 1 42.91 185 SER B O 1
ATOM 4155 N N . TRP B 1 186 ? -11.984 -44.031 -11.172 1 45.62 186 TRP B N 1
ATOM 4156 C CA . TRP B 1 186 ? -11.375 -43.469 -12.375 1 45.62 186 TRP B CA 1
ATOM 4157 C C . TRP B 1 186 ? -12.43 -42.844 -13.273 1 45.62 186 TRP B C 1
ATOM 4159 O O . TRP B 1 186 ? -13.391 -43.5 -13.672 1 45.62 186 TRP B O 1
ATOM 4169 N N . ARG B 1 187 ? -12.883 -41.719 -13.07 1 52.69 187 ARG B N 1
ATOM 4170 C CA . ARG B 1 187 ? -13.82 -41.188 -14.047 1 52.69 187 ARG B CA 1
ATOM 4171 C C . ARG B 1 187 ? -13.133 -40.906 -15.383 1 52.69 187 ARG B C 1
ATOM 4173 O O . ARG B 1 187 ? -12.117 -40.219 -15.438 1 52.69 187 ARG B O 1
ATOM 4180 N N . ALA B 1 188 ? -13.258 -41.75 -16.406 1 49.75 188 ALA B N 1
ATOM 4181 C CA . ALA B 1 188 ? -12.883 -41.594 -17.812 1 49.75 188 ALA B CA 1
ATOM 4182 C C . ALA B 1 188 ? -13.109 -40.156 -18.281 1 49.75 188 ALA B C 1
ATOM 4184 O O . ALA B 1 188 ? -12.562 -39.75 -19.312 1 49.75 188 ALA B O 1
ATOM 4185 N N . ASP B 1 189 ? -13.859 -39.375 -17.625 1 57.69 189 ASP B N 1
ATOM 4186 C CA . ASP B 1 189 ? -14.305 -38.062 -18.125 1 57.69 189 ASP B CA 1
ATOM 4187 C C . ASP B 1 189 ? -13.336 -36.969 -17.703 1 57.69 189 ASP B C 1
ATOM 4189 O O . ASP B 1 189 ? -13.688 -35.781 -17.75 1 57.69 189 ASP B O 1
ATOM 4193 N N . TRP B 1 190 ? -12.086 -37.344 -17.469 1 60.75 190 TRP B N 1
ATOM 4194 C CA . TRP B 1 190 ? -11.125 -36.438 -16.844 1 60.75 190 TRP B CA 1
ATOM 4195 C C . TRP B 1 190 ? -10.641 -35.406 -17.844 1 60.75 190 TRP B C 1
ATOM 4197 O O . TRP B 1 190 ? -10.32 -34.281 -17.469 1 60.75 190 TRP B O 1
ATOM 4207 N N . LEU B 1 191 ? -10.609 -35.812 -19.156 1 69.81 191 LEU B N 1
ATOM 4208 C CA . LEU B 1 191 ? -10.148 -34.812 -20.125 1 69.81 191 LEU B CA 1
ATOM 4209 C C . LEU B 1 191 ? -11.219 -34.562 -21.188 1 69.81 191 LEU B C 1
ATOM 4211 O O . LEU B 1 191 ? -11.383 -35.344 -22.125 1 69.81 191 LEU B O 1
ATOM 4215 N N . THR B 1 192 ? -12.133 -33.75 -20.844 1 77.12 192 THR B N 1
ATOM 4216 C CA . THR B 1 192 ? -13.141 -33.406 -21.844 1 77.12 192 THR B CA 1
ATOM 4217 C C . THR B 1 192 ? -12.766 -32.094 -22.531 1 77.12 192 THR B C 1
ATOM 4219 O O . THR B 1 192 ? -12.461 -31.094 -21.875 1 77.12 192 THR B O 1
ATOM 4222 N N . PHE B 1 193 ? -12.641 -32.219 -23.844 1 87.81 193 PHE B N 1
ATOM 4223 C CA . PHE B 1 193 ? -12.359 -31.031 -24.656 1 87.81 193 PHE B CA 1
ATOM 4224 C C . PHE B 1 193 ? -13.547 -30.078 -24.656 1 87.81 193 PHE B C 1
ATOM 4226 O O . PHE B 1 193 ? -14.695 -30.5 -24.766 1 87.81 193 PHE B O 1
ATOM 4233 N N . GLN B 1 194 ? -13.289 -28.859 -24.312 1 88.06 194 GLN B N 1
ATOM 4234 C CA . GLN B 1 194 ? -14.336 -27.844 -24.344 1 88.06 194 GLN B CA 1
ATOM 4235 C C . GLN B 1 194 ? -13.82 -26.547 -24.938 1 88.06 194 GLN B C 1
ATOM 4237 O O . GLN B 1 194 ? -12.648 -26.203 -24.781 1 88.06 194 GLN B O 1
ATOM 4242 N N . LEU B 1 195 ? -14.703 -25.906 -25.766 1 90.5 195 LEU B N 1
ATOM 4243 C CA . LEU B 1 195 ? -14.43 -24.562 -26.297 1 90.5 195 LEU B CA 1
ATOM 4244 C C . LEU B 1 195 ? -15.352 -23.531 -25.656 1 90.5 195 LEU B C 1
ATOM 4246 O O . LEU B 1 195 ? -16.578 -23.672 -25.703 1 90.5 195 LEU B O 1
ATOM 4250 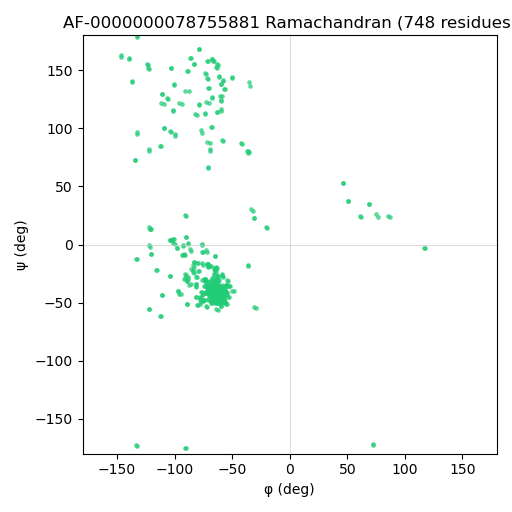N N . PRO B 1 196 ? -14.695 -22.609 -25.047 1 94.75 196 PRO B N 1
ATOM 4251 C CA . PRO B 1 196 ? -15.555 -21.562 -24.484 1 94.75 196 PRO B CA 1
ATOM 4252 C C . PRO B 1 196 ? -16.344 -20.797 -25.531 1 94.75 196 PRO B C 1
ATOM 4254 O O . PRO B 1 196 ? -15.922 -20.734 -26.703 1 94.75 196 PRO B O 1
ATOM 4257 N N . SER B 1 197 ? -17.484 -20.219 -25.156 1 96 197 SER B N 1
ATOM 4258 C CA . SER B 1 197 ? -18.312 -19.422 -26.047 1 96 197 SER B CA 1
ATOM 4259 C C . SER B 1 197 ? -17.609 -18.125 -26.438 1 96 197 SER B C 1
ATOM 4261 O O . SER B 1 197 ? -16.703 -17.672 -25.75 1 96 197 SER B O 1
ATOM 4263 N N . ALA B 1 198 ? -18.047 -17.547 -27.531 1 96.69 198 ALA B N 1
ATOM 4264 C CA . ALA B 1 198 ? -17.484 -16.266 -27.984 1 96.69 198 ALA B CA 1
ATOM 4265 C C . ALA B 1 198 ? -17.688 -15.18 -26.938 1 96.69 198 ALA B C 1
ATOM 4267 O O . ALA B 1 198 ? -16.844 -14.305 -26.766 1 96.69 198 ALA B O 1
ATOM 4268 N N . THR B 1 199 ? -18.844 -15.266 -26.297 1 97.25 199 THR B N 1
ATOM 4269 C CA . THR B 1 199 ? -19.141 -14.297 -25.25 1 97.25 199 THR B CA 1
ATOM 4270 C C . THR B 1 199 ? -18.188 -14.461 -24.078 1 97.25 199 THR B C 1
ATOM 4272 O O . THR B 1 199 ? -17.719 -13.469 -23.5 1 97.25 199 THR B O 1
ATOM 4275 N N . ASP B 1 200 ? -17.906 -15.68 -23.766 1 97.38 200 ASP B N 1
ATOM 4276 C CA . ASP B 1 200 ? -16.969 -15.953 -22.672 1 97.38 200 ASP B CA 1
ATOM 4277 C C . ASP B 1 200 ? -15.562 -15.5 -23.031 1 97.38 200 ASP B C 1
ATOM 4279 O O . ASP B 1 200 ? -14.828 -15 -22.172 1 97.38 200 ASP B O 1
ATOM 4283 N N . ILE B 1 201 ? -15.211 -15.688 -24.297 1 97.94 201 ILE B N 1
ATOM 4284 C CA . ILE B 1 201 ? -13.891 -15.273 -24.75 1 97.94 201 ILE B CA 1
ATOM 4285 C C . ILE B 1 201 ? -13.773 -13.758 -24.688 1 97.94 201 ILE B C 1
ATOM 4287 O O . ILE B 1 201 ? -12.773 -13.219 -24.219 1 97.94 201 ILE B O 1
ATOM 4291 N N . ALA B 1 202 ? -14.781 -13.07 -25.125 1 97.5 202 ALA B N 1
ATOM 4292 C CA . ALA B 1 202 ? -14.781 -11.609 -25.109 1 97.5 202 ALA B CA 1
ATOM 4293 C C . ALA B 1 202 ? -14.742 -11.07 -23.688 1 97.5 202 ALA B C 1
ATOM 4295 O O . ALA B 1 202 ? -13.992 -10.133 -23.391 1 97.5 202 ALA B O 1
ATOM 4296 N N . THR B 1 203 ? -15.57 -11.625 -22.875 1 96.31 203 THR B N 1
ATOM 4297 C CA . THR B 1 203 ? -15.602 -11.219 -21.484 1 96.31 203 THR B CA 1
ATOM 4298 C C . THR B 1 203 ? -14.273 -11.531 -20.797 1 96.31 203 THR B C 1
ATOM 4300 O O . THR B 1 203 ? -13.758 -10.727 -20.016 1 96.31 203 THR B O 1
ATOM 4303 N N . GLY B 1 204 ? -13.719 -12.703 -21.078 1 96.88 204 GLY B N 1
ATOM 4304 C CA . GLY B 1 204 ? -12.43 -13.086 -20.531 1 96.88 204 GLY B CA 1
ATOM 4305 C C . GLY B 1 204 ? -11.297 -12.203 -21.016 1 96.88 204 GLY B C 1
ATOM 4306 O O . GLY B 1 204 ? -10.344 -11.945 -20.266 1 96.88 204 GLY B O 1
ATOM 4307 N N . PHE B 1 205 ? -11.398 -11.781 -22.234 1 97.12 205 PHE B N 1
ATOM 4308 C CA . PHE B 1 205 ? -10.391 -10.875 -22.766 1 97.12 205 PHE B CA 1
ATOM 4309 C C . PHE B 1 205 ? -10.367 -9.562 -22 1 97.12 205 PHE B C 1
ATOM 4311 O O . PHE B 1 205 ? -9.305 -9.086 -21.609 1 97.12 205 PHE B O 1
ATOM 4318 N N . LEU B 1 206 ? -11.508 -9.039 -21.719 1 94.44 206 LEU B N 1
ATOM 4319 C CA . LEU B 1 206 ? -11.633 -7.734 -21.094 1 94.44 206 LEU B CA 1
ATOM 4320 C C . LEU B 1 206 ? -11.32 -7.82 -19.594 1 94.44 206 LEU B C 1
ATOM 4322 O O . LEU B 1 206 ? -10.602 -6.973 -19.062 1 94.44 206 LEU B O 1
ATOM 4326 N N . LEU B 1 207 ? -11.773 -8.844 -18.922 1 93.06 207 LEU B N 1
ATOM 4327 C CA . LEU B 1 207 ? -11.711 -8.906 -17.469 1 93.06 207 LEU B CA 1
ATOM 4328 C C . LEU B 1 207 ? -10.414 -9.555 -17.016 1 93.06 207 LEU B C 1
ATOM 4330 O O . LEU B 1 207 ? -9.93 -9.281 -15.906 1 93.06 207 LEU B O 1
ATOM 4334 N N . LEU B 1 208 ? -9.859 -10.391 -17.859 1 95.69 208 LEU B N 1
ATOM 4335 C CA . LEU B 1 208 ? -8.75 -11.219 -17.391 1 95.69 208 LEU B CA 1
ATOM 4336 C C . LEU B 1 208 ? -7.508 -10.977 -18.25 1 95.69 208 LEU B C 1
ATOM 4338 O O . LEU B 1 208 ? -6.477 -10.539 -17.734 1 95.69 208 LEU B O 1
ATOM 4342 N N . ALA B 1 209 ? -7.605 -11.133 -19.516 1 96.75 209 ALA B N 1
ATOM 4343 C CA . ALA B 1 209 ? -6.438 -11.117 -20.391 1 96.75 209 ALA B CA 1
ATOM 4344 C C . ALA B 1 209 ? -5.801 -9.734 -20.438 1 96.75 209 ALA B C 1
ATOM 4346 O O . ALA B 1 209 ? -4.578 -9.602 -20.344 1 96.75 209 ALA B O 1
ATOM 4347 N N . LEU B 1 210 ? -6.555 -8.727 -20.578 1 93.62 210 LEU B N 1
ATOM 4348 C CA . LEU B 1 210 ? -6.031 -7.375 -20.734 1 93.62 210 LEU B CA 1
ATOM 4349 C C . LEU B 1 210 ? -5.297 -6.938 -19.469 1 93.62 210 LEU B C 1
ATOM 4351 O O . LEU B 1 210 ? -4.168 -6.449 -19.531 1 93.62 210 LEU B O 1
ATOM 4355 N N . PRO B 1 211 ? -5.898 -7.129 -18.344 1 91.38 211 PRO B N 1
ATOM 4356 C CA . PRO B 1 211 ? -5.172 -6.75 -17.125 1 91.38 211 PRO B CA 1
ATOM 4357 C C . PRO B 1 211 ? -3.936 -7.613 -16.891 1 91.38 211 PRO B C 1
ATOM 4359 O O . PRO B 1 211 ? -2.986 -7.168 -16.234 1 91.38 211 PRO B O 1
ATOM 4362 N N . GLN B 1 212 ? -3.904 -8.797 -17.391 1 95.06 212 GLN B N 1
ATOM 4363 C CA . GLN B 1 212 ? -2.82 -9.758 -17.219 1 95.06 212 GLN B CA 1
ATOM 4364 C C . GLN B 1 212 ? -1.658 -9.453 -18.156 1 95.06 212 GLN B C 1
ATOM 4366 O O . GLN B 1 212 ? -0.509 -9.789 -17.859 1 95.06 212 GLN B O 1
ATOM 4371 N N . LEU B 1 213 ? -1.906 -8.781 -19.203 1 94.5 213 LEU B N 1
ATOM 4372 C CA . LEU B 1 213 ? -0.972 -8.641 -20.312 1 94.5 213 LEU B CA 1
ATOM 4373 C C . LEU B 1 213 ? 0.308 -7.945 -19.875 1 94.5 213 LEU B C 1
ATOM 4375 O O . LEU B 1 213 ? 1.41 -8.414 -20.172 1 94.5 213 LEU B O 1
ATOM 4379 N N . PRO B 1 214 ? 0.214 -6.816 -19.141 1 92.25 214 PRO B N 1
ATOM 4380 C CA . PRO B 1 214 ? 1.448 -6.164 -18.703 1 92.25 214 PRO B CA 1
ATOM 4381 C C . PRO B 1 214 ? 2.322 -7.07 -17.844 1 92.25 214 PRO B C 1
ATOM 4383 O O . PRO B 1 214 ? 3.545 -7.094 -18 1 92.25 214 PRO B O 1
ATOM 4386 N N . LEU B 1 215 ? 1.682 -7.816 -17 1 91.62 215 LEU B N 1
ATOM 4387 C CA . LEU B 1 215 ? 2.418 -8.711 -16.109 1 91.62 215 LEU B CA 1
ATOM 4388 C C . LEU B 1 215 ? 3.016 -9.875 -16.891 1 91.62 215 LEU B C 1
ATOM 4390 O O . LEU B 1 215 ? 4.129 -10.32 -16.594 1 91.62 215 LEU B O 1
ATOM 4394 N N . SER B 1 216 ? 2.258 -10.391 -17.797 1 95.19 216 SER B N 1
ATOM 4395 C CA . SER B 1 216 ? 2.738 -11.492 -18.625 1 95.19 216 SER B CA 1
ATOM 4396 C C . SER B 1 216 ? 3.955 -11.07 -19.438 1 95.19 216 SER B C 1
ATOM 4398 O O . SER B 1 216 ? 4.957 -11.789 -19.484 1 95.19 216 SER B O 1
ATOM 4400 N N . LEU B 1 217 ? 3.928 -9.945 -20.031 1 94.06 217 LEU B N 1
ATOM 4401 C CA . LEU B 1 217 ? 5.023 -9.484 -20.875 1 94.06 217 LEU B CA 1
ATOM 4402 C C . LEU B 1 217 ? 6.254 -9.148 -20.047 1 94.06 217 LEU B C 1
ATOM 4404 O O . LEU B 1 217 ? 7.375 -9.516 -20.406 1 94.06 217 LEU B O 1
ATOM 4408 N N . ALA B 1 218 ? 6.035 -8.516 -18.953 1 88.38 218 ALA B N 1
ATOM 4409 C CA . ALA B 1 218 ? 7.141 -8.078 -18.109 1 88.38 218 ALA B CA 1
ATOM 4410 C C . ALA B 1 218 ? 7.75 -9.25 -17.344 1 88.38 218 ALA B C 1
ATOM 4412 O O . ALA B 1 218 ? 8.961 -9.461 -17.391 1 88.38 218 ALA B O 1
ATOM 4413 N N . ASN B 1 219 ? 6.93 -10.07 -16.719 1 87.12 219 ASN B N 1
ATOM 4414 C CA . ASN B 1 219 ? 7.422 -11.078 -15.781 1 87.12 219 ASN B CA 1
ATOM 4415 C C . ASN B 1 219 ? 7.59 -12.43 -16.469 1 87.12 219 ASN B C 1
ATOM 4417 O O . ASN B 1 219 ? 8.539 -13.164 -16.172 1 87.12 219 ASN B O 1
ATOM 4421 N N . SER B 1 220 ? 6.641 -12.781 -17.281 1 91.19 220 SER B N 1
ATOM 4422 C CA . SER B 1 220 ? 6.637 -14.125 -17.859 1 91.19 220 SER B CA 1
ATOM 4423 C C . SER B 1 220 ? 7.52 -14.195 -19.109 1 91.19 220 SER B C 1
ATOM 4425 O O . SER B 1 220 ? 7.98 -15.281 -19.484 1 91.19 220 SER B O 1
ATOM 4427 N N . VAL B 1 221 ? 7.746 -13.062 -19.75 1 91.69 221 VAL B N 1
ATOM 4428 C CA . VAL B 1 221 ? 8.5 -13.117 -21 1 91.69 221 VAL B CA 1
ATOM 4429 C C . VAL B 1 221 ? 9.852 -12.43 -20.812 1 91.69 221 VAL B C 1
ATOM 4431 O O . VAL B 1 221 ? 10.891 -13.094 -20.797 1 91.69 221 VAL B O 1
ATOM 4434 N N . VAL B 1 222 ? 9.883 -11.195 -20.5 1 88.56 222 VAL B N 1
ATOM 4435 C CA . VAL B 1 222 ? 11.117 -10.414 -20.453 1 88.56 222 VAL B CA 1
ATOM 4436 C C . VAL B 1 222 ? 11.945 -10.836 -19.234 1 88.56 222 VAL B C 1
ATOM 4438 O O . VAL B 1 222 ? 13.117 -11.18 -19.375 1 88.56 222 VAL B O 1
ATOM 4441 N N . ALA B 1 223 ? 11.367 -10.805 -18.156 1 88.44 223 ALA B N 1
ATOM 4442 C CA . ALA B 1 223 ? 12.094 -11.141 -16.938 1 88.44 223 ALA B CA 1
ATOM 4443 C C . ALA B 1 223 ? 12.531 -12.602 -16.953 1 88.44 223 ALA B C 1
ATOM 4445 O O . ALA B 1 223 ? 13.625 -12.93 -16.469 1 88.44 223 ALA B O 1
ATOM 4446 N N . THR B 1 224 ? 11.664 -13.43 -17.391 1 91.69 224 THR B N 1
ATOM 4447 C CA . THR B 1 224 ? 11.992 -14.852 -17.453 1 91.69 224 THR B CA 1
ATOM 4448 C C . THR B 1 224 ? 13.172 -15.102 -18.391 1 91.69 224 THR B C 1
ATOM 4450 O O . THR B 1 224 ? 14.078 -15.867 -18.062 1 91.69 224 THR B O 1
ATOM 4453 N N . ARG B 1 225 ? 13.195 -14.445 -19.516 1 91.94 225 ARG B N 1
ATOM 4454 C CA . ARG B 1 225 ? 14.328 -14.562 -20.438 1 91.94 225 ARG B CA 1
ATOM 4455 C C . ARG B 1 225 ? 15.617 -14.086 -19.781 1 91.94 225 ARG B C 1
ATOM 4457 O O . ARG B 1 225 ? 16.656 -14.727 -19.906 1 91.94 225 ARG B O 1
ATOM 4464 N N . GLN B 1 226 ? 15.57 -13.023 -19.125 1 89.88 226 GLN B N 1
ATOM 4465 C CA . GLN B 1 226 ? 16.75 -12.477 -18.453 1 89.88 226 GLN B CA 1
ATOM 4466 C C . GLN B 1 226 ? 17.219 -13.391 -17.328 1 89.88 226 GLN B C 1
ATOM 4468 O O . GLN B 1 226 ? 18.422 -13.609 -17.172 1 89.88 226 GLN B O 1
ATOM 4473 N N . THR B 1 227 ? 16.281 -13.891 -16.609 1 91.19 227 THR B N 1
ATOM 4474 C CA . THR B 1 227 ? 16.625 -14.797 -15.516 1 91.19 227 THR B CA 1
ATOM 4475 C C . THR B 1 227 ? 17.281 -16.062 -16.062 1 91.19 227 THR B C 1
ATOM 4477 O O . THR B 1 227 ? 18.234 -16.578 -15.469 1 91.19 227 THR B O 1
ATOM 4480 N N . CYS B 1 228 ? 16.766 -16.562 -17.094 1 92.25 228 CYS B N 1
ATOM 4481 C CA . CYS B 1 228 ? 17.359 -17.719 -17.734 1 92.25 228 CYS B CA 1
ATOM 4482 C C . CYS B 1 228 ? 18.797 -17.438 -18.172 1 92.25 228 CYS B C 1
ATOM 4484 O O . CYS B 1 228 ? 19.688 -18.266 -17.984 1 92.25 228 CYS B O 1
ATOM 4486 N N . ALA B 1 229 ? 19 -16.297 -18.719 1 91.31 229 ALA B N 1
ATOM 4487 C CA . ALA B 1 229 ? 20.344 -15.898 -19.172 1 91.31 229 ALA B CA 1
ATOM 4488 C C . ALA B 1 229 ? 21.297 -15.75 -18 1 91.31 229 ALA B C 1
ATOM 4490 O O . ALA B 1 229 ? 22.484 -16.062 -18.109 1 91.31 229 ALA B O 1
ATOM 4491 N N . ASP B 1 230 ? 20.828 -15.344 -16.984 1 91.25 230 ASP B N 1
ATOM 4492 C CA . ASP B 1 230 ? 21.641 -15.125 -15.805 1 91.25 230 ASP B CA 1
ATOM 4493 C C . ASP B 1 230 ? 22 -16.438 -15.125 1 91.25 230 ASP B C 1
ATOM 4495 O O . ASP B 1 230 ? 23.125 -16.641 -14.68 1 91.25 230 ASP B O 1
ATOM 4499 N N . LEU B 1 231 ? 21.016 -17.328 -15.023 1 91.69 231 LEU B N 1
ATOM 4500 C CA . LEU B 1 231 ? 21.203 -18.547 -14.266 1 91.69 231 LEU B CA 1
ATOM 4501 C C . LEU B 1 231 ? 21.781 -19.656 -15.141 1 91.69 231 LEU B C 1
ATOM 4503 O O . LEU B 1 231 ? 22.469 -20.547 -14.641 1 91.69 231 LEU B O 1
ATOM 4507 N N . PHE B 1 232 ? 21.469 -19.531 -16.359 1 93.06 232 PHE B N 1
ATOM 4508 C CA . PHE B 1 232 ? 21.906 -20.531 -17.328 1 93.06 232 PHE B CA 1
ATOM 4509 C C . PHE B 1 232 ? 22.453 -19.875 -18.578 1 93.06 232 PHE B C 1
ATOM 4511 O O . PHE B 1 232 ? 21.891 -20.031 -19.672 1 93.06 232 PHE B O 1
ATOM 4518 N N . PRO B 1 233 ? 23.594 -19.297 -18.5 1 89.56 233 PRO B N 1
ATOM 4519 C CA . PRO B 1 233 ? 24.141 -18.531 -19.609 1 89.56 233 PRO B CA 1
ATOM 4520 C C . PRO B 1 233 ? 24.438 -19.391 -20.844 1 89.56 233 PRO B C 1
ATOM 4522 O O . PRO B 1 233 ? 24.469 -18.875 -21.969 1 89.56 233 PRO B O 1
ATOM 4525 N N . ASP B 1 234 ? 24.562 -20.594 -20.656 1 90.94 234 ASP B N 1
ATOM 4526 C CA . ASP B 1 234 ? 24.922 -21.469 -21.766 1 90.94 234 ASP B CA 1
ATOM 4527 C C . ASP B 1 234 ? 23.672 -21.922 -22.531 1 90.94 234 ASP B C 1
ATOM 4529 O O . ASP B 1 234 ? 23.797 -22.562 -23.594 1 90.94 234 ASP B O 1
ATOM 4533 N N . ARG B 1 235 ? 22.578 -21.484 -21.969 1 89.56 235 ARG B N 1
ATOM 4534 C CA . ARG B 1 235 ? 21.328 -21.844 -22.625 1 89.56 235 ARG B CA 1
ATOM 4535 C C . ARG B 1 235 ? 20.656 -20.625 -23.25 1 89.56 235 ARG B C 1
ATOM 4537 O O . ARG B 1 235 ? 20.562 -19.562 -22.609 1 89.56 235 ARG B O 1
ATOM 4544 N N . ASP B 1 236 ? 20.312 -20.766 -24.438 1 87.12 236 ASP B N 1
ATOM 4545 C CA . ASP B 1 236 ? 19.688 -19.641 -25.125 1 87.12 236 ASP B CA 1
ATOM 4546 C C . ASP B 1 236 ? 18.172 -19.844 -25.25 1 87.12 236 ASP B C 1
ATOM 4548 O O . ASP B 1 236 ? 17.703 -20.594 -26.094 1 87.12 236 ASP B O 1
ATOM 4552 N N . VAL B 1 237 ? 17.5 -19.297 -24.422 1 92.69 237 VAL B N 1
ATOM 4553 C CA . VAL B 1 237 ? 16.031 -19.297 -24.484 1 92.69 237 VAL B CA 1
ATOM 4554 C C . VAL B 1 237 ? 15.547 -17.953 -25.016 1 92.69 237 VAL B C 1
ATOM 4556 O O . VAL B 1 237 ? 15.711 -16.922 -24.359 1 92.69 237 VAL B O 1
ATOM 4559 N N . SER B 1 238 ? 14.938 -17.922 -26.156 1 92.81 238 SER B N 1
ATOM 4560 C CA . SER B 1 238 ? 14.5 -16.688 -26.797 1 92.81 238 SER B CA 1
ATOM 4561 C C . SER B 1 238 ? 13.117 -16.281 -26.312 1 92.81 238 SER B C 1
ATOM 4563 O O . SER B 1 238 ? 12.344 -17.109 -25.828 1 92.81 238 SER B O 1
ATOM 4565 N N . ILE B 1 239 ? 12.836 -15.086 -26.5 1 92.69 239 ILE B N 1
ATOM 4566 C CA . ILE B 1 239 ? 11.516 -14.555 -26.156 1 92.69 239 ILE B CA 1
ATOM 4567 C C . ILE B 1 239 ? 10.453 -15.203 -27.031 1 92.69 239 ILE B C 1
ATOM 4569 O O . ILE B 1 239 ? 9.328 -15.438 -26.578 1 92.69 239 ILE B O 1
ATOM 4573 N N . ARG B 1 240 ? 10.773 -15.516 -28.172 1 94.31 240 ARG B N 1
ATOM 4574 C CA . ARG B 1 240 ? 9.844 -16.156 -29.094 1 94.31 240 ARG B CA 1
ATOM 4575 C C . ARG B 1 240 ? 9.445 -17.547 -28.594 1 94.31 240 ARG B C 1
ATOM 4577 O O . ARG B 1 240 ? 8.266 -17.906 -28.625 1 94.31 240 ARG B O 1
ATOM 4584 N N . LYS B 1 241 ? 10.406 -18.25 -28.188 1 95.31 241 LYS B N 1
ATOM 4585 C CA . LYS B 1 241 ? 10.141 -19.578 -27.656 1 95.31 241 LYS B CA 1
ATOM 4586 C C . LYS B 1 241 ? 9.227 -19.516 -26.453 1 95.31 241 LYS B C 1
ATOM 4588 O O . LYS B 1 241 ? 8.297 -20.328 -26.312 1 95.31 241 LYS B O 1
ATOM 4593 N N . ILE B 1 242 ? 9.484 -18.609 -25.594 1 96.31 242 ILE B N 1
ATOM 4594 C CA . ILE B 1 242 ? 8.68 -18.422 -24.391 1 96.31 242 ILE B CA 1
ATOM 4595 C C . ILE B 1 242 ? 7.262 -18.016 -24.781 1 96.31 242 ILE B C 1
ATOM 4597 O O . ILE B 1 242 ? 6.285 -18.531 -24.219 1 96.31 242 ILE B O 1
ATOM 4601 N N . GLY B 1 243 ? 7.156 -17.109 -25.719 1 96.38 243 GLY B N 1
ATOM 4602 C CA . GLY B 1 243 ? 5.855 -16.641 -26.188 1 96.38 243 GLY B CA 1
ATOM 4603 C C . GLY B 1 243 ? 5.008 -17.75 -26.781 1 96.38 243 GLY B C 1
ATOM 4604 O O . GLY B 1 243 ? 3.801 -17.812 -26.531 1 96.38 243 GLY B O 1
ATOM 4605 N N . VAL B 1 244 ? 5.629 -18.609 -27.516 1 96.88 244 VAL B N 1
ATOM 4606 C CA . VAL B 1 244 ? 4.91 -19.703 -28.156 1 96.88 244 VAL B CA 1
ATOM 4607 C C . VAL B 1 244 ? 4.398 -20.672 -27.109 1 96.88 244 VAL B C 1
ATOM 4609 O O . VAL B 1 244 ? 3.23 -21.078 -27.125 1 96.88 244 VAL B O 1
ATOM 4612 N N . THR B 1 245 ? 5.266 -21.047 -26.219 1 97.38 245 THR B N 1
ATOM 4613 C CA . THR B 1 245 ? 4.848 -22.016 -25.203 1 97.38 245 THR B CA 1
ATOM 4614 C C . THR B 1 245 ? 3.799 -21.391 -24.281 1 97.38 245 THR B C 1
ATOM 4616 O O . THR B 1 245 ? 2.881 -22.078 -23.828 1 97.38 245 THR B O 1
ATOM 4619 N N . TYR B 1 246 ? 3.965 -20.109 -23.953 1 97.38 246 TYR B N 1
ATOM 4620 C CA . TYR B 1 246 ? 2.957 -19.391 -23.188 1 97.38 246 TYR B CA 1
ATOM 4621 C C . TYR B 1 246 ? 1.595 -19.469 -23.859 1 97.38 246 TYR B C 1
ATOM 4623 O O . TYR B 1 246 ? 0.595 -19.812 -23.234 1 97.38 246 TYR B O 1
ATOM 4631 N N . GLY B 1 247 ? 1.548 -19.141 -25.141 1 98.06 247 GLY B N 1
ATOM 4632 C CA . GLY B 1 247 ? 0.3 -19.141 -25.891 1 98.06 247 GLY B CA 1
ATOM 4633 C C . GLY B 1 247 ? -0.317 -20.516 -26.031 1 98.06 247 GLY B C 1
ATOM 4634 O O . GLY B 1 247 ? -1.504 -20.703 -25.766 1 98.06 247 GLY B O 1
ATOM 4635 N N . VAL B 1 248 ? 0.441 -21.484 -26.406 1 98.06 248 VAL B N 1
ATOM 4636 C CA . VAL B 1 248 ? -0.038 -22.844 -26.625 1 98.06 248 VAL B CA 1
ATOM 4637 C C . VAL B 1 248 ? -0.524 -23.453 -25.312 1 98.06 248 VAL B C 1
ATOM 4639 O O . VAL B 1 248 ? -1.563 -24.109 -25.281 1 98.06 248 VAL B O 1
ATOM 4642 N N . ALA B 1 249 ? 0.215 -23.266 -24.281 1 98.12 249 ALA B N 1
ATOM 4643 C CA . ALA B 1 249 ? -0.157 -23.797 -22.984 1 98.12 249 ALA B CA 1
ATOM 4644 C C . ALA B 1 249 ? -1.523 -23.281 -22.547 1 98.12 249 ALA B C 1
ATOM 4646 O O . ALA B 1 249 ? -2.328 -24.031 -21.984 1 98.12 249 ALA B O 1
ATOM 4647 N N . ASN B 1 250 ? -1.749 -22.016 -22.781 1 98.38 250 ASN B N 1
ATOM 4648 C CA . ASN B 1 250 ? -3.018 -21.438 -22.344 1 98.38 250 ASN B CA 1
ATOM 4649 C C . ASN B 1 250 ? -4.176 -21.891 -23.219 1 98.38 250 ASN B C 1
ATOM 4651 O O . ASN B 1 250 ? -5.297 -22.062 -22.75 1 98.38 250 ASN B O 1
ATOM 4655 N N . LEU B 1 251 ? -3.9 -22.141 -24.5 1 97.62 251 LEU B N 1
ATOM 4656 C CA . LEU B 1 251 ? -4.93 -22.719 -25.359 1 97.62 251 LEU B CA 1
ATOM 4657 C C . LEU B 1 251 ? -5.273 -24.141 -24.922 1 97.62 251 LEU B C 1
ATOM 4659 O O . LEU B 1 251 ? -6.445 -24.5 -24.875 1 97.62 251 LEU B O 1
ATOM 4663 N N . VAL B 1 252 ? -4.301 -24.906 -24.609 1 96.62 252 VAL B N 1
ATOM 4664 C CA . VAL B 1 252 ? -4.496 -26.266 -24.156 1 96.62 252 VAL B CA 1
ATOM 4665 C C . VAL B 1 252 ? -5.203 -26.266 -22.797 1 96.62 252 VAL B C 1
ATOM 4667 O O . VAL B 1 252 ? -6.16 -27.016 -22.594 1 96.62 252 VAL B O 1
ATOM 4670 N N . SER B 1 253 ? -4.715 -25.469 -21.891 1 96.81 253 SER B N 1
ATOM 4671 C CA . SER B 1 253 ? -5.297 -25.406 -20.547 1 96.81 253 SER B CA 1
ATOM 4672 C C . SER B 1 253 ? -6.773 -25.031 -20.609 1 96.81 253 SER B C 1
ATOM 4674 O O . SER B 1 253 ? -7.605 -25.672 -19.953 1 96.81 253 SER B O 1
ATOM 4676 N N . ALA B 1 254 ? -7.098 -24.016 -21.391 1 96.12 254 ALA B N 1
ATOM 4677 C CA . ALA B 1 254 ? -8.477 -23.547 -21.516 1 96.12 254 ALA B CA 1
ATOM 4678 C C . ALA B 1 254 ? -9.367 -24.609 -22.141 1 96.12 254 ALA B C 1
ATOM 4680 O O . ALA B 1 254 ? -10.555 -24.719 -21.797 1 96.12 254 ALA B O 1
ATOM 4681 N N . SER B 1 255 ? -8.859 -25.453 -23 1 95.38 255 SER B N 1
ATOM 4682 C CA . SER B 1 255 ? -9.641 -26.422 -23.75 1 95.38 255 SER B CA 1
ATOM 4683 C C . SER B 1 255 ? -9.883 -27.688 -22.922 1 95.38 255 SER B C 1
ATOM 4685 O O . SER B 1 255 ? -10.805 -28.453 -23.203 1 95.38 255 SER B O 1
ATOM 4687 N N . PHE B 1 256 ? -9.109 -27.906 -21.875 1 94.75 256 PHE B N 1
ATOM 4688 C CA . PHE B 1 256 ? -9.227 -29.156 -21.141 1 94.75 256 PHE B CA 1
ATOM 4689 C C . PHE B 1 256 ? -9.562 -28.891 -19.672 1 94.75 256 PHE B C 1
ATOM 4691 O O . PHE B 1 256 ? -9.391 -29.766 -18.828 1 94.75 256 PHE B O 1
ATOM 4698 N N . GLY B 1 257 ? -9.961 -27.719 -19.406 1 92.88 257 GLY B N 1
ATOM 4699 C CA . GLY B 1 257 ? -10.477 -27.422 -18.078 1 92.88 257 GLY B CA 1
ATOM 4700 C C . GLY B 1 257 ? -9.398 -27.062 -17.078 1 92.88 257 GLY B C 1
ATOM 4701 O O . GLY B 1 257 ? -9.562 -27.297 -15.867 1 92.88 257 GLY B O 1
ATOM 4702 N N . GLY B 1 258 ? -8.273 -26.578 -17.531 1 95.5 258 GLY B N 1
ATOM 4703 C CA . GLY B 1 258 ? -7.219 -26.109 -16.656 1 95.5 258 GLY B CA 1
ATOM 4704 C C . GLY B 1 258 ? -7.328 -24.625 -16.328 1 95.5 258 GLY B C 1
ATOM 4705 O O . GLY B 1 258 ? -8.352 -24 -16.609 1 95.5 258 GLY B O 1
ATOM 4706 N N . VAL B 1 259 ? -6.324 -24.109 -15.609 1 96.5 259 VAL B N 1
ATOM 4707 C CA . VAL B 1 259 ? -6.23 -22.688 -15.305 1 96.5 259 VAL B CA 1
ATOM 4708 C C . VAL B 1 259 ? -5.184 -22.031 -16.203 1 96.5 259 VAL B C 1
ATOM 4710 O O . VAL B 1 259 ? -4.277 -22.703 -16.703 1 96.5 259 VAL B O 1
ATOM 4713 N N . PRO B 1 260 ? -5.355 -20.719 -16.484 1 97.5 260 PRO B N 1
ATOM 4714 C CA . PRO B 1 260 ? -4.32 -20.047 -17.266 1 97.5 260 PRO B CA 1
ATOM 4715 C C . PRO B 1 260 ? -2.961 -20.047 -16.578 1 97.5 260 PRO B C 1
ATOM 4717 O O . PRO B 1 260 ? -2.889 -19.875 -15.359 1 97.5 260 PRO B O 1
ATOM 4720 N N . VAL B 1 261 ? -1.871 -20.172 -17.422 1 97.75 261 VAL B N 1
ATOM 4721 C CA . VAL B 1 261 ? -0.555 -20.375 -16.828 1 97.75 261 VAL B CA 1
ATOM 4722 C C . VAL B 1 261 ? 0.49 -19.562 -17.594 1 97.75 261 VAL B C 1
ATOM 4724 O O . VAL B 1 261 ? 0.226 -19.078 -18.688 1 97.75 261 VAL B O 1
ATOM 4727 N N . CYS B 1 262 ? 1.609 -19.312 -17 1 95.31 262 CYS B N 1
ATOM 4728 C CA . CYS B 1 262 ? 2.758 -18.672 -17.625 1 95.31 262 CYS B CA 1
ATOM 4729 C C . CYS B 1 262 ? 4.062 -19.203 -17.062 1 95.31 262 CYS B C 1
ATOM 4731 O O . CYS B 1 262 ? 4.059 -19.922 -16.062 1 95.31 262 CYS B O 1
ATOM 4733 N N . HIS B 1 263 ? 5.211 -18.969 -17.859 1 90.31 263 HIS B N 1
ATOM 4734 C CA . HIS B 1 263 ? 6.555 -19.219 -17.344 1 90.31 263 HIS B CA 1
ATOM 4735 C C . HIS B 1 263 ? 6.996 -18.109 -16.391 1 90.31 263 HIS B C 1
ATOM 4737 O O . HIS B 1 263 ? 7.035 -16.938 -16.781 1 90.31 263 HIS B O 1
ATOM 4743 N N . GLY B 1 264 ? 6.883 -18.188 -15.133 1 83.5 264 GLY B N 1
ATOM 4744 C CA . GLY B 1 264 ? 7.23 -17.125 -14.211 1 83.5 264 GLY B CA 1
ATOM 4745 C C . GLY B 1 264 ? 8.688 -17.141 -13.781 1 83.5 264 GLY B C 1
ATOM 4746 O O . GLY B 1 264 ? 9.227 -18.219 -13.469 1 83.5 264 GLY B O 1
ATOM 4747 N N . SER B 1 265 ? 9.344 -15.906 -13.859 1 86.81 265 SER B N 1
ATOM 4748 C CA . SER B 1 265 ? 10.711 -15.773 -13.359 1 86.81 265 SER B CA 1
ATOM 4749 C C . SER B 1 265 ? 10.812 -16.25 -11.906 1 86.81 265 SER B C 1
ATOM 4751 O O . SER B 1 265 ? 11.812 -16.844 -11.516 1 86.81 265 SER B O 1
ATOM 4753 N N . GLY B 1 266 ? 9.766 -16.078 -11.234 1 85.19 266 GLY B N 1
ATOM 4754 C CA . GLY B 1 266 ? 9.742 -16.5 -9.844 1 85.19 266 GLY B CA 1
ATOM 4755 C C . GLY B 1 266 ? 9.828 -18 -9.68 1 85.19 266 GLY B C 1
ATOM 4756 O O . GLY B 1 266 ? 10.492 -18.5 -8.766 1 85.19 266 GLY B O 1
ATOM 4757 N N . GLY B 1 267 ? 9.125 -18.688 -10.477 1 88.88 267 GLY B N 1
ATOM 4758 C CA . GLY B 1 267 ? 9.195 -20.141 -10.43 1 88.88 267 GLY B CA 1
ATOM 4759 C C . GLY B 1 267 ? 10.57 -20.688 -10.773 1 88.88 267 GLY B C 1
ATOM 4760 O O . GLY B 1 267 ? 11.055 -21.609 -10.125 1 88.88 267 GLY B O 1
ATOM 4761 N N . LEU B 1 268 ? 11.188 -20.094 -11.789 1 91.25 268 LEU B N 1
ATOM 4762 C CA . LEU B 1 268 ? 12.539 -20.484 -12.188 1 91.25 268 LEU B CA 1
ATOM 4763 C C . LEU B 1 268 ? 13.516 -20.281 -11.039 1 91.25 268 LEU B C 1
ATOM 4765 O O . LEU B 1 268 ? 14.289 -21.188 -10.711 1 91.25 268 LEU B O 1
ATOM 4769 N N . VAL B 1 269 ? 13.461 -19.188 -10.445 1 88 269 VAL B N 1
ATOM 4770 C CA . VAL B 1 269 ? 14.328 -18.875 -9.32 1 88 269 VAL B CA 1
ATOM 4771 C C . VAL B 1 269 ? 14.008 -19.781 -8.133 1 88 269 VAL B C 1
ATOM 4773 O O . VAL B 1 269 ? 14.906 -20.219 -7.426 1 88 269 VAL B O 1
ATOM 4776 N N . GLY B 1 270 ? 12.734 -20.031 -7.945 1 86.25 270 GLY B N 1
ATOM 4777 C CA . GLY B 1 270 ? 12.32 -20.906 -6.863 1 86.25 270 GLY B CA 1
ATOM 4778 C C . GLY B 1 270 ? 12.906 -22.297 -6.973 1 86.25 270 GLY B C 1
ATOM 4779 O O . GLY B 1 270 ? 13.5 -22.797 -6.02 1 86.25 270 GLY B O 1
ATOM 4780 N N . HIS B 1 271 ? 12.719 -22.891 -8.094 1 90.5 271 HIS B N 1
ATOM 4781 C CA . HIS B 1 271 ? 13.273 -24.219 -8.312 1 90.5 271 HIS B CA 1
ATOM 4782 C C . HIS B 1 271 ? 14.789 -24.203 -8.203 1 90.5 271 HIS B C 1
ATOM 4784 O O . HIS B 1 271 ? 15.383 -25.094 -7.582 1 90.5 271 HIS B O 1
ATOM 4790 N N . HIS B 1 272 ? 15.422 -23.219 -8.789 1 89.44 272 HIS B N 1
ATOM 4791 C CA . HIS B 1 272 ? 16.875 -23.109 -8.781 1 89.44 272 HIS B CA 1
ATOM 4792 C C . HIS B 1 272 ? 17.406 -22.938 -7.359 1 89.44 272 HIS B C 1
ATOM 4794 O O . HIS B 1 272 ? 18.406 -23.547 -6.988 1 89.44 272 HIS B O 1
ATOM 4800 N N . ASN B 1 273 ? 16.75 -22.188 -6.609 1 84.69 273 ASN B N 1
ATOM 4801 C CA . ASN B 1 273 ? 17.188 -21.906 -5.242 1 84.69 273 ASN B CA 1
ATOM 4802 C C . ASN B 1 273 ? 17.109 -23.156 -4.371 1 84.69 273 ASN B C 1
ATOM 4804 O O . ASN B 1 273 ? 17.875 -23.297 -3.422 1 84.69 273 ASN B O 1
ATOM 4808 N N . PHE B 1 274 ? 16.203 -24 -4.73 1 84.81 274 PHE B N 1
ATOM 4809 C CA . PHE B 1 274 ? 16.062 -25.23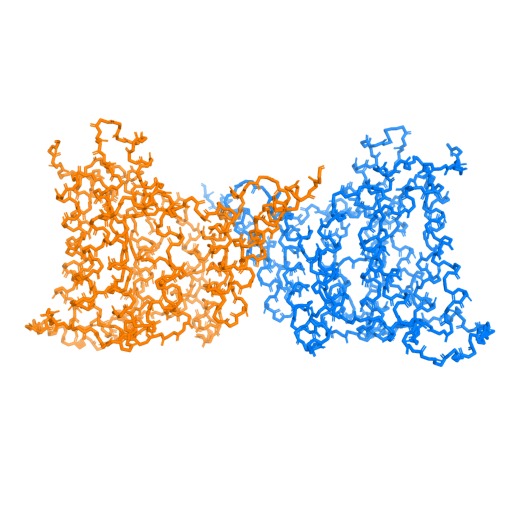4 -3.969 1 84.81 274 PHE B CA 1
ATOM 4810 C C . PHE B 1 274 ? 16.984 -26.328 -4.527 1 84.81 274 PHE B C 1
ATOM 4812 O O . PHE B 1 274 ? 16.906 -27.484 -4.102 1 84.81 274 PHE B O 1
ATOM 4819 N N . GLY B 1 275 ? 17.734 -25.953 -5.574 1 86.31 275 GLY B N 1
ATOM 4820 C CA . GLY B 1 275 ? 18.812 -26.859 -5.988 1 86.31 275 GLY B CA 1
ATOM 4821 C C . GLY B 1 275 ? 18.625 -27.391 -7.398 1 86.31 275 GLY B C 1
ATOM 4822 O O . GLY B 1 275 ? 19.531 -28.016 -7.945 1 86.31 275 GLY B O 1
ATOM 4823 N N . ALA B 1 276 ? 17.562 -27.047 -8 1 92.81 276 ALA B N 1
ATOM 4824 C CA . ALA B 1 276 ? 17.297 -27.578 -9.336 1 92.81 276 ALA B CA 1
ATOM 4825 C C . ALA B 1 276 ? 18.234 -26.953 -10.367 1 92.81 276 ALA B C 1
ATOM 4827 O O . ALA B 1 276 ? 18.562 -25.766 -10.273 1 92.81 276 ALA B O 1
ATOM 4828 N N . ARG B 1 277 ? 18.594 -27.781 -11.273 1 93.81 277 ARG B N 1
ATOM 4829 C CA . ARG B 1 277 ? 19.469 -27.297 -12.336 1 93.81 277 ARG B CA 1
ATOM 4830 C C . ARG B 1 277 ? 18.984 -27.75 -13.703 1 93.81 277 ARG B C 1
ATOM 4832 O O . ARG B 1 277 ? 19.391 -27.203 -14.734 1 93.81 277 ARG B O 1
ATOM 4839 N N . THR B 1 278 ? 18.047 -28.688 -13.695 1 95.12 278 THR B N 1
ATOM 4840 C CA . THR B 1 278 ? 17.531 -29.203 -14.953 1 95.12 278 THR B CA 1
ATOM 4841 C C . THR B 1 278 ? 16.016 -29.25 -14.938 1 95.12 278 THR B C 1
ATOM 4843 O O . THR B 1 278 ? 15.383 -28.906 -13.93 1 95.12 278 THR B O 1
ATOM 4846 N N . GLY B 1 279 ? 15.5 -29.688 -16.062 1 96.38 279 GLY B N 1
ATOM 4847 C CA . GLY B 1 279 ? 14.047 -29.766 -16.188 1 96.38 279 GLY B CA 1
ATOM 4848 C C . GLY B 1 279 ? 13.445 -30.891 -15.367 1 96.38 279 GLY B C 1
ATOM 4849 O O . GLY B 1 279 ? 12.219 -30.953 -15.203 1 96.38 279 GLY B O 1
ATOM 4850 N N . ALA B 1 280 ? 14.25 -31.688 -14.781 1 96.5 280 ALA B N 1
ATOM 4851 C CA . ALA B 1 280 ? 13.766 -32.812 -13.984 1 96.5 280 ALA B CA 1
ATOM 4852 C C . ALA B 1 280 ? 12.945 -32.312 -12.797 1 96.5 280 ALA B C 1
ATOM 4854 O O . ALA B 1 280 ? 11.984 -32.969 -12.391 1 96.5 280 ALA B O 1
ATOM 4855 N N . SER B 1 281 ? 13.312 -31.281 -12.234 1 95.19 281 SER B N 1
ATOM 4856 C CA . SER B 1 281 ? 12.562 -30.734 -11.102 1 95.19 281 SER B CA 1
ATOM 4857 C C . SER B 1 281 ? 11.133 -30.391 -11.5 1 95.19 281 SER B C 1
ATOM 4859 O O . SER B 1 281 ? 10.195 -30.641 -10.734 1 95.19 281 SER B O 1
ATOM 4861 N N . VAL B 1 282 ? 10.969 -29.875 -12.656 1 96.81 282 VAL B N 1
ATOM 4862 C CA . VAL B 1 282 ? 9.656 -29.453 -13.148 1 96.81 282 VAL B CA 1
ATOM 4863 C C . VAL B 1 282 ? 8.844 -30.688 -13.523 1 96.81 282 VAL B C 1
ATOM 4865 O O . VAL B 1 282 ? 7.625 -30.719 -13.336 1 96.81 282 VAL B O 1
ATOM 4868 N N . VAL B 1 283 ? 9.516 -31.656 -14.031 1 97 283 VAL B N 1
ATOM 4869 C CA . VAL B 1 283 ? 8.852 -32.906 -14.359 1 97 283 VAL B CA 1
ATOM 4870 C C . VAL B 1 283 ? 8.336 -33.594 -13.086 1 97 283 VAL B C 1
ATOM 4872 O O . VAL B 1 283 ? 7.199 -34.062 -13.047 1 97 283 VAL B O 1
ATOM 4875 N N . ILE B 1 284 ? 9.125 -33.594 -12.109 1 95.12 284 ILE B N 1
ATOM 4876 C CA . ILE B 1 284 ? 8.719 -34.156 -10.82 1 95.12 284 ILE B CA 1
ATOM 4877 C C . ILE B 1 284 ? 7.543 -33.375 -10.266 1 95.12 284 ILE B C 1
ATOM 4879 O O . ILE B 1 284 ? 6.566 -33.938 -9.781 1 95.12 284 ILE B O 1
ATOM 4883 N N . TYR B 1 285 ? 7.68 -32.062 -10.297 1 94.31 285 TYR B N 1
ATOM 4884 C CA . TYR B 1 285 ? 6.625 -31.156 -9.859 1 94.31 285 TYR B CA 1
ATOM 4885 C C . TYR B 1 285 ? 5.309 -31.469 -10.562 1 94.31 285 TYR B C 1
ATOM 4887 O O . TYR B 1 285 ? 4.262 -31.578 -9.914 1 94.31 285 TYR B O 1
ATOM 4895 N N . GLY B 1 286 ? 5.367 -31.672 -11.852 1 96.31 286 GLY B N 1
ATOM 4896 C CA . GLY B 1 286 ? 4.199 -32.031 -12.633 1 96.31 286 GLY B CA 1
ATOM 4897 C C . GLY B 1 286 ? 3.648 -33.406 -12.289 1 96.31 286 GLY B C 1
ATOM 4898 O O . GLY B 1 286 ? 2.432 -33.594 -12.219 1 96.31 286 GLY B O 1
ATOM 4899 N N . ALA B 1 287 ? 4.512 -34.312 -12.039 1 94.69 287 ALA B N 1
ATOM 4900 C CA . ALA B 1 287 ? 4.102 -35.656 -11.695 1 94.69 287 ALA B CA 1
ATOM 4901 C C . ALA B 1 287 ? 3.324 -35.688 -10.375 1 94.69 287 ALA B C 1
ATOM 4903 O O . ALA B 1 287 ? 2.395 -36.469 -10.211 1 94.69 287 ALA B O 1
ATOM 4904 N N . ILE B 1 288 ? 3.703 -34.875 -9.531 1 90.06 288 ILE B N 1
ATOM 4905 C CA . ILE B 1 288 ? 3.002 -34.75 -8.258 1 90.06 288 ILE B CA 1
ATOM 4906 C C . ILE B 1 288 ? 1.56 -34.312 -8.492 1 90.06 288 ILE B C 1
ATOM 4908 O O . ILE B 1 288 ? 0.626 -34.906 -7.93 1 90.06 288 ILE B O 1
ATOM 4912 N N . PHE B 1 289 ? 1.345 -33.344 -9.297 1 91.62 289 PHE B N 1
ATOM 4913 C CA . PHE B 1 289 ? 0.003 -32.875 -9.578 1 91.62 289 PHE B CA 1
ATOM 4914 C C . PHE B 1 289 ? -0.805 -33.906 -10.352 1 91.62 289 PHE B C 1
ATOM 4916 O O . PHE B 1 289 ? -1.99 -34.094 -10.086 1 91.62 289 PHE B O 1
ATOM 4923 N N . VAL B 1 290 ? -0.173 -34.562 -11.344 1 92.19 290 VAL B N 1
ATOM 4924 C CA . VAL B 1 290 ? -0.859 -35.562 -12.133 1 92.19 290 VAL B CA 1
ATOM 4925 C C . VAL B 1 290 ? -1.274 -36.719 -11.234 1 92.19 290 VAL B C 1
ATOM 4927 O O . VAL B 1 290 ? -2.393 -37.219 -11.336 1 92.19 290 VAL B O 1
ATOM 4930 N N . THR B 1 291 ? -0.406 -37.125 -10.367 1 88.38 291 THR B N 1
ATOM 4931 C CA . THR B 1 291 ? -0.704 -38.188 -9.438 1 88.38 291 THR B CA 1
ATOM 4932 C C . THR B 1 291 ? -1.845 -37.812 -8.5 1 88.38 291 THR B C 1
ATOM 4934 O O . THR B 1 291 ? -2.74 -38.625 -8.242 1 88.38 291 THR B O 1
ATOM 4937 N N . ALA B 1 292 ? -1.791 -36.594 -8.031 1 84.06 292 ALA B N 1
ATOM 4938 C CA . ALA B 1 292 ? -2.865 -36.094 -7.172 1 84.06 292 ALA B CA 1
ATOM 4939 C C . ALA B 1 292 ? -4.203 -36.094 -7.91 1 84.06 292 ALA B C 1
ATOM 4941 O O . ALA B 1 292 ? -5.238 -36.438 -7.332 1 84.06 292 ALA B O 1
ATOM 4942 N N . ALA B 1 293 ? -4.203 -35.656 -9.117 1 87.38 293 ALA B N 1
ATOM 4943 C CA . ALA B 1 293 ? -5.414 -35.656 -9.938 1 87.38 293 ALA B CA 1
ATOM 4944 C C . ALA B 1 293 ? -5.965 -37.062 -10.133 1 87.38 293 ALA B C 1
ATOM 4946 O O . ALA B 1 293 ? -7.176 -37.281 -10.023 1 87.38 293 ALA B O 1
ATOM 4947 N N . LEU B 1 294 ? -5.109 -38 -10.383 1 83.75 294 LEU B N 1
ATOM 4948 C CA . LEU B 1 294 ? -5.516 -39.344 -10.664 1 83.75 294 LEU B CA 1
ATOM 4949 C C . LEU B 1 294 ? -6 -40.062 -9.398 1 83.75 294 LEU B C 1
ATOM 4951 O O . LEU B 1 294 ? -6.926 -40.875 -9.445 1 83.75 294 LEU B O 1
ATOM 4955 N N . LEU B 1 295 ? -5.406 -39.656 -8.328 1 74.75 295 LEU B N 1
ATOM 4956 C CA . LEU B 1 295 ? -5.754 -40.344 -7.074 1 74.75 295 LEU B CA 1
ATOM 4957 C C . LEU B 1 295 ? -6.965 -39.688 -6.426 1 74.75 295 LEU B C 1
ATOM 4959 O O . LEU B 1 295 ? -7.805 -40.344 -5.832 1 74.75 295 LEU B O 1
ATOM 4963 N N . PHE B 1 296 ? -7.043 -38.344 -6.59 1 72.31 296 PHE B N 1
ATOM 4964 C CA . PHE B 1 296 ? -8.039 -37.625 -5.793 1 72.31 296 PHE B CA 1
ATOM 4965 C C . PHE B 1 296 ? -9.016 -36.875 -6.688 1 72.31 296 PHE B C 1
ATOM 4967 O O . PHE B 1 296 ? -9.93 -36.219 -6.195 1 72.31 296 PHE B O 1
ATOM 4974 N N . GLY B 1 297 ? -8.875 -36.906 -7.891 1 69.25 297 GLY B N 1
ATOM 4975 C CA . GLY B 1 297 ? -9.703 -36.156 -8.82 1 69.25 297 GLY B CA 1
ATOM 4976 C C . GLY B 1 297 ? -11.188 -36.375 -8.602 1 69.25 297 GLY B C 1
ATOM 4977 O O . GLY B 1 297 ? -11.969 -35.406 -8.672 1 69.25 297 GLY B O 1
ATOM 4978 N N . HIS B 1 298 ? -11.57 -37.469 -8.258 1 65.06 298 HIS B N 1
ATOM 4979 C CA . HIS B 1 298 ? -12.977 -37.812 -8.102 1 65.06 298 HIS B CA 1
ATOM 4980 C C . HIS B 1 298 ? -13.523 -37.312 -6.766 1 65.06 298 HIS B C 1
ATOM 4982 O O . HIS B 1 298 ? -14.734 -37.125 -6.609 1 65.06 298 HIS B O 1
ATOM 4988 N N . ARG B 1 299 ? -12.625 -36.969 -5.859 1 66.25 299 ARG B N 1
ATOM 4989 C CA . ARG B 1 299 ? -13.031 -36.531 -4.535 1 66.25 299 ARG B CA 1
ATOM 4990 C C . ARG B 1 299 ? -12.5 -35.125 -4.246 1 66.25 299 ARG B C 1
ATOM 4992 O O . ARG B 1 299 ? -12.422 -34.719 -3.09 1 66.25 299 ARG B O 1
ATOM 4999 N N . ALA B 1 300 ? -12.07 -34.562 -5.32 1 67.31 300 ALA B N 1
ATOM 5000 C CA . ALA B 1 300 ? -11.391 -33.281 -5.145 1 67.31 300 ALA B CA 1
ATOM 5001 C C . ALA B 1 300 ? -12.297 -32.281 -4.453 1 67.31 300 ALA B C 1
ATOM 5003 O O . ALA B 1 300 ? -11.844 -31.531 -3.576 1 67.31 300 ALA B O 1
ATOM 5004 N N . LYS B 1 301 ? -13.516 -32.312 -4.805 1 66.19 301 LYS B N 1
ATOM 5005 C CA . LYS B 1 301 ? -14.461 -31.391 -4.184 1 66.19 301 LYS B CA 1
ATOM 5006 C C . LYS B 1 301 ? -14.586 -31.656 -2.686 1 66.19 301 LYS B C 1
ATOM 5008 O O . LYS B 1 301 ? -14.664 -30.719 -1.89 1 66.19 301 LYS B O 1
ATOM 5013 N N . ASP B 1 302 ? -14.609 -32.906 -2.383 1 65.62 302 ASP B N 1
ATOM 5014 C CA . ASP B 1 302 ? -14.742 -33.281 -0.98 1 65.62 302 ASP B CA 1
ATOM 5015 C C . ASP B 1 302 ? -13.492 -32.906 -0.187 1 65.62 302 ASP B C 1
ATOM 5017 O O . ASP B 1 302 ? -13.594 -32.469 0.96 1 65.62 302 ASP B O 1
ATOM 5021 N N . VAL B 1 303 ? -12.414 -33.125 -0.895 1 64.38 303 VAL B N 1
ATOM 5022 C CA . VAL B 1 303 ? -11.156 -32.812 -0.223 1 64.38 303 VAL B CA 1
ATOM 5023 C C . VAL B 1 303 ? -11.008 -31.312 -0.048 1 64.38 303 VAL B C 1
ATOM 5025 O O . VAL B 1 303 ? -10.57 -30.844 1.006 1 64.38 303 VAL B O 1
ATOM 5028 N N . LEU B 1 304 ? -11.398 -30.609 -1.011 1 67.94 304 LEU B N 1
ATOM 5029 C CA . LEU B 1 304 ? -11.273 -29.172 -0.962 1 67.94 304 LEU B CA 1
ATOM 5030 C C . LEU B 1 304 ? -12.242 -28.562 0.05 1 67.94 304 LEU B C 1
ATOM 5032 O O . LEU B 1 304 ? -11.961 -27.531 0.656 1 67.94 304 LEU B O 1
ATOM 5036 N N . ALA B 1 305 ? -13.305 -29.234 0.141 1 66.81 305 ALA B N 1
ATOM 5037 C CA . ALA B 1 305 ? -14.305 -28.766 1.1 1 66.81 305 ALA B CA 1
ATOM 5038 C C . ALA B 1 305 ? -13.789 -28.875 2.531 1 66.81 305 ALA B C 1
ATOM 5040 O O . ALA B 1 305 ? -14.273 -28.203 3.432 1 66.81 305 ALA B O 1
ATOM 5041 N N . LEU B 1 306 ? -12.828 -29.734 2.605 1 64.88 306 LEU B N 1
ATOM 5042 C CA . LEU B 1 306 ? -12.258 -29.953 3.93 1 64.88 306 LEU B CA 1
ATOM 5043 C C . LEU B 1 306 ? -11.211 -28.891 4.258 1 64.88 306 LEU B C 1
ATOM 5045 O O . LEU B 1 306 ? -10.844 -28.719 5.422 1 64.88 306 LEU B O 1
ATOM 5049 N N . PHE B 1 307 ? -10.828 -28.25 3.277 1 71 307 PHE B N 1
ATOM 5050 C CA . PHE B 1 307 ? -9.789 -27.25 3.479 1 71 307 PHE B CA 1
ATOM 5051 C C . PHE B 1 307 ? -10.359 -26.016 4.188 1 71 307 PHE B C 1
ATOM 5053 O O . PHE B 1 307 ? -11.273 -25.375 3.682 1 71 307 PHE B O 1
ATOM 5060 N N . PRO B 1 308 ? -9.875 -25.812 5.461 1 77.88 308 PRO B N 1
ATOM 5061 C CA . PRO B 1 308 ? -10.398 -24.641 6.148 1 77.88 308 PRO B CA 1
ATOM 5062 C C . PRO B 1 308 ? -10.102 -23.344 5.398 1 77.88 308 PRO B C 1
ATOM 5064 O O . PRO B 1 308 ? -8.938 -23.031 5.133 1 77.88 308 PRO B O 1
ATOM 5067 N N . LEU B 1 309 ? -11.117 -22.656 5.133 1 82.75 309 LEU B N 1
ATOM 5068 C CA . LEU B 1 309 ? -10.992 -21.422 4.375 1 82.75 309 LEU B CA 1
ATOM 5069 C C . LEU B 1 309 ? -10.148 -20.406 5.129 1 82.75 309 LEU B C 1
ATOM 5071 O O . LEU B 1 309 ? -9.461 -19.578 4.516 1 82.75 309 LEU B O 1
ATOM 5075 N N . SER B 1 310 ? -10.141 -20.516 6.402 1 87.75 310 SER B N 1
ATOM 5076 C CA . SER B 1 310 ? -9.336 -19.609 7.207 1 87.75 310 SER B CA 1
ATOM 5077 C C . SER B 1 310 ? -7.844 -19.844 6.973 1 87.75 310 SER B C 1
ATOM 5079 O O . SER B 1 310 ? -7.059 -18.891 6.957 1 87.75 310 SER B O 1
ATOM 5081 N N . VAL B 1 311 ? -7.504 -21.047 6.766 1 84.75 311 VAL B N 1
ATOM 5082 C CA . VAL B 1 311 ? -6.109 -21.375 6.488 1 84.75 311 VAL B CA 1
ATOM 5083 C C . VAL B 1 311 ? -5.734 -20.906 5.086 1 84.75 311 VAL B C 1
ATOM 5085 O O . VAL B 1 311 ? -4.637 -20.375 4.879 1 84.75 311 VAL B O 1
ATOM 5088 N N . LEU B 1 312 ? -6.66 -21.125 4.199 1 83.25 312 LEU B N 1
ATOM 5089 C CA . LEU B 1 312 ? -6.441 -20.562 2.867 1 83.25 312 LEU B CA 1
ATOM 5090 C C . LEU B 1 312 ? -6.246 -19.062 2.928 1 83.25 312 LEU B C 1
ATOM 5092 O O . LEU B 1 312 ? -5.398 -18.516 2.223 1 83.25 312 LEU B O 1
ATOM 5096 N N . GLY B 1 313 ? -7.035 -18.438 3.711 1 88.38 313 GLY B N 1
ATOM 5097 C CA . GLY B 1 313 ? -6.898 -17 3.898 1 88.38 313 GLY B CA 1
ATOM 5098 C C . GLY B 1 313 ? -5.516 -16.594 4.367 1 88.38 313 GLY B C 1
ATOM 5099 O O . GLY B 1 313 ? -4.965 -15.594 3.887 1 88.38 313 GLY B O 1
ATOM 5100 N N . VAL B 1 314 ? -4.969 -17.344 5.234 1 88.69 314 VAL B N 1
ATOM 5101 C CA . VAL B 1 314 ? -3.641 -17.047 5.762 1 88.69 314 VAL B CA 1
ATOM 5102 C C . VAL B 1 314 ? -2.602 -17.188 4.652 1 88.69 314 VAL B C 1
ATOM 5104 O O . VAL B 1 314 ? -1.732 -16.328 4.5 1 88.69 314 VAL B O 1
ATOM 5107 N N . ILE B 1 315 ? -2.695 -18.203 3.932 1 85.06 315 ILE B N 1
ATOM 5108 C CA . ILE B 1 315 ? -1.75 -18.422 2.844 1 85.06 315 ILE B CA 1
ATOM 5109 C C . ILE B 1 315 ? -1.856 -17.297 1.827 1 85.06 315 ILE B C 1
ATOM 5111 O O . ILE B 1 315 ? -0.84 -16.75 1.377 1 85.06 315 ILE B O 1
ATOM 5115 N N . LEU B 1 316 ? -3.057 -16.922 1.519 1 86.19 316 LEU B N 1
ATOM 5116 C CA . LEU B 1 316 ? -3.281 -15.867 0.539 1 86.19 316 LEU B CA 1
ATOM 5117 C C . LEU B 1 316 ? -2.793 -14.523 1.068 1 86.19 316 LEU B C 1
ATOM 5119 O O . LEU B 1 316 ? -2.354 -13.664 0.296 1 86.19 316 LEU B O 1
ATOM 5123 N N . THR B 1 317 ? -2.863 -14.328 2.336 1 89.31 317 THR B N 1
ATOM 5124 C CA . THR B 1 317 ? -2.348 -13.102 2.938 1 89.31 317 THR B CA 1
ATOM 5125 C C . THR B 1 317 ? -0.845 -12.977 2.705 1 89.31 317 THR B C 1
ATOM 5127 O O . THR B 1 317 ? -0.348 -11.891 2.395 1 89.31 317 THR B O 1
ATOM 5130 N N . PHE B 1 318 ? -0.127 -14.055 2.838 1 86.12 318 PHE B N 1
ATOM 5131 C CA . PHE B 1 318 ? 1.314 -14.016 2.623 1 86.12 318 PHE B CA 1
ATOM 5132 C C . PHE B 1 318 ? 1.637 -13.828 1.146 1 86.12 318 PHE B C 1
ATOM 5134 O O . PHE B 1 318 ? 2.617 -13.164 0.801 1 86.12 318 PHE B O 1
ATOM 5141 N N . GLU B 1 319 ? 0.823 -14.438 0.303 1 83.12 319 GLU B N 1
ATOM 5142 C CA . GLU B 1 319 ? 0.975 -14.195 -1.128 1 83.12 319 GLU B CA 1
ATOM 5143 C C . GLU B 1 319 ? 0.729 -12.727 -1.462 1 83.12 319 GLU B C 1
ATOM 5145 O O . GLU B 1 319 ? 1.423 -12.148 -2.305 1 83.12 319 GLU B O 1
ATOM 5150 N N . ALA B 1 320 ? -0.349 -12.195 -0.864 1 90.12 320 ALA B N 1
ATOM 5151 C CA . ALA B 1 320 ? -0.665 -10.781 -1.035 1 90.12 320 ALA B CA 1
ATOM 5152 C C . ALA B 1 320 ? 0.524 -9.906 -0.653 1 90.12 320 ALA B C 1
ATOM 5154 O O . ALA B 1 320 ? 0.868 -8.961 -1.374 1 90.12 320 ALA B O 1
ATOM 5155 N N . PHE B 1 321 ? 1.154 -10.25 0.39 1 90.56 321 PHE B N 1
ATOM 5156 C CA . PHE B 1 321 ? 2.324 -9.516 0.85 1 90.56 321 PHE B CA 1
ATOM 5157 C C . PHE B 1 321 ? 3.455 -9.602 -0.17 1 90.56 321 PHE B C 1
ATOM 5159 O O . PHE B 1 321 ? 4.133 -8.609 -0.44 1 90.56 321 PHE B O 1
ATOM 5166 N N . GLY B 1 322 ? 3.676 -10.773 -0.632 1 86.75 322 GLY B N 1
ATOM 5167 C CA . GLY B 1 322 ? 4.691 -10.961 -1.655 1 86.75 322 GLY B CA 1
ATOM 5168 C C . GLY B 1 322 ? 4.5 -10.055 -2.857 1 86.75 322 GLY B C 1
ATOM 5169 O O . GLY B 1 322 ? 5.469 -9.539 -3.418 1 86.75 322 GLY B O 1
ATOM 5170 N N . LEU B 1 323 ? 3.297 -9.805 -3.213 1 86.56 323 LEU B N 1
ATOM 5171 C CA . LEU B 1 323 ? 2.973 -8.953 -4.352 1 86.56 323 LEU B CA 1
ATOM 5172 C C . LEU B 1 323 ? 3.143 -7.477 -3.99 1 86.56 323 LEU B C 1
ATOM 5174 O O . LEU B 1 323 ? 3.754 -6.719 -4.746 1 86.56 323 LEU B O 1
ATOM 5178 N N . MET B 1 324 ? 2.664 -7.109 -2.863 1 92.31 324 MET B N 1
ATOM 5179 C CA . MET B 1 324 ? 2.666 -5.703 -2.459 1 92.31 324 MET B CA 1
ATOM 5180 C C . MET B 1 324 ? 4.09 -5.203 -2.238 1 92.31 324 MET B C 1
ATOM 5182 O O . MET B 1 324 ? 4.398 -4.051 -2.541 1 92.31 324 MET B O 1
ATOM 5186 N N . ARG B 1 325 ? 4.914 -6.023 -1.697 1 89.56 325 ARG B N 1
ATOM 5187 C CA . ARG B 1 325 ? 6.27 -5.602 -1.354 1 89.56 325 ARG B CA 1
ATOM 5188 C C . ARG B 1 325 ? 7.059 -5.219 -2.604 1 89.56 325 ARG B C 1
ATOM 5190 O O . ARG B 1 325 ? 8.039 -4.484 -2.521 1 89.56 325 ARG B O 1
ATOM 5197 N N . LEU B 1 326 ? 6.637 -5.664 -3.748 1 88.44 326 LEU B N 1
ATOM 5198 C CA . LEU B 1 326 ? 7.355 -5.398 -4.988 1 88.44 326 LEU B CA 1
ATOM 5199 C C . LEU B 1 326 ? 7.223 -3.934 -5.391 1 88.44 326 LEU B C 1
ATOM 5201 O O . LEU B 1 326 ? 7.988 -3.445 -6.23 1 88.44 326 LEU B O 1
ATOM 5205 N N . ALA B 1 327 ? 6.254 -3.23 -4.816 1 90.5 327 ALA B N 1
ATOM 5206 C CA . ALA B 1 327 ? 6.094 -1.803 -5.086 1 90.5 327 ALA B CA 1
ATOM 5207 C C . ALA B 1 327 ? 7.352 -1.029 -4.703 1 90.5 327 ALA B C 1
ATOM 5209 O O . ALA B 1 327 ? 7.664 0.001 -5.305 1 90.5 327 ALA B O 1
ATOM 5210 N N . ARG B 1 328 ? 8.109 -1.543 -3.793 1 87.25 328 ARG B N 1
ATOM 5211 C CA . ARG B 1 328 ? 9.312 -0.866 -3.314 1 87.25 328 ARG B CA 1
ATOM 5212 C C . ARG B 1 328 ? 10.406 -0.88 -4.375 1 87.25 328 ARG B C 1
ATOM 5214 O O . ARG B 1 328 ? 11.359 -0.103 -4.301 1 87.25 328 ARG B O 1
ATOM 5221 N N . LEU B 1 329 ? 10.273 -1.758 -5.301 1 84.38 329 LEU B N 1
ATOM 5222 C CA . LEU B 1 329 ? 11.305 -1.921 -6.32 1 84.38 329 LEU B CA 1
ATOM 5223 C C . LEU B 1 329 ? 11.039 -1.017 -7.516 1 84.38 329 LEU B C 1
ATOM 5225 O O . LEU B 1 329 ? 11.734 -1.104 -8.531 1 84.38 329 LEU B O 1
ATOM 5229 N N . THR B 1 330 ? 10.047 -0.163 -7.395 1 89 330 THR B N 1
ATOM 5230 C CA . THR B 1 330 ? 9.781 0.839 -8.422 1 89 330 THR B CA 1
ATOM 5231 C C . THR B 1 330 ? 10.922 1.851 -8.492 1 89 330 THR B C 1
ATOM 5233 O O . THR B 1 330 ? 11.695 1.989 -7.539 1 89 330 THR B O 1
ATOM 5236 N N . GLU B 1 331 ? 11.016 2.527 -9.688 1 88.44 331 GLU B N 1
ATOM 5237 C CA . GLU B 1 331 ? 11.992 3.602 -9.859 1 88.44 331 GLU B CA 1
ATOM 5238 C C . GLU B 1 331 ? 11.906 4.605 -8.711 1 88.44 331 GLU B C 1
ATOM 5240 O O . GLU B 1 331 ? 10.82 4.914 -8.227 1 88.44 331 GLU B O 1
ATOM 5245 N N . PRO B 1 332 ? 13.078 5.09 -8.359 1 85 332 PRO B N 1
ATOM 5246 C CA . PRO B 1 332 ? 13.133 6 -7.211 1 85 332 PRO B CA 1
ATOM 5247 C C . PRO B 1 332 ? 12.477 7.348 -7.496 1 85 332 PRO B C 1
ATOM 5249 O O . PRO B 1 332 ? 12.133 8.086 -6.566 1 85 332 PRO B O 1
ATOM 5252 N N . ALA B 1 333 ? 12.305 7.656 -8.719 1 86.12 333 ALA B N 1
ATOM 5253 C CA . ALA B 1 333 ? 11.688 8.938 -9.055 1 86.12 333 ALA B CA 1
ATOM 5254 C C . ALA B 1 333 ? 10.312 9.07 -8.398 1 86.12 333 ALA B C 1
ATOM 5256 O O . ALA B 1 333 ? 9.508 8.133 -8.438 1 86.12 333 ALA B O 1
ATOM 5257 N N . LYS B 1 334 ? 10.023 10.203 -7.789 1 84.62 334 LYS B N 1
ATOM 5258 C CA . LYS B 1 334 ? 8.773 10.461 -7.066 1 84.62 334 LYS B CA 1
ATOM 5259 C C . LYS B 1 334 ? 7.562 10.211 -7.957 1 84.62 334 LYS B C 1
ATOM 5261 O O . LYS B 1 334 ? 6.559 9.656 -7.504 1 84.62 334 LYS B O 1
ATOM 5266 N N . TRP B 1 335 ? 7.703 10.641 -9.156 1 86.56 335 TRP B N 1
ATOM 5267 C CA . TRP B 1 335 ? 6.59 10.484 -10.086 1 86.56 335 TRP B CA 1
ATOM 5268 C C . TRP B 1 335 ? 6.293 9.008 -10.328 1 86.56 335 TRP B C 1
ATOM 5270 O O . TRP B 1 335 ? 5.129 8.602 -10.367 1 86.56 335 TRP B O 1
ATOM 5280 N N . ALA B 1 336 ? 7.344 8.281 -10.5 1 90.06 336 ALA B N 1
ATOM 5281 C CA . ALA B 1 336 ? 7.172 6.844 -10.711 1 90.06 336 ALA B CA 1
ATOM 5282 C C . ALA B 1 336 ? 6.516 6.188 -9.5 1 90.06 336 ALA B C 1
ATOM 5284 O O . ALA B 1 336 ? 5.672 5.301 -9.648 1 90.06 336 ALA B O 1
ATOM 5285 N N . GLN B 1 337 ? 6.902 6.652 -8.422 1 90.81 337 GLN B N 1
ATOM 5286 C CA . GLN B 1 337 ? 6.309 6.129 -7.195 1 90.81 337 GLN B CA 1
ATOM 5287 C C . GLN B 1 337 ? 4.832 6.5 -7.098 1 90.81 337 GLN B C 1
ATOM 5289 O O . GLN B 1 337 ? 4.008 5.691 -6.66 1 90.81 337 GLN B O 1
ATOM 5294 N N . PHE B 1 338 ? 4.598 7.695 -7.453 1 90.56 338 PHE B N 1
ATOM 5295 C CA . PHE B 1 338 ? 3.209 8.141 -7.461 1 90.56 338 PHE B CA 1
ATOM 5296 C C . PHE B 1 338 ? 2.375 7.281 -8.406 1 90.56 338 PHE B C 1
ATOM 5298 O O . PHE B 1 338 ? 1.283 6.836 -8.039 1 90.56 338 PHE B O 1
ATOM 5305 N N . VAL B 1 339 ? 2.863 7.074 -9.57 1 92.12 339 VAL B N 1
ATOM 5306 C CA . VAL B 1 339 ? 2.16 6.285 -10.578 1 92.12 339 VAL B CA 1
ATOM 5307 C C . VAL B 1 339 ? 1.927 4.871 -10.047 1 92.12 339 VAL B C 1
ATOM 5309 O O . VAL B 1 339 ? 0.846 4.305 -10.234 1 92.12 339 VAL B O 1
ATOM 5312 N N . THR B 1 340 ? 2.885 4.309 -9.406 1 93.94 340 THR B N 1
ATOM 5313 C CA . THR B 1 340 ? 2.775 2.961 -8.859 1 93.94 340 THR B CA 1
ATOM 5314 C C . THR B 1 340 ? 1.638 2.877 -7.848 1 93.94 340 THR B C 1
ATOM 5316 O O . THR B 1 340 ? 0.757 2.023 -7.965 1 93.94 340 THR B O 1
ATOM 5319 N N . LEU B 1 341 ? 1.653 3.801 -6.938 1 93.38 341 LEU B N 1
ATOM 5320 C CA . LEU B 1 341 ? 0.656 3.766 -5.875 1 93.38 341 LEU B CA 1
ATOM 5321 C C . LEU B 1 341 ? -0.728 4.113 -6.414 1 93.38 341 LEU B C 1
ATOM 5323 O O . LEU B 1 341 ? -1.722 3.49 -6.031 1 93.38 341 LEU B O 1
ATOM 5327 N N . ALA B 1 342 ? -0.766 5.074 -7.293 1 92.25 342 ALA B N 1
ATOM 5328 C CA . ALA B 1 342 ? -2.037 5.457 -7.898 1 92.25 342 ALA B CA 1
ATOM 5329 C C . ALA B 1 342 ? -2.629 4.305 -8.711 1 92.25 342 ALA B C 1
ATOM 5331 O O . ALA B 1 342 ? -3.822 4.012 -8.602 1 92.25 342 ALA B O 1
ATOM 5332 N N . THR B 1 343 ? -1.805 3.707 -9.516 1 93 343 THR B N 1
ATOM 5333 C CA . THR B 1 343 ? -2.24 2.561 -10.305 1 93 343 THR B CA 1
ATOM 5334 C C . THR B 1 343 ? -2.756 1.444 -9.398 1 93 343 THR B C 1
ATOM 5336 O O . THR B 1 343 ? -3.818 0.874 -9.656 1 93 343 THR B O 1
ATOM 5339 N N . GLY B 1 344 ? -2.008 1.134 -8.398 1 93.56 344 GLY B N 1
ATOM 5340 C CA . GLY B 1 344 ? -2.402 0.08 -7.473 1 93.56 344 GLY B CA 1
ATOM 5341 C C . GLY B 1 344 ? -3.727 0.352 -6.785 1 93.56 344 GLY B C 1
ATOM 5342 O O . GLY B 1 344 ? -4.562 -0.544 -6.664 1 93.56 344 GLY B O 1
ATOM 5343 N N . LEU B 1 345 ? -3.91 1.548 -6.371 1 91.69 345 LEU B N 1
ATOM 5344 C CA . LEU B 1 345 ? -5.137 1.908 -5.664 1 91.69 345 LEU B CA 1
ATOM 5345 C C . LEU B 1 345 ? -6.34 1.844 -6.594 1 91.69 345 LEU B C 1
ATOM 5347 O O . LEU B 1 345 ? -7.41 1.378 -6.199 1 91.69 345 LEU B O 1
ATOM 5351 N N . VAL B 1 346 ? -6.191 2.336 -7.789 1 90.25 346 VAL B N 1
ATOM 5352 C CA . VAL B 1 346 ? -7.277 2.268 -8.766 1 90.25 346 VAL B CA 1
ATOM 5353 C C . VAL B 1 346 ? -7.602 0.808 -9.07 1 90.25 346 VAL B C 1
ATOM 5355 O O . VAL B 1 346 ? -8.773 0.426 -9.141 1 90.25 346 VAL B O 1
ATOM 5358 N N . CYS B 1 347 ? -6.594 0.021 -9.25 1 90.19 347 CYS B N 1
ATOM 5359 C CA . CYS B 1 347 ? -6.789 -1.398 -9.523 1 90.19 347 CYS B CA 1
ATOM 5360 C C . CYS B 1 347 ? -7.582 -2.062 -8.406 1 90.19 347 CYS B C 1
ATOM 5362 O O . CYS B 1 347 ? -8.516 -2.82 -8.664 1 90.19 347 CYS B O 1
ATOM 5364 N N . ALA B 1 348 ? -7.266 -1.772 -7.195 1 88.5 348 ALA B N 1
ATOM 5365 C CA . ALA B 1 348 ? -7.82 -2.475 -6.039 1 88.5 348 ALA B CA 1
ATOM 5366 C C . ALA B 1 348 ? -9.203 -1.938 -5.684 1 88.5 348 ALA B C 1
ATOM 5368 O O . ALA B 1 348 ? -10.047 -2.674 -5.164 1 88.5 348 ALA B O 1
ATOM 5369 N N . MET B 1 349 ? -9.438 -0.676 -6.004 1 85.5 349 MET B N 1
ATOM 5370 C CA . MET B 1 349 ? -10.594 -0.053 -5.371 1 85.5 349 MET B CA 1
ATOM 5371 C C . MET B 1 349 ? -11.648 0.322 -6.41 1 85.5 349 MET B C 1
ATOM 5373 O O . MET B 1 349 ? -12.82 0.514 -6.074 1 85.5 349 MET B O 1
ATOM 5377 N N . ALA B 1 350 ? -11.289 0.468 -7.633 1 82.75 350 ALA B N 1
ATOM 5378 C CA . ALA B 1 350 ? -12.227 0.901 -8.656 1 82.75 350 ALA B CA 1
ATOM 5379 C C . ALA B 1 350 ? -12.938 -0.293 -9.297 1 82.75 350 ALA B C 1
ATOM 5381 O O . ALA B 1 350 ? -12.391 -1.398 -9.328 1 82.75 350 ALA B O 1
ATOM 5382 N N . PRO B 1 351 ? -14.227 -0.023 -9.742 1 79 351 PRO B N 1
ATOM 5383 C CA . PRO B 1 351 ? -14.859 -1.049 -10.57 1 79 351 PRO B CA 1
ATOM 5384 C C . PRO B 1 351 ? -14.078 -1.33 -11.852 1 79 351 PRO B C 1
ATOM 5386 O O . PRO B 1 351 ? -13.609 -0.398 -12.516 1 79 351 PRO B O 1
ATOM 5389 N N . HIS B 1 352 ? -13.945 -2.576 -12.227 1 81.62 352 HIS B N 1
ATOM 5390 C CA . HIS B 1 352 ? -13.094 -2.951 -13.352 1 81.62 352 HIS B CA 1
ATOM 5391 C C . HIS B 1 352 ? -11.703 -2.346 -13.211 1 81.62 352 HIS B C 1
ATOM 5393 O O . HIS B 1 352 ? -11.141 -1.83 -14.18 1 81.62 352 HIS B O 1
ATOM 5399 N N . GLY B 1 353 ? -11.281 -2.324 -12.055 1 86.44 353 GLY B N 1
ATOM 5400 C CA . GLY B 1 353 ? -10.109 -1.567 -11.641 1 86.44 353 GLY B CA 1
ATOM 5401 C C . GLY B 1 353 ? -8.852 -1.955 -12.383 1 86.44 353 GLY B C 1
ATOM 5402 O O . GLY B 1 353 ? -8.016 -1.101 -12.695 1 86.44 353 GLY B O 1
ATOM 5403 N N . PHE B 1 354 ? -8.695 -3.135 -12.672 1 85.62 354 PHE B N 1
ATOM 5404 C CA . PHE B 1 354 ? -7.43 -3.549 -13.273 1 85.62 354 PHE B CA 1
ATOM 5405 C C . PHE B 1 354 ? -7.316 -3.043 -14.703 1 85.62 354 PHE B C 1
ATOM 5407 O O . PHE B 1 354 ? -6.227 -2.691 -15.156 1 85.62 354 PHE B O 1
ATOM 5414 N N . LEU B 1 355 ? -8.406 -3.023 -15.383 1 86.19 355 LEU B N 1
ATOM 5415 C CA . LEU B 1 355 ? -8.406 -2.422 -16.719 1 86.19 355 LEU B CA 1
ATOM 5416 C C . LEU B 1 355 ? -8.203 -0.913 -16.625 1 86.19 355 LEU B C 1
ATOM 5418 O O . LEU B 1 355 ? -7.312 -0.363 -17.281 1 86.19 355 LEU B O 1
ATOM 5422 N N . VAL B 1 356 ? -8.945 -0.275 -15.82 1 87.5 356 VAL B N 1
ATOM 5423 C CA . VAL B 1 356 ? -8.914 1.177 -15.664 1 87.5 356 VAL B CA 1
ATOM 5424 C C . VAL B 1 356 ? -7.566 1.605 -15.086 1 87.5 356 VAL B C 1
ATOM 5426 O O . VAL B 1 356 ? -6.98 2.598 -15.523 1 87.5 356 VAL B O 1
ATOM 5429 N N . GLY B 1 357 ? -7.164 0.848 -14.094 1 89.5 357 GLY B N 1
ATOM 5430 C CA . GLY B 1 357 ? -5.891 1.162 -13.469 1 89.5 357 GLY B CA 1
ATOM 5431 C C . GLY B 1 357 ? -4.715 1.049 -14.414 1 89.5 357 GLY B C 1
ATOM 5432 O O . GLY B 1 357 ? -3.807 1.883 -14.391 1 89.5 357 GLY B O 1
ATOM 5433 N N . SER B 1 358 ? -4.703 0.052 -15.234 1 88.19 358 SER B N 1
ATOM 5434 C CA . SER B 1 358 ? -3.621 -0.116 -16.203 1 88.19 358 SER B CA 1
ATOM 5435 C C . SER B 1 358 ? -3.594 1.029 -17.203 1 88.19 358 SER B C 1
ATOM 5437 O O . SER B 1 358 ? -2.533 1.589 -17.484 1 88.19 358 SER B O 1
ATOM 5439 N N . VAL B 1 359 ? -4.707 1.387 -17.75 1 88.88 359 VAL B N 1
ATOM 5440 C CA . VAL B 1 359 ? -4.793 2.445 -18.75 1 88.88 359 VAL B CA 1
ATOM 5441 C C . VAL B 1 359 ? -4.422 3.785 -18.109 1 88.88 359 VAL B C 1
ATOM 5443 O O . VAL B 1 359 ? -3.633 4.547 -18.688 1 88.88 359 VAL B O 1
ATOM 5446 N N . THR B 1 360 ? -4.957 4.031 -17 1 88.88 360 THR B N 1
ATOM 5447 C CA . THR B 1 360 ? -4.676 5.285 -16.312 1 88.88 360 THR B CA 1
ATOM 5448 C C . THR B 1 360 ? -3.203 5.363 -15.914 1 88.88 360 THR B C 1
ATOM 5450 O O . THR B 1 360 ? -2.586 6.426 -16.016 1 88.88 360 THR B O 1
ATOM 5453 N N . GLY B 1 361 ? -2.699 4.23 -15.414 1 91.81 361 GLY B N 1
ATOM 5454 C CA . GLY B 1 361 ? -1.293 4.199 -15.047 1 91.81 361 GLY B CA 1
ATOM 5455 C C . GLY B 1 361 ? -0.365 4.5 -16.203 1 91.81 361 GLY B C 1
ATOM 5456 O O . GLY B 1 361 ? 0.571 5.293 -16.078 1 91.81 361 GLY B O 1
ATOM 5457 N N . ILE B 1 362 ? -0.653 3.939 -17.328 1 91 362 ILE B N 1
ATOM 5458 C CA . ILE B 1 362 ? 0.162 4.152 -18.516 1 91 362 ILE B CA 1
ATOM 5459 C C . ILE B 1 362 ? 0.066 5.609 -18.953 1 91 362 ILE B C 1
ATOM 5461 O O . ILE B 1 362 ? 1.081 6.238 -19.266 1 91 362 ILE B O 1
ATOM 5465 N N . THR B 1 363 ? -1.11 6.141 -19 1 90 363 THR B N 1
ATOM 5466 C CA . THR B 1 363 ? -1.336 7.523 -19.406 1 90 363 THR B CA 1
ATOM 5467 C C . THR B 1 363 ? -0.638 8.492 -18.453 1 90 363 THR B C 1
ATOM 5469 O O . THR B 1 363 ? 0.009 9.445 -18.906 1 90 363 THR B O 1
ATOM 5472 N N . LEU B 1 364 ? -0.761 8.234 -17.188 1 88.62 364 LEU B N 1
ATOM 5473 C CA . LEU B 1 364 ? -0.155 9.102 -16.188 1 88.62 364 LEU B CA 1
ATOM 5474 C C . LEU B 1 364 ? 1.367 9.062 -16.281 1 88.62 364 LEU B C 1
ATOM 5476 O O . LEU B 1 364 ? 2.031 10.086 -16.109 1 88.62 364 LEU B O 1
ATOM 5480 N N . TYR B 1 365 ? 1.843 7.895 -16.422 1 90.12 365 TYR B N 1
ATOM 5481 C CA . TYR B 1 365 ? 3.293 7.742 -16.484 1 90.12 365 TYR B CA 1
ATOM 5482 C C . TYR B 1 365 ? 3.889 8.555 -17.625 1 90.12 365 TYR B C 1
ATOM 5484 O O . TYR B 1 365 ? 4.949 9.164 -17.469 1 90.12 365 TYR B O 1
ATOM 5492 N N . HIS B 1 366 ? 3.279 8.625 -18.75 1 86.56 366 HIS B N 1
ATOM 5493 C CA . HIS B 1 366 ? 3.818 9.281 -19.922 1 86.56 366 HIS B CA 1
ATOM 5494 C C . HIS B 1 366 ? 3.369 10.734 -20 1 86.56 366 HIS B C 1
ATOM 5496 O O . HIS B 1 366 ? 3.768 11.469 -20.906 1 86.56 366 HIS B O 1
ATOM 5502 N N . ALA B 1 367 ? 2.617 11.188 -19.125 1 79.88 367 ALA B N 1
ATOM 5503 C CA . ALA B 1 367 ? 2.051 12.539 -19.141 1 79.88 367 ALA B CA 1
ATOM 5504 C C . ALA B 1 367 ? 3.15 13.594 -19.078 1 79.88 367 ALA B C 1
ATOM 5506 O O . ALA B 1 367 ? 3.154 14.539 -19.875 1 79.88 367 ALA B O 1
ATOM 5507 N N . PRO B 1 368 ? 4.027 13.547 -18.016 1 68.88 368 PRO B N 1
ATOM 5508 C CA . PRO B 1 368 ? 5.043 14.602 -18.016 1 68.88 368 PRO B CA 1
ATOM 5509 C C . PRO B 1 368 ? 5.867 14.633 -19.297 1 68.88 368 PRO B C 1
ATOM 5511 O O . PRO B 1 368 ? 6.379 15.68 -19.688 1 68.88 368 PRO B O 1
ATOM 5514 N N . ASN B 1 369 ? 6.195 13.508 -19.672 1 61.88 369 ASN B N 1
ATOM 5515 C CA . ASN B 1 369 ? 6.941 13.492 -20.922 1 61.88 369 ASN B CA 1
ATOM 5516 C C . ASN B 1 369 ? 6.145 14.125 -22.062 1 61.88 369 ASN B C 1
ATOM 5518 O O . ASN B 1 369 ? 6.723 14.68 -23 1 61.88 369 ASN B O 1
ATOM 5522 N N . LEU B 1 370 ? 4.941 14.023 -21.875 1 51.69 370 LEU B N 1
ATOM 5523 C CA . LEU B 1 370 ? 4.113 14.68 -22.875 1 51.69 370 LEU B CA 1
ATOM 5524 C C . LEU B 1 370 ? 4.156 16.203 -22.703 1 51.69 370 LEU B C 1
ATOM 5526 O O . LEU B 1 370 ? 4.086 16.938 -23.688 1 51.69 370 LEU B O 1
ATOM 5530 N N . TRP B 1 371 ? 4.348 16.5 -21.469 1 47.59 371 TRP B N 1
ATOM 5531 C CA . TRP B 1 371 ? 4.406 17.922 -21.172 1 47.59 371 TRP B CA 1
ATOM 5532 C C . TRP B 1 371 ? 5.781 18.484 -21.516 1 47.59 371 TRP B C 1
ATOM 5534 O O . TRP B 1 371 ? 5.898 19.641 -21.922 1 47.59 371 TRP B O 1
ATOM 5544 N N . ARG B 1 372 ? 6.867 17.938 -21.078 1 48.53 372 ARG B N 1
ATOM 5545 C CA . ARG B 1 372 ? 8.164 18.453 -21.5 1 48.53 372 ARG B CA 1
ATOM 5546 C C . ARG B 1 372 ? 8.227 18.578 -23.031 1 48.53 372 ARG B C 1
ATOM 5548 O O . ARG B 1 372 ? 8.922 19.438 -23.547 1 48.53 372 ARG B O 1
ATOM 5555 N N . LYS B 1 373 ? 7.664 17.578 -23.656 1 41.56 373 LYS B N 1
ATOM 5556 C CA . LYS B 1 373 ? 7.699 17.734 -25.109 1 41.56 373 LYS B CA 1
ATOM 5557 C C . LYS B 1 373 ? 6.891 18.953 -25.547 1 41.56 373 LYS B C 1
ATOM 5559 O O . LYS B 1 373 ? 6.938 19.344 -26.719 1 41.56 373 LYS B O 1
ATOM 5564 N N . VAL B 1 374 ? 5.98 19.359 -24.797 1 32.03 374 VAL B N 1
ATOM 5565 C CA . VAL B 1 374 ? 5.199 20.547 -25.156 1 32.03 374 VAL B CA 1
ATOM 5566 C C . VAL B 1 374 ? 5.941 21.797 -24.719 1 32.03 374 VAL B C 1
ATOM 5568 O O . VAL B 1 374 ? 5.449 22.922 -24.906 1 32.03 374 VAL B O 1
ATOM 5571 N N . ARG B 1 375 ? 6.824 21.672 -23.781 1 35.81 375 ARG B N 1
ATOM 5572 C CA . ARG B 1 375 ? 7.613 22.891 -23.688 1 35.81 375 ARG B CA 1
ATOM 5573 C C . ARG B 1 375 ? 8.328 23.188 -25 1 35.81 375 ARG B C 1
ATOM 5575 O O . ARG B 1 375 ? 9.055 22.344 -25.516 1 35.81 375 ARG B O 1
ATOM 5582 N N . PRO B 1 376 ? 7.891 24.344 -25.609 1 29 376 PRO B N 1
ATOM 5583 C CA . PRO B 1 376 ? 8.648 24.781 -26.781 1 29 376 PRO B CA 1
ATOM 5584 C C . PRO B 1 376 ? 10.148 24.875 -26.516 1 29 376 PRO B C 1
ATOM 5586 O O . PRO B 1 376 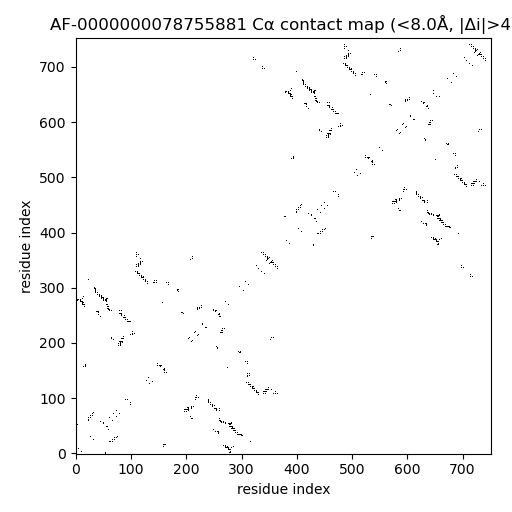? 10.562 25.141 -25.375 1 29 376 PRO B O 1
#

Sequence (752 aa):
MFMRFDRHELAGSFGDIGTDLPLLIGMIAAGGLDAGHVFLVFGSLQILSGIYYRLPMPMQPLKAMAVIVIAGKLSPGIIYGGGVAIGVTMLALTATGLLARVAALFPLAVVRGIQFGLGLSLALLAVRSYIWPSGVMGWYAAAGGFFIMLILWQNRRLPAGLVLVAAAVLYGALTQNTPTALATSWRADWLTFQLPSATDIATGFLLLALPQLPLSLANSVVATRQTCADLFPDRDVSIRKIGVTYGVANLVSASFGGVPVCHGSGGLVGHHNFGARTGASVVIYGAIFVTAALLFGHRAKDVLALFPLSVLGVILTFEAFGLMRLARLTEPAKWAQFVTLATGLVCAMAPHGFLVGSVTGITLYHAPNLWRKVRPMFMRFDRHELAGSFGDIGTDLPLLIGMIAAGGLDAGHVFLVFGSLQILSGIYYRLPMPMQPLKAMAVIVIAGKLSPGIIYGGGVAIGVTMLALTATGLLARVAALFPLAVVRGIQFGLGLSLALLAVRSYIWPSGVMGWYAAAGGFFIMLILWQNRRLPAGLVLVAAAVLYGALTQNTPTALATSWRADWLTFQLPSATDIATGFLLLALPQLPLSLANSVVATRQTCADLFPDRDVSIRKIGVTYGVANLVSASFGGVPVCHGSGGLVGHHNFGARTGASVVIYGAIFVTAALLFGHRAKDVLALFPLSVLGVILTFEAFGLMRLARLTEPAKWAQFVTLATGLVCAMAPHGFLVGSVTGITLYHAPNLWRKVRP

Radius of gyration: 28.84 Å; Cα contacts (8 Å, |Δi|>4): 1430; chains: 2; bounding box: 49×88×69 Å

Secondary structure (DSSP, 8-state):
-----SHHHHHHTTTTHHHHHHHHHHHHHHHT--HHHHHHHHHHHHHHHHHHH-SS--EEE-HHHHHHHHHHT--HHHHHHHHHHHHHHHHHHHHHT-HHHHHTTS-HHHHHHHHHHHHHHHHHHIIIIIIGGGHHHHHHHHHHHHHHHHHHTT-SSS-HHHHHHHHHHHHHHHH------------GGG-------HHHHHHHIIIIIHHHHHHIIIIIIIHHHHHHHHH-TT----HHHHHHHHHHHHHHHHHTT---EEE-HHHHHHHHHTT--STHHHHHHHHHHHHHHHHHGGGHHHHHHHS-HHHHHHHHHHHHHHHHGGGGGS-SSHHHHHHHHHHHHHHHHSTTHHHHHHHHHHHHHHHHHHHHTT--/-----SHHHHHHTTTTHHHHHHHHHHHHHHHT--HHHHHHHHHHHHHHHHHHH-SS--EEE-HHHHHHHHHHT--HHHHHHHHHHHHHHHHHHHHHT-HHHHHTTS-HHHHHHHHHHHHHHHHHHIIIIIIGGGHHHHHHHHHHHHHHHHHHTT-SSS-HHHHHHHHHHHHHHHH------------GGGS------HHHHHHHIIIIIHHHHHHIIIIIIIHHHHHHHHH-TT----HHHHHHHHHHHHHHHHHTT---EEE-HHHHHHHHHTT--STHHHHHHHHHHHHHHHHHGGGHHHHHHHS-HHHHHHHHHHHHHHHHGGGGGS-SSHHHHHHHHHHHHHHHHSTTHHHHHHHHHHHHHHHHHHHHTT--

Foldseek 3Di:
DDQDDDPLLQLLLCLCCLPAVLLLLLLCVLQVFQLLLALQLQLVLLQVVQVVQQALFHKGFLLQQSLLCSLVSHYLLLQLLLLLQLLVVLLVCLVVVCLVVVLVLFDPLLLLLLLQLSLLQLLCCLVVPAQPVLPDVLVVLLVVLLVLCVVCVPPLRDHSSVVLLVVLLVQLVPPPPCPPPLPLPQPPCSFAFDDRDPVSNVSSCLLPNLLSSNVCSVFQQVVLQVLCCVLPVVGHDHSSNQSNSLSVSSNRQSGGRHGRIGRGSSSSVSSVVSRTGTSSSSSVSSVVSSVCSSSCSVPVVVSSVSRRSSSSSSSSNVVSVVSNVCLVVFDPDPQSNVLSNQLSCQLNPPDSSSNVSSVVSSCSVCVVVVVVVPPD/DDQDDDPLLQLLLCLCCLPAVLLLLLLCVLQVFQLLLALQLQLVLLQVVQVVQQALFHKGFLLQQSLLCSLVSHYLLLQLLLLQLLLVVLLVCLVVVCLVVVLVLFDPLLLLLLLQLSLLQLLCCLVVPAQPVLPDVLVVLLVVLLVLCVVCVPPLRDNSSVVLLVVLLVQLVPPPPCPPPLVLPQPPLSFAFDDRDPVSNVSSCLLPNLLSSNVCSVFQQVVLQVLCCVLPVVGHDHSSNQSNSLSVSSNRQSGGRHGRIGRGSSSSVSSVVSRTGTSSSSSVSSVVSSVCSSSCSVPVVVSSVSRRSSSSSSSSNVVSVVSNVCLVVFDPDPQSNVLSNQLSCQLNPPDSSSNVSSVVSSCSVCVVVVVVVPPD

Solvent-accessible surface area (backbone atoms only — not comparable to full-atom values): 34868 Å² total; per-residue (Å²): 125,81,67,55,88,49,71,39,17,57,46,6,32,48,37,41,47,42,63,42,48,57,52,50,52,41,31,25,67,39,20,67,46,56,50,22,23,26,27,33,42,52,9,49,52,16,30,50,36,6,68,73,68,38,28,31,48,30,66,34,64,37,61,60,41,41,49,50,30,38,74,62,46,37,50,52,50,34,52,22,5,14,12,38,36,39,10,51,50,35,36,51,30,38,76,69,65,36,51,67,63,57,35,66,66,50,49,64,28,39,47,30,2,47,35,24,8,50,11,51,42,35,32,49,45,17,44,63,66,21,28,62,72,42,46,71,71,21,42,49,45,22,50,52,44,43,51,47,36,61,69,20,62,80,38,79,86,48,45,30,44,49,52,50,50,51,48,30,52,49,49,29,60,65,65,49,70,71,74,60,76,79,62,69,55,76,60,87,73,55,71,50,83,45,79,56,50,70,66,25,25,54,50,7,27,59,72,29,24,57,47,28,43,55,49,43,36,46,38,30,34,52,40,25,38,51,46,42,41,70,77,35,67,91,48,87,67,51,60,53,60,48,27,43,51,35,10,50,50,7,39,50,17,25,26,32,51,25,63,42,45,31,43,34,37,63,35,27,50,26,12,37,73,34,48,19,76,20,5,32,10,19,29,51,39,9,48,52,30,32,50,47,18,71,67,35,29,80,42,28,67,61,55,54,68,38,41,51,48,12,40,51,14,39,55,39,36,55,52,14,46,61,33,35,59,46,43,64,73,38,57,85,50,65,65,40,43,48,32,16,53,52,15,9,49,33,26,48,68,39,85,69,8,45,51,52,14,51,54,49,17,47,52,57,64,49,40,60,61,53,45,59,70,59,52,127,126,80,67,53,89,48,72,39,18,57,45,6,30,48,36,42,46,42,63,42,50,59,51,48,53,41,32,27,69,39,20,67,45,55,49,23,21,28,27,33,42,52,10,49,51,15,30,49,36,5,68,71,68,38,28,32,47,30,65,35,63,36,60,59,39,41,48,49,31,39,76,63,46,37,50,53,52,34,51,23,6,14,13,38,37,38,10,51,50,34,37,50,30,37,75,70,66,38,51,68,64,56,36,67,66,52,48,65,27,39,46,30,2,48,34,24,7,49,11,53,42,36,32,49,45,16,44,63,66,23,29,64,72,42,48,70,71,22,43,51,44,22,51,51,43,43,51,47,37,61,70,21,62,79,38,80,86,49,44,31,45,48,52,52,50,50,47,33,52,48,49,31,59,66,65,49,69,71,74,61,75,79,62,70,57,77,62,87,72,55,73,50,82,44,79,57,51,71,67,24,24,54,50,7,27,60,72,27,25,56,48,26,43,54,49,42,37,46,39,32,34,51,41,24,38,52,48,42,41,70,77,35,66,91,49,88,65,50,59,54,60,47,27,44,51,34,10,52,50,8,40,52,18,24,26,32,50,24,63,43,46,30,42,33,37,64,36,29,51,24,12,39,73,34,48,19,76,20,6,32,9,19,29,51,38,8,48,52,30,32,49,46,18,71,68,36,28,79,42,29,66,62,52,53,67,37,41,52,49,12,41,52,16,40,55,38,36,55,52,13,47,62,32,35,60,47,44,63,72,38,58,84,52,66,64,39,43,48,32,16,53,52,13,9,48,34,25,48,69,41,85,69,7,45,50,53,14,50,53,49,18,47,52,56,64,49,40,59,62,52,45,60,67,61,50,126

pLDDT: mean 85.73, std 13.34, range [28.06, 98.38]

Organism: Turneriella parva (strain ATCC BAA-1111 / DSM 21527 / NCTC 11395 / H) (NCBI:txid869212)